Protein AF-A0A9X1RJ60-F1 (afdb_monomer)

Mean predicted aligned error: 19.3 Å

pLDDT: mean 76.67, std 21.89, range [23.23, 98.0]

Structure (mmCIF, N/CA/C/O backbone):
data_AF-A0A9X1RJ60-F1
#
_entry.id   AF-A0A9X1RJ60-F1
#
loop_
_atom_site.group_PDB
_atom_site.id
_atom_site.type_symbol
_atom_site.label_atom_id
_atom_site.label_alt_id
_atom_site.label_comp_id
_atom_site.label_asym_id
_atom_site.label_entity_id
_atom_site.label_seq_id
_atom_site.pdbx_PDB_ins_code
_atom_site.Cartn_x
_atom_site.Cartn_y
_atom_site.Cartn_z
_atom_site.occupancy
_atom_site.B_iso_or_equiv
_atom_site.auth_seq_id
_atom_site.auth_comp_id
_atom_sit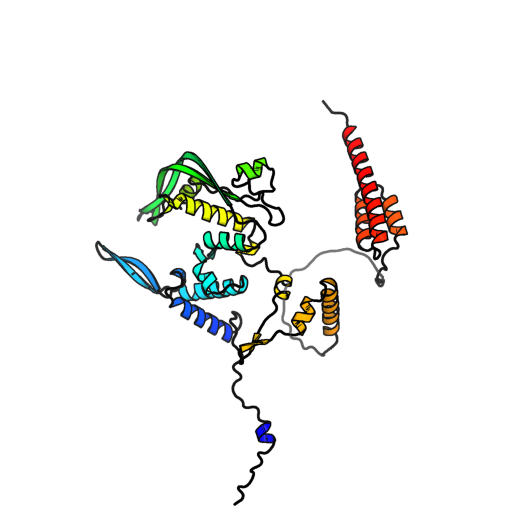e.auth_asym_id
_atom_site.auth_atom_id
_atom_site.pdbx_PDB_model_num
ATOM 1 N N . MET A 1 1 ? -28.732 -64.496 -39.748 1.00 37.59 1 MET A N 1
ATOM 2 C CA . MET A 1 1 ? -27.356 -65.037 -39.686 1.00 37.59 1 MET A CA 1
ATOM 3 C C . MET A 1 1 ? -26.758 -64.584 -38.367 1.00 37.59 1 MET A C 1
ATOM 5 O O . MET A 1 1 ? -26.850 -63.398 -38.084 1.00 37.59 1 MET A O 1
ATOM 9 N N . ASN A 1 2 ? -26.223 -65.496 -37.554 1.00 39.34 2 ASN A N 1
ATOM 10 C CA . ASN A 1 2 ? -25.591 -65.133 -36.282 1.00 39.34 2 ASN A CA 1
ATOM 11 C C . ASN A 1 2 ? -24.173 -64.611 -36.544 1.00 39.34 2 ASN A C 1
ATOM 13 O O . ASN A 1 2 ? -23.386 -65.306 -37.182 1.00 39.34 2 ASN A O 1
ATOM 17 N N . ALA A 1 3 ? -23.844 -63.427 -36.029 1.00 40.03 3 ALA A N 1
ATOM 18 C CA . ALA A 1 3 ? -22.457 -62.991 -35.895 1.00 40.03 3 ALA A CA 1
ATOM 19 C C . ALA A 1 3 ? -21.877 -63.568 -34.584 1.00 40.03 3 ALA A C 1
ATOM 21 O O . ALA A 1 3 ? -22.589 -63.586 -33.576 1.00 40.03 3 ALA A O 1
ATOM 22 N N . PRO A 1 4 ? -20.632 -64.076 -34.571 1.00 44.81 4 PRO A N 1
ATOM 23 C CA . PRO A 1 4 ? -20.068 -64.722 -33.392 1.00 44.81 4 PRO A CA 1
ATOM 24 C C . PRO A 1 4 ? -19.704 -63.699 -32.310 1.00 44.81 4 PRO A C 1
ATOM 26 O O . PRO A 1 4 ? -19.028 -62.705 -32.570 1.00 44.81 4 PRO A O 1
ATOM 29 N N . ASN A 1 5 ? -20.118 -63.985 -31.078 1.00 49.06 5 ASN A N 1
ATOM 30 C CA . ASN A 1 5 ? -19.778 -63.195 -29.901 1.00 49.06 5 ASN A CA 1
ATOM 31 C C . ASN A 1 5 ? -18.310 -63.459 -29.512 1.00 49.06 5 ASN A C 1
ATOM 33 O O . ASN A 1 5 ? -18.010 -64.474 -28.883 1.00 49.06 5 ASN A O 1
ATOM 37 N N . GLN A 1 6 ? -17.384 -62.590 -29.930 1.00 48.62 6 GLN A N 1
ATOM 38 C CA . GLN A 1 6 ? -15.967 -62.709 -29.569 1.00 48.62 6 GLN A CA 1
ATOM 39 C C . GLN A 1 6 ? -15.747 -62.250 -28.122 1.00 48.62 6 GLN A C 1
ATOM 41 O O . GLN A 1 6 ? -15.615 -61.061 -27.835 1.00 48.62 6 GLN A O 1
ATOM 46 N N . SER A 1 7 ? -15.692 -63.209 -27.200 1.00 51.59 7 SER A N 1
ATOM 47 C CA . SER A 1 7 ? -15.335 -62.968 -25.803 1.00 51.59 7 SER A CA 1
ATOM 48 C C . SER A 1 7 ? -13.861 -62.569 -25.678 1.00 51.59 7 SER A C 1
ATOM 50 O O . SER A 1 7 ? -12.979 -63.415 -25.848 1.00 51.59 7 SER A O 1
ATOM 52 N N . ARG A 1 8 ? -13.585 -61.305 -25.334 1.00 56.34 8 ARG A N 1
ATOM 53 C CA . ARG A 1 8 ? -12.245 -60.884 -24.896 1.00 56.34 8 ARG A CA 1
ATOM 54 C C . ARG A 1 8 ? -11.858 -61.609 -23.597 1.00 56.34 8 ARG A C 1
ATOM 56 O O . ARG A 1 8 ? -12.697 -61.700 -22.697 1.00 56.34 8 ARG A O 1
ATOM 63 N N . PRO A 1 9 ? -10.620 -62.114 -23.460 1.00 66.31 9 PRO A N 1
ATOM 64 C CA . PRO A 1 9 ? -10.165 -62.744 -22.225 1.00 66.31 9 PRO A CA 1
ATOM 65 C C . PRO A 1 9 ? -10.016 -61.706 -21.102 1.00 66.31 9 PRO A C 1
ATOM 67 O O . PRO A 1 9 ? -9.595 -60.578 -21.350 1.00 66.31 9 PRO A O 1
ATOM 70 N N . LEU A 1 10 ? -10.273 -62.095 -19.843 1.00 47.94 10 LEU A N 1
ATOM 71 C CA . LEU A 1 10 ? -10.132 -61.190 -18.684 1.00 47.94 10 LEU A CA 1
ATOM 72 C C . LEU A 1 10 ? -8.738 -60.541 -18.578 1.00 47.94 10 LEU A C 1
ATOM 74 O O . LEU A 1 10 ? -8.625 -59.441 -18.047 1.00 47.94 10 LEU A O 1
ATOM 78 N N . ALA A 1 11 ? -7.694 -61.184 -19.108 1.00 54.25 11 ALA A N 1
ATOM 79 C CA . ALA A 1 11 ? -6.338 -60.641 -19.146 1.00 54.25 11 ALA A CA 1
ATOM 80 C C . ALA A 1 11 ? -6.218 -59.333 -19.961 1.00 54.25 11 ALA A C 1
ATOM 82 O O . ALA A 1 11 ? -5.430 -58.470 -19.587 1.00 54.25 11 ALA A O 1
ATOM 83 N N . GLU A 1 12 ? -7.020 -59.146 -21.019 1.00 48.41 12 GLU A N 1
ATOM 84 C CA . GLU A 1 12 ? -7.078 -57.882 -21.780 1.00 48.41 12 GLU A CA 1
ATOM 85 C C . GLU A 1 12 ? -7.833 -56.778 -21.024 1.00 48.41 12 GLU A C 1
ATOM 87 O O . GLU A 1 12 ? -7.556 -55.601 -21.221 1.00 48.41 12 GLU A O 1
ATOM 92 N N . VAL A 1 13 ? -8.773 -57.141 -20.145 1.00 54.09 13 VAL A N 1
ATOM 93 C CA . VAL A 1 13 ? -9.525 -56.183 -19.311 1.00 54.09 13 VAL A CA 1
ATOM 94 C C . VAL A 1 13 ? -8.728 -55.794 -18.057 1.00 54.09 13 VAL A C 1
ATOM 96 O O . VAL A 1 13 ? -8.857 -54.681 -17.555 1.00 54.09 13 VAL A O 1
ATOM 99 N N . ALA A 1 14 ? -7.870 -56.694 -17.564 1.00 46.50 14 ALA A N 1
ATOM 100 C CA . ALA A 1 14 ? -6.986 -56.461 -16.423 1.00 46.50 14 ALA A CA 1
ATOM 101 C C . ALA A 1 14 ? -5.761 -55.590 -16.760 1.00 46.50 14 ALA A C 1
ATOM 103 O O . ALA A 1 14 ? -5.159 -55.004 -15.856 1.00 46.50 14 ALA A O 1
ATOM 104 N N . GLN A 1 15 ? -5.401 -55.453 -18.041 1.00 46.97 15 GLN A N 1
ATOM 105 C CA . GLN A 1 15 ? -4.453 -54.430 -18.472 1.00 46.97 15 GLN A CA 1
ATOM 106 C C . GLN A 1 15 ? -5.130 -53.058 -18.406 1.00 46.97 15 GLN A C 1
ATOM 108 O O . GLN A 1 15 ? -5.700 -52.569 -19.381 1.00 46.97 15 GLN A O 1
ATOM 113 N N . LYS A 1 16 ? -5.026 -52.420 -17.228 1.00 42.25 16 LYS A N 1
ATOM 114 C CA . LYS A 1 16 ? -5.196 -50.967 -17.082 1.00 42.25 16 LYS A CA 1
ATOM 115 C C . LYS A 1 16 ? -4.505 -50.299 -18.274 1.00 42.25 16 LYS A C 1
ATOM 117 O O . LYS A 1 16 ? -3.321 -50.581 -18.483 1.00 42.25 16 LYS A O 1
ATOM 122 N N . PRO A 1 17 ? -5.169 -49.403 -19.024 1.00 41.03 17 PRO A N 1
ATOM 123 C CA . PRO A 1 17 ? -4.453 -48.625 -20.013 1.00 41.03 17 PRO A CA 1
ATOM 124 C C . PRO A 1 17 ? -3.338 -47.877 -19.284 1.00 41.03 17 PRO A C 1
ATOM 126 O O . PRO A 1 17 ? -3.610 -47.066 -18.398 1.00 41.03 17 PRO A O 1
ATOM 129 N N . HIS A 1 18 ? -2.085 -48.106 -19.680 1.00 44.25 18 HIS A N 1
ATOM 130 C CA . HIS A 1 18 ? -0.986 -47.182 -19.403 1.00 44.25 18 HIS A CA 1
ATOM 131 C C . HIS A 1 18 ? -1.145 -45.925 -20.274 1.00 44.25 18 HIS A C 1
ATOM 133 O O . HIS A 1 18 ? -0.226 -45.486 -20.960 1.00 44.25 18 HIS A O 1
ATOM 139 N N . GLY A 1 19 ? -2.333 -45.316 -20.215 1.00 41.84 19 GLY A N 1
ATOM 140 C CA . GLY A 1 19 ? -2.398 -43.875 -20.299 1.00 41.84 19 GLY A CA 1
ATOM 141 C C . GLY A 1 19 ? -1.540 -43.365 -19.154 1.00 41.84 19 GLY A C 1
ATOM 142 O O . GLY A 1 19 ? -1.756 -43.743 -18.001 1.00 41.84 19 GLY A O 1
ATOM 143 N N . LEU A 1 20 ? -0.533 -42.563 -19.492 1.00 45.38 20 LEU A N 1
ATOM 144 C CA . LEU A 1 20 ? 0.159 -41.728 -18.527 1.00 45.38 20 LEU A CA 1
ATOM 145 C C . LEU A 1 20 ? -0.929 -40.961 -17.781 1.00 45.38 20 LEU A C 1
ATOM 147 O O . LEU A 1 20 ? -1.551 -40.065 -18.352 1.00 45.38 20 LEU A O 1
ATOM 151 N N . GLY A 1 21 ? -1.206 -41.369 -16.543 1.00 45.03 21 GLY A N 1
ATOM 152 C CA . GLY A 1 21 ? -2.046 -40.591 -15.656 1.00 45.03 21 GLY A CA 1
ATOM 153 C C . GLY A 1 21 ? -1.337 -39.262 -15.507 1.00 45.03 21 GLY A C 1
ATOM 154 O O . GLY A 1 21 ? -0.284 -39.211 -14.876 1.00 45.03 21 GLY A O 1
ATOM 155 N N . ALA A 1 22 ? -1.863 -38.228 -16.161 1.00 54.03 22 ALA A N 1
ATOM 156 C CA . ALA A 1 22 ? -1.406 -36.869 -15.968 1.00 54.03 22 ALA A CA 1
ATOM 157 C C . ALA A 1 22 ? -1.773 -36.508 -14.529 1.00 54.03 22 ALA A C 1
ATOM 159 O O . ALA A 1 22 ? -2.877 -36.045 -14.256 1.00 54.03 22 ALA A O 1
ATOM 160 N N . THR A 1 23 ? -0.869 -36.833 -13.605 1.00 63.00 23 THR A N 1
ATOM 161 C CA . THR A 1 23 ? -0.905 -36.354 -12.230 1.00 63.00 23 THR A CA 1
ATOM 162 C C . THR A 1 23 ? -0.998 -34.847 -12.318 1.00 63.00 23 THR A C 1
ATOM 164 O O . THR A 1 23 ? -0.129 -34.233 -12.944 1.00 63.00 23 THR A O 1
ATOM 167 N N . ASP A 1 24 ? -2.066 -34.281 -11.766 1.00 68.19 24 ASP A N 1
ATOM 168 C CA . ASP A 1 24 ? -2.308 -32.850 -11.860 1.00 68.19 24 ASP A CA 1
ATOM 169 C C . ASP A 1 24 ? -1.107 -32.114 -11.253 1.00 68.19 24 ASP A C 1
ATOM 171 O O . ASP A 1 24 ? -0.741 -32.340 -10.096 1.00 68.19 24 ASP A O 1
ATOM 175 N N . VAL A 1 25 ? -0.394 -31.351 -12.083 1.00 77.38 25 VAL A N 1
ATOM 176 C CA . VAL A 1 25 ? 0.912 -30.805 -11.705 1.00 77.38 25 VAL A CA 1
ATOM 177 C C . VAL A 1 25 ? 0.658 -29.542 -10.903 1.00 77.38 25 VAL A C 1
ATOM 179 O O . VAL A 1 25 ? 0.305 -28.506 -11.463 1.00 77.38 25 VAL A O 1
ATOM 182 N N . SER A 1 26 ? 0.851 -29.620 -9.591 1.00 84.62 26 SER A N 1
ATOM 183 C CA . SER A 1 26 ? 0.767 -28.459 -8.713 1.00 84.62 26 SER A CA 1
ATOM 184 C C . SER A 1 26 ? 1.944 -27.499 -8.925 1.00 84.62 26 SER A C 1
ATOM 186 O O . SER A 1 26 ? 3.028 -27.869 -9.384 1.00 84.62 26 SER A O 1
ATOM 188 N N . VAL A 1 27 ? 1.722 -26.225 -8.596 1.00 85.50 27 VAL A N 1
ATOM 189 C CA . VAL A 1 27 ? 2.788 -25.218 -8.543 1.00 85.50 27 VAL A CA 1
ATOM 190 C C . VAL A 1 27 ? 3.529 -25.381 -7.222 1.00 85.50 27 VAL A C 1
ATOM 192 O O . VAL A 1 27 ? 2.959 -25.143 -6.161 1.00 85.50 27 VAL A O 1
ATOM 195 N N . ASP A 1 28 ? 4.793 -25.766 -7.309 1.00 85.44 28 ASP A N 1
ATOM 196 C CA . ASP A 1 28 ? 5.683 -26.023 -6.179 1.00 85.44 28 ASP A CA 1
ATOM 197 C C . ASP A 1 28 ? 7.108 -25.589 -6.560 1.00 85.44 28 ASP A C 1
ATOM 199 O O . ASP A 1 28 ? 7.512 -25.711 -7.716 1.00 85.44 28 ASP A O 1
ATOM 203 N N . MET A 1 29 ? 7.862 -25.063 -5.599 1.00 87.44 29 MET A N 1
ATOM 204 C CA . MET A 1 29 ? 9.214 -24.539 -5.804 1.00 87.44 29 MET A CA 1
ATOM 205 C C . MET A 1 29 ? 10.311 -25.590 -5.559 1.00 87.44 29 MET A C 1
ATOM 207 O O . MET A 1 29 ? 11.464 -25.348 -5.917 1.00 87.44 29 MET A O 1
ATOM 211 N N . PHE A 1 30 ? 9.973 -26.751 -4.984 1.00 89.25 30 PHE A N 1
ATOM 212 C CA . PHE A 1 30 ? 10.937 -27.789 -4.596 1.00 89.25 30 PHE A CA 1
ATOM 213 C C . PHE A 1 30 ? 11.036 -28.954 -5.596 1.00 89.25 30 PHE A C 1
ATOM 215 O O . PHE A 1 30 ? 12.098 -29.565 -5.729 1.00 89.25 30 PHE A O 1
ATOM 222 N N . SER A 1 31 ? 9.974 -29.252 -6.347 1.00 92.25 31 SER A N 1
ATOM 223 C CA . SER A 1 31 ? 9.968 -30.261 -7.412 1.00 92.25 31 SER A CA 1
ATOM 224 C C . SER A 1 31 ? 10.317 -29.676 -8.784 1.00 92.25 31 SER A C 1
ATOM 226 O O . SER A 1 31 ? 9.894 -28.586 -9.166 1.00 92.25 31 SER A O 1
ATOM 228 N N . ALA A 1 32 ? 11.046 -30.446 -9.599 1.00 92.19 32 ALA A N 1
ATOM 229 C CA . ALA A 1 32 ? 11.431 -30.016 -10.947 1.00 92.19 32 ALA A CA 1
ATOM 230 C C . ALA A 1 32 ? 10.220 -29.755 -11.870 1.00 92.19 32 ALA A C 1
ATOM 232 O O . ALA A 1 32 ? 10.260 -28.848 -12.701 1.00 92.19 32 ALA A O 1
ATOM 233 N N . GLN A 1 33 ? 9.138 -30.531 -11.722 1.00 91.81 33 GLN A N 1
ATOM 234 C CA . GLN A 1 33 ? 7.913 -30.354 -12.511 1.00 91.81 33 GLN A CA 1
ATOM 235 C C . GLN A 1 33 ? 7.110 -29.128 -12.056 1.00 91.81 33 GLN A C 1
ATOM 237 O O . GLN A 1 33 ? 6.697 -28.334 -12.908 1.00 91.81 33 GLN A O 1
ATOM 242 N N . GLY A 1 34 ? 6.952 -28.940 -10.739 1.00 91.31 34 GLY A N 1
ATOM 243 C CA . GLY A 1 34 ? 6.292 -27.772 -10.158 1.00 91.31 34 GLY A CA 1
ATOM 244 C C . GLY A 1 34 ? 7.029 -26.479 -10.494 1.00 91.31 34 GLY A C 1
ATOM 245 O O . GLY A 1 34 ? 6.413 -25.530 -10.978 1.00 91.31 34 GLY A O 1
ATOM 246 N N . PHE A 1 35 ? 8.360 -26.465 -10.385 1.00 93.69 35 PHE A N 1
ATOM 247 C CA . PHE A 1 35 ? 9.161 -25.277 -10.679 1.00 93.69 35 PHE A CA 1
ATOM 248 C C . PHE A 1 35 ? 9.133 -24.930 -12.176 1.00 93.69 35 PHE A C 1
ATOM 250 O O . PHE A 1 35 ? 8.997 -23.765 -12.553 1.00 93.69 35 PHE A O 1
ATOM 257 N N . ALA A 1 36 ? 9.160 -25.937 -13.057 1.00 94.25 36 ALA A N 1
ATOM 258 C CA . ALA A 1 36 ? 8.964 -25.735 -14.492 1.00 94.25 36 ALA A CA 1
ATOM 259 C C . ALA A 1 36 ? 7.542 -25.246 -14.837 1.00 94.25 36 ALA A C 1
ATOM 261 O O . ALA A 1 36 ? 7.349 -24.563 -15.846 1.00 94.25 36 ALA A O 1
ATOM 262 N N . LEU A 1 37 ? 6.520 -25.579 -14.040 1.00 94.25 37 LEU A N 1
ATOM 263 C CA . LEU A 1 37 ? 5.186 -24.984 -14.160 1.00 94.25 37 LEU A CA 1
ATOM 264 C C . LEU A 1 37 ? 5.164 -23.533 -13.653 1.00 94.25 37 LEU A C 1
ATOM 266 O O . LEU A 1 37 ? 4.680 -22.659 -14.372 1.00 94.25 37 LEU A O 1
ATOM 270 N N . ALA A 1 38 ? 5.756 -23.257 -12.488 1.00 94.44 38 ALA A N 1
ATOM 271 C CA . ALA A 1 38 ? 5.884 -21.916 -11.918 1.00 94.44 38 ALA A CA 1
ATOM 272 C C . ALA A 1 38 ? 6.563 -20.946 -12.901 1.00 94.44 38 ALA A C 1
ATOM 274 O O . ALA A 1 38 ? 6.053 -19.853 -13.148 1.00 94.44 38 ALA A O 1
ATOM 275 N N . GLN A 1 39 ? 7.655 -21.375 -13.549 1.00 95.44 39 GLN A N 1
ATOM 276 C CA . GLN A 1 39 ? 8.320 -20.601 -14.602 1.00 95.44 39 GLN A CA 1
ATOM 277 C C . GLN A 1 39 ? 7.391 -20.305 -15.784 1.00 95.44 39 GLN A C 1
ATOM 279 O O . GLN A 1 39 ? 7.292 -19.153 -16.198 1.00 95.44 39 GLN A O 1
ATOM 284 N N . ARG A 1 40 ? 6.671 -21.310 -16.306 1.00 95.31 40 ARG A N 1
ATOM 285 C CA . ARG A 1 40 ? 5.721 -21.125 -17.420 1.00 95.31 40 ARG A CA 1
ATOM 286 C C . ARG A 1 40 ? 4.616 -20.127 -17.066 1.00 95.31 40 ARG A C 1
ATOM 288 O O . ARG A 1 40 ? 4.290 -19.274 -17.889 1.00 95.31 40 ARG A O 1
ATOM 295 N N . ILE A 1 41 ? 4.086 -20.188 -15.843 1.00 94.81 41 ILE A N 1
ATOM 296 C CA . ILE A 1 41 ? 3.082 -19.239 -15.343 1.00 94.81 41 ILE A CA 1
ATOM 297 C C . ILE A 1 41 ? 3.681 -17.829 -15.222 1.00 94.81 41 ILE A C 1
ATOM 299 O O . ILE A 1 41 ? 3.086 -16.869 -15.713 1.00 94.81 41 ILE A O 1
ATOM 303 N N . ALA A 1 42 ? 4.878 -17.688 -14.646 1.00 95.75 42 ALA A N 1
ATOM 304 C CA . ALA A 1 42 ? 5.573 -16.405 -14.541 1.00 95.75 42 ALA A CA 1
ATOM 305 C C . ALA A 1 42 ? 5.866 -15.785 -15.923 1.00 95.75 42 ALA A C 1
ATOM 307 O O . ALA A 1 42 ? 5.644 -14.591 -16.118 1.00 95.75 42 ALA A O 1
ATOM 308 N N . THR A 1 43 ? 6.290 -16.583 -16.910 1.00 96.12 43 THR A N 1
ATOM 309 C CA . THR A 1 43 ? 6.477 -16.136 -18.302 1.00 96.12 43 THR A CA 1
ATOM 310 C C . THR A 1 43 ? 5.157 -15.724 -18.959 1.00 96.12 43 THR A C 1
ATOM 312 O O . THR A 1 43 ? 5.121 -14.705 -19.649 1.00 96.12 43 THR A O 1
ATOM 315 N N . ALA A 1 44 ? 4.061 -16.452 -18.717 1.00 95.06 44 ALA A N 1
ATOM 316 C CA . ALA A 1 44 ? 2.741 -16.074 -19.219 1.00 95.06 44 ALA A CA 1
ATOM 317 C C . ALA A 1 44 ? 2.296 -14.712 -18.654 1.00 95.06 44 ALA A C 1
ATOM 319 O O . ALA A 1 44 ? 1.949 -13.816 -19.426 1.00 95.06 44 ALA A O 1
ATOM 320 N N . PHE A 1 45 ? 2.402 -14.502 -17.336 1.00 95.50 45 PHE A N 1
ATOM 321 C CA . PHE A 1 45 ? 2.122 -13.200 -16.716 1.00 95.50 45 PHE A CA 1
ATOM 322 C C . PHE A 1 45 ? 3.042 -12.087 -17.229 1.00 95.50 45 PHE A C 1
ATOM 324 O O . PHE A 1 45 ? 2.567 -10.977 -17.461 1.00 95.50 45 PHE A O 1
ATOM 331 N N . ALA A 1 46 ? 4.322 -12.378 -17.481 1.00 95.81 46 ALA A N 1
ATOM 332 C CA . ALA A 1 46 ? 5.272 -11.400 -18.006 1.00 95.81 46 ALA A CA 1
ATOM 333 C C . ALA A 1 46 ? 4.908 -10.877 -19.409 1.00 95.81 46 ALA A C 1
ATOM 335 O O . ALA A 1 46 ? 5.268 -9.750 -19.745 1.00 95.81 46 ALA A O 1
ATOM 336 N N . SER A 1 47 ? 4.158 -11.640 -20.208 1.00 93.81 47 SER A N 1
ATOM 337 C CA . SER A 1 47 ? 3.635 -11.173 -21.503 1.00 93.81 47 SER A CA 1
ATOM 338 C C . SER A 1 47 ? 2.412 -10.245 -21.390 1.00 93.81 47 SER A C 1
ATOM 340 O O . SER A 1 47 ? 2.013 -9.619 -22.372 1.00 93.81 47 SER A O 1
ATOM 342 N N . SER A 1 48 ? 1.800 -10.137 -20.206 1.00 93.88 48 SER A N 1
ATOM 343 C CA . SER A 1 48 ? 0.537 -9.422 -20.013 1.00 93.88 48 SER A CA 1
ATOM 344 C C . SER A 1 48 ? 0.725 -7.916 -19.807 1.00 93.88 48 SER A C 1
ATOM 346 O O . SER A 1 48 ? 1.517 -7.461 -18.981 1.00 93.88 48 SER A O 1
ATOM 348 N N . ASN A 1 49 ? -0.092 -7.107 -20.484 1.00 91.56 49 ASN A N 1
ATOM 349 C CA . ASN A 1 49 ? -0.217 -5.679 -20.174 1.00 91.56 49 ASN A CA 1
ATOM 350 C C . ASN A 1 49 ? -1.049 -5.421 -18.897 1.00 91.56 49 ASN A C 1
ATOM 352 O O . ASN A 1 49 ? -0.966 -4.333 -18.325 1.00 91.56 49 ASN A O 1
ATOM 356 N N . ALA A 1 50 ? -1.785 -6.427 -18.411 1.00 91.31 50 ALA A N 1
ATOM 357 C CA . ALA A 1 50 ? -2.585 -6.399 -17.189 1.00 91.31 50 ALA A CA 1
ATOM 358 C C . ALA A 1 50 ? -1.799 -6.852 -15.939 1.00 91.31 50 ALA A C 1
ATOM 360 O O . ALA A 1 50 ? -2.389 -7.326 -14.968 1.00 91.31 50 ALA A O 1
ATOM 361 N N . VAL A 1 51 ? -0.475 -6.671 -15.938 1.00 92.50 51 VAL A N 1
ATOM 362 C CA . VAL A 1 51 ? 0.373 -6.639 -14.732 1.00 92.50 51 VAL A CA 1
ATOM 363 C C . VAL A 1 51 ? 1.253 -5.378 -14.750 1.00 92.50 51 VAL A C 1
ATOM 365 O O . VAL A 1 51 ? 1.500 -4.833 -15.834 1.00 92.50 51 VAL A O 1
ATOM 368 N N . PRO A 1 52 ? 1.726 -4.861 -13.602 1.00 93.12 52 PRO A N 1
ATOM 369 C CA . PRO A 1 52 ? 2.673 -3.742 -13.557 1.00 93.12 52 PRO A CA 1
ATOM 370 C C . PRO A 1 52 ? 4.011 -4.009 -14.263 1.00 93.12 52 PRO A C 1
ATOM 372 O O . PRO A 1 52 ? 4.442 -5.152 -14.410 1.00 93.12 52 PRO A O 1
ATOM 375 N N . ALA A 1 53 ? 4.692 -2.937 -14.684 1.00 93.44 53 ALA A N 1
ATOM 376 C CA . ALA A 1 53 ? 5.883 -3.003 -15.538 1.00 93.44 53 ALA A CA 1
ATOM 377 C C . ALA A 1 53 ? 7.032 -3.846 -14.949 1.00 93.44 53 ALA A C 1
ATOM 379 O O . ALA A 1 53 ? 7.722 -4.531 -15.696 1.00 93.44 53 ALA A O 1
ATOM 380 N N . GLN A 1 54 ? 7.194 -3.866 -13.622 1.00 94.00 54 GLN A N 1
ATOM 381 C CA . GLN A 1 54 ? 8.193 -4.686 -12.929 1.00 94.00 54 GLN A CA 1
ATOM 382 C C . GLN A 1 54 ? 8.069 -6.199 -13.199 1.00 94.00 54 GLN A C 1
ATOM 384 O O . GLN A 1 54 ? 9.075 -6.907 -13.115 1.00 94.00 54 GLN A O 1
ATOM 389 N N . PHE A 1 55 ? 6.874 -6.692 -13.543 1.00 95.62 55 PHE A N 1
ATOM 390 C CA . PHE A 1 55 ? 6.618 -8.104 -13.855 1.00 95.62 55 PHE A CA 1
ATOM 391 C C . PHE A 1 55 ? 6.654 -8.406 -15.359 1.00 95.62 55 PHE A C 1
ATOM 393 O O . PHE A 1 55 ? 6.736 -9.571 -15.733 1.00 95.62 55 PHE A O 1
ATOM 400 N N . ARG A 1 56 ? 6.595 -7.387 -16.228 1.00 95.88 56 ARG A N 1
ATOM 401 C CA . ARG A 1 56 ? 6.531 -7.562 -17.688 1.00 95.88 56 ARG A CA 1
ATOM 402 C C . ARG A 1 56 ? 7.880 -7.944 -18.273 1.00 95.88 56 ARG A C 1
ATOM 404 O O . ARG A 1 56 ? 8.899 -7.448 -17.805 1.00 95.88 56 ARG A O 1
ATOM 411 N N . SER A 1 57 ? 7.884 -8.741 -19.342 1.00 95.81 57 SER A N 1
ATOM 412 C CA . SER A 1 57 ? 9.085 -9.160 -20.086 1.00 95.81 57 SER A CA 1
ATOM 413 C C . SER A 1 57 ? 9.859 -7.997 -20.709 1.00 95.81 57 SER A C 1
ATOM 415 O O . SER A 1 57 ? 11.045 -8.133 -21.006 1.00 95.81 57 SER A O 1
ATOM 417 N N . THR A 1 58 ? 9.205 -6.852 -20.891 1.00 95.25 58 THR A N 1
ATOM 418 C CA . THR A 1 58 ? 9.786 -5.612 -21.398 1.00 95.25 58 THR A CA 1
ATOM 419 C C . THR A 1 58 ? 9.395 -4.429 -20.515 1.00 95.25 58 THR A C 1
ATOM 421 O O . THR A 1 58 ? 8.318 -4.387 -19.916 1.00 95.25 58 THR A O 1
ATOM 424 N N . ILE A 1 59 ? 10.295 -3.452 -20.426 1.00 93.94 59 ILE A N 1
ATOM 425 C CA . ILE A 1 59 ? 10.097 -2.185 -19.722 1.00 93.94 59 ILE A CA 1
ATOM 426 C C . ILE A 1 59 ? 10.398 -1.018 -20.659 1.00 93.94 59 ILE A C 1
ATOM 428 O O . ILE A 1 59 ? 11.277 -1.095 -21.517 1.00 93.94 59 ILE A O 1
ATOM 432 N N . ILE A 1 60 ? 9.681 0.087 -20.468 1.00 92.31 60 ILE A N 1
ATOM 433 C CA . ILE A 1 60 ? 9.956 1.337 -21.174 1.00 92.31 60 ILE A CA 1
ATOM 434 C C . ILE A 1 60 ? 11.074 2.068 -20.434 1.00 92.31 60 ILE A C 1
ATOM 436 O O . ILE A 1 60 ? 10.951 2.371 -19.245 1.00 92.31 60 ILE A O 1
ATOM 440 N N . LYS A 1 61 ? 12.154 2.376 -21.147 1.00 91.25 61 LYS A N 1
ATOM 441 C CA . LYS A 1 61 ? 13.286 3.153 -20.654 1.00 91.25 61 LYS A CA 1
ATOM 442 C C . LYS A 1 61 ? 13.426 4.417 -21.494 1.00 91.25 61 LYS A C 1
ATOM 444 O O . LYS A 1 61 ? 13.517 4.353 -22.716 1.00 91.25 61 LYS A O 1
ATOM 449 N N . ARG A 1 62 ? 13.479 5.571 -20.831 1.00 89.00 62 ARG A N 1
ATOM 450 C CA . ARG A 1 62 ? 13.735 6.851 -21.493 1.00 89.00 62 ARG A CA 1
ATOM 451 C C . ARG A 1 62 ? 15.219 6.979 -21.808 1.00 89.00 62 ARG A C 1
ATOM 453 O O . ARG A 1 62 ? 16.037 7.078 -20.893 1.00 89.00 62 ARG A O 1
ATOM 460 N N . GLU A 1 63 ? 15.563 6.984 -23.087 1.00 88.44 63 GLU A N 1
ATOM 461 C CA . GLU A 1 63 ? 16.938 7.121 -23.562 1.00 88.44 63 GLU A CA 1
ATOM 462 C C . GLU A 1 63 ? 17.108 8.418 -24.356 1.00 88.44 63 GLU A C 1
ATOM 464 O O . GLU A 1 63 ? 16.223 8.846 -25.095 1.00 88.44 63 GLU A O 1
ATOM 469 N N . ARG A 1 64 ? 18.259 9.074 -24.191 1.00 86.44 64 ARG A N 1
ATOM 470 C CA . ARG A 1 64 ? 18.584 10.293 -24.935 1.00 86.44 64 ARG A CA 1
ATOM 471 C C . ARG A 1 64 ? 19.182 9.918 -26.289 1.00 86.44 64 ARG A C 1
ATOM 473 O O . ARG A 1 64 ? 20.232 9.279 -26.332 1.00 86.44 64 ARG A O 1
ATOM 480 N N . ARG A 1 65 ? 18.556 10.356 -27.382 1.00 86.94 65 ARG A N 1
ATOM 481 C CA . ARG A 1 65 ? 19.018 10.128 -28.757 1.00 86.94 65 ARG A CA 1
ATOM 482 C C . ARG A 1 65 ? 19.230 11.479 -29.442 1.00 86.94 65 ARG A C 1
ATOM 484 O O . ARG A 1 65 ? 18.326 12.022 -30.062 1.00 86.94 65 ARG A O 1
ATOM 491 N N . GLY A 1 66 ? 20.445 12.015 -29.319 1.00 85.56 66 GLY A N 1
ATOM 492 C CA . GLY A 1 66 ? 20.771 13.368 -29.780 1.00 85.56 66 GLY A CA 1
ATOM 493 C C . GLY A 1 66 ? 20.286 14.429 -28.789 1.00 85.56 66 GLY A C 1
ATOM 494 O O . GLY A 1 66 ? 20.681 14.414 -27.616 1.00 85.56 66 GLY A O 1
ATOM 495 N N . GLU A 1 67 ? 19.456 15.358 -29.257 1.00 83.00 67 GLU A N 1
ATOM 496 C CA . GLU A 1 67 ? 18.816 16.373 -28.408 1.00 83.00 67 GLU A CA 1
ATOM 497 C C . GLU A 1 67 ? 17.515 15.866 -27.769 1.00 83.00 67 GLU A C 1
ATOM 499 O O . GLU A 1 67 ? 17.221 16.232 -26.631 1.00 83.00 67 GLU A O 1
ATOM 504 N N . ASP A 1 68 ? 16.813 14.942 -28.430 1.00 84.62 68 ASP A N 1
ATOM 505 C CA . ASP A 1 68 ? 15.542 14.392 -27.961 1.00 84.62 68 ASP A CA 1
ATOM 506 C C . ASP A 1 68 ? 15.696 13.237 -26.960 1.00 84.62 68 ASP A C 1
ATOM 508 O O . ASP A 1 68 ? 16.671 12.473 -26.953 1.00 84.62 68 ASP A O 1
ATOM 512 N N . TYR A 1 69 ? 14.661 13.069 -26.134 1.00 85.44 69 TYR A N 1
ATOM 513 C CA . TYR A 1 69 ? 14.447 11.880 -25.315 1.00 85.44 69 TYR A CA 1
ATOM 514 C C . TYR A 1 69 ? 13.379 11.004 -25.961 1.00 85.44 69 TYR A C 1
ATOM 516 O O . TYR A 1 69 ? 12.262 11.456 -26.200 1.00 85.44 69 TYR A O 1
ATOM 524 N N . VAL A 1 70 ? 13.717 9.740 -26.199 1.00 90.00 70 VAL A N 1
ATOM 525 C CA . VAL A 1 70 ? 12.821 8.748 -26.793 1.00 90.00 70 VAL A CA 1
ATOM 526 C C . VAL A 1 70 ? 12.579 7.643 -25.773 1.00 90.00 70 VAL A C 1
ATOM 528 O O . VAL A 1 70 ? 13.508 7.156 -25.127 1.00 90.00 70 VAL A O 1
ATOM 531 N N . ASP A 1 71 ? 11.321 7.249 -25.628 1.00 91.94 71 ASP A N 1
ATOM 532 C CA . ASP A 1 71 ? 10.932 6.108 -24.809 1.00 91.94 71 ASP A CA 1
ATOM 533 C C . ASP A 1 71 ? 11.145 4.825 -25.631 1.00 91.94 71 ASP A C 1
ATOM 535 O O . ASP A 1 71 ? 10.519 4.627 -26.672 1.00 91.94 71 ASP A O 1
ATOM 539 N N . VAL A 1 72 ? 12.087 3.985 -25.193 1.00 93.12 72 VAL A N 1
ATOM 540 C CA . VAL A 1 72 ? 12.524 2.763 -25.884 1.00 93.12 72 VAL A CA 1
ATOM 541 C C . VAL A 1 72 ? 12.104 1.542 -25.073 1.00 93.12 72 VAL A C 1
ATOM 543 O O . VAL A 1 72 ? 12.265 1.508 -23.852 1.00 93.12 72 VAL A O 1
ATOM 546 N N . GLU A 1 73 ? 11.576 0.524 -25.745 1.00 93.94 73 GLU A N 1
ATOM 547 C CA . GLU A 1 73 ? 11.243 -0.758 -25.128 1.00 93.94 73 GLU A CA 1
ATOM 548 C C . GLU A 1 73 ? 12.497 -1.638 -25.005 1.00 93.94 73 GLU A C 1
ATOM 550 O O . GLU A 1 73 ? 13.204 -1.880 -25.984 1.00 93.94 73 GLU A O 1
ATOM 555 N N . VAL A 1 74 ? 12.794 -2.095 -23.786 1.00 94.75 74 VAL A N 1
ATOM 556 C CA . VAL A 1 74 ? 14.005 -2.858 -23.446 1.00 94.75 74 VAL A CA 1
ATOM 557 C C . VAL A 1 74 ? 13.609 -4.128 -22.677 1.00 94.75 74 VAL A C 1
ATOM 559 O O . VAL A 1 74 ? 12.720 -4.054 -21.825 1.00 94.75 74 VAL A O 1
ATOM 562 N N . PRO A 1 75 ? 14.246 -5.292 -22.919 1.00 95.88 75 PRO A N 1
ATOM 563 C CA . PRO A 1 75 ? 13.991 -6.504 -22.141 1.00 95.88 75 PRO A CA 1
ATOM 564 C C . PRO A 1 75 ? 14.208 -6.306 -20.634 1.00 95.88 75 PRO A C 1
ATOM 566 O O . PRO A 1 75 ? 15.195 -5.706 -20.206 1.00 95.88 75 PRO A O 1
ATOM 569 N N . ASN A 1 76 ? 13.302 -6.853 -19.827 1.00 95.56 76 ASN A N 1
ATOM 570 C CA . ASN A 1 76 ? 13.374 -6.854 -18.369 1.00 95.56 76 ASN A CA 1
ATOM 571 C C . ASN A 1 76 ? 13.895 -8.217 -17.872 1.00 95.56 76 ASN A C 1
ATOM 573 O O . ASN A 1 76 ? 13.118 -9.173 -17.804 1.00 95.56 76 ASN A O 1
ATOM 577 N N . PRO A 1 77 ? 15.180 -8.337 -17.484 1.00 94.88 77 PRO A N 1
ATOM 578 C CA . PRO A 1 77 ? 15.735 -9.609 -17.016 1.00 94.88 77 PRO A CA 1
ATOM 579 C C . PRO A 1 77 ? 15.107 -10.083 -15.696 1.00 94.88 77 PRO A C 1
ATOM 581 O O . PRO A 1 77 ? 15.108 -11.278 -15.412 1.00 94.88 77 PRO A O 1
ATOM 584 N N . SER A 1 78 ? 14.533 -9.174 -14.901 1.00 95.00 78 SER A N 1
ATOM 585 C CA . SER A 1 78 ? 13.920 -9.497 -13.610 1.00 95.00 78 SER A CA 1
ATOM 586 C C . SER A 1 78 ? 12.466 -9.964 -13.719 1.00 95.00 78 SER A C 1
ATOM 588 O O . SER A 1 78 ? 11.906 -10.385 -12.713 1.00 95.00 78 SER A O 1
ATOM 590 N N . ALA A 1 79 ? 11.843 -9.911 -14.903 1.00 94.62 79 ALA A N 1
ATOM 591 C CA . ALA A 1 79 ? 10.414 -10.176 -15.098 1.00 94.62 79 ALA A CA 1
ATOM 592 C C . ALA A 1 79 ? 9.961 -11.532 -14.531 1.00 94.62 79 ALA A C 1
ATOM 594 O O . ALA A 1 79 ? 9.090 -11.597 -13.664 1.00 94.62 79 ALA A O 1
ATOM 595 N N . VAL A 1 80 ? 10.608 -12.613 -14.980 1.00 94.88 80 VAL A N 1
ATOM 596 C CA . VAL A 1 80 ? 10.282 -13.988 -14.568 1.00 94.88 80 VAL A CA 1
ATOM 597 C C . VAL A 1 80 ? 10.620 -14.212 -13.093 1.00 94.88 80 VAL A C 1
ATOM 599 O O . VAL A 1 80 ? 9.825 -14.810 -12.378 1.00 94.88 80 VAL A O 1
ATOM 602 N N . GLY A 1 81 ? 11.745 -13.673 -12.606 1.00 94.81 81 GLY A N 1
ATOM 603 C CA . GLY A 1 81 ? 12.130 -13.760 -11.192 1.00 94.81 81 GLY A CA 1
ATOM 604 C C . GLY A 1 81 ? 11.124 -13.070 -10.265 1.00 94.81 81 GLY A C 1
ATOM 605 O O . GLY A 1 81 ? 10.648 -13.676 -9.310 1.00 94.81 81 GLY A O 1
ATOM 606 N N . ASN A 1 82 ? 10.716 -11.843 -10.598 1.00 95.69 82 ASN A N 1
ATOM 607 C CA . ASN A 1 82 ? 9.659 -11.122 -9.887 1.00 95.69 82 ASN A CA 1
ATOM 608 C C . ASN A 1 82 ? 8.324 -11.885 -9.946 1.00 95.69 82 ASN A C 1
ATOM 610 O O . ASN A 1 82 ? 7.581 -11.895 -8.967 1.00 95.69 82 ASN A O 1
ATOM 614 N N . GLY A 1 83 ? 8.027 -12.543 -11.073 1.00 95.31 83 GLY A N 1
ATOM 615 C CA . GLY A 1 83 ? 6.846 -13.389 -11.235 1.00 95.31 83 GLY A CA 1
ATOM 616 C C . GLY A 1 83 ? 6.849 -14.632 -10.342 1.00 95.31 83 GLY A C 1
ATOM 617 O O . GLY A 1 83 ? 5.825 -14.936 -9.737 1.00 95.31 83 GLY A O 1
ATOM 618 N N . LEU A 1 84 ? 7.997 -15.299 -10.193 1.00 95.38 84 LEU A N 1
ATOM 619 C CA . LEU A 1 84 ? 8.180 -16.419 -9.263 1.00 95.38 84 LEU A CA 1
ATOM 620 C C . LEU A 1 84 ? 8.031 -15.983 -7.797 1.00 95.38 84 LEU A C 1
ATOM 622 O O . LEU A 1 84 ? 7.350 -16.653 -7.029 1.00 95.38 84 LEU A O 1
ATOM 626 N N . VAL A 1 85 ? 8.583 -14.826 -7.414 1.00 94.31 85 VAL A N 1
ATOM 627 C CA . VAL A 1 85 ? 8.381 -14.274 -6.060 1.00 94.31 85 VAL A CA 1
ATOM 628 C C . VAL A 1 85 ? 6.911 -13.903 -5.825 1.00 94.31 85 VAL A C 1
ATOM 630 O O . VAL A 1 85 ? 6.390 -14.122 -4.736 1.00 94.31 85 VAL A O 1
ATOM 633 N N . ALA A 1 86 ? 6.206 -13.381 -6.834 1.00 94.75 86 ALA A N 1
ATOM 634 C CA . ALA A 1 86 ? 4.774 -13.100 -6.727 1.00 94.75 86 ALA A CA 1
ATOM 635 C C . ALA A 1 86 ? 3.910 -14.374 -6.641 1.00 94.75 86 ALA A C 1
ATOM 637 O O . ALA A 1 86 ? 2.875 -14.338 -5.982 1.00 94.75 86 ALA A O 1
ATOM 638 N N . LEU A 1 87 ? 4.327 -15.483 -7.268 1.00 93.81 87 LEU A N 1
ATOM 639 C CA . LEU A 1 87 ? 3.701 -16.805 -7.125 1.00 93.81 87 LEU A CA 1
ATOM 640 C C . LEU A 1 87 ? 3.841 -17.343 -5.693 1.00 93.81 87 LEU A C 1
ATOM 642 O O . LEU A 1 87 ? 2.836 -17.712 -5.092 1.00 93.81 87 LEU A O 1
ATOM 646 N N . GLU A 1 88 ? 5.051 -17.306 -5.134 1.00 91.19 88 GLU A N 1
ATOM 647 C CA . GLU A 1 88 ? 5.325 -17.707 -3.745 1.00 91.19 88 GLU A CA 1
ATOM 648 C C . GLU A 1 88 ? 4.513 -16.864 -2.748 1.00 91.19 88 GLU A C 1
ATOM 650 O O . GLU A 1 88 ? 3.797 -17.391 -1.899 1.00 91.19 88 GLU A O 1
ATOM 655 N N . VAL A 1 89 ? 4.542 -15.532 -2.897 1.00 90.44 89 VAL A N 1
ATOM 656 C CA . VAL A 1 89 ? 3.755 -14.625 -2.046 1.00 90.44 89 VAL A CA 1
ATOM 657 C C . VAL A 1 89 ? 2.258 -14.906 -2.180 1.00 90.44 89 VAL A C 1
ATOM 659 O O . VAL A 1 89 ? 1.565 -14.912 -1.170 1.00 90.44 89 VAL A O 1
ATOM 662 N N . ALA A 1 90 ? 1.752 -15.178 -3.388 1.00 91.25 90 ALA A N 1
ATOM 663 C CA . ALA A 1 90 ? 0.346 -15.520 -3.614 1.00 91.25 90 ALA A CA 1
ATOM 664 C C . ALA A 1 90 ? -0.084 -16.787 -2.863 1.00 91.25 90 ALA A C 1
ATOM 666 O O . ALA A 1 90 ? -1.158 -16.788 -2.261 1.00 91.25 90 ALA A O 1
ATOM 667 N N . GLN A 1 91 ? 0.764 -17.820 -2.834 1.00 86.75 91 GLN A N 1
ATOM 668 C CA . GLN A 1 91 ? 0.531 -19.018 -2.024 1.00 86.75 91 GLN A CA 1
ATOM 669 C C . GLN A 1 91 ? 0.556 -18.689 -0.524 1.00 86.75 91 GLN A C 1
ATOM 671 O O . GLN A 1 91 ? -0.394 -19.023 0.185 1.00 86.75 91 GLN A O 1
ATOM 676 N N . ALA A 1 92 ? 1.575 -17.959 -0.056 1.00 84.00 92 ALA A N 1
ATOM 677 C CA . ALA A 1 92 ? 1.732 -17.592 1.352 1.00 84.00 92 ALA A CA 1
ATOM 678 C C . ALA A 1 92 ? 0.561 -16.753 1.904 1.00 84.00 92 ALA A C 1
ATOM 680 O O . ALA A 1 92 ? 0.116 -16.991 3.023 1.00 84.00 92 ALA A O 1
ATOM 681 N N . VAL A 1 93 ? 0.025 -15.804 1.122 1.00 85.94 93 VAL A N 1
ATOM 682 C CA . VAL A 1 93 ? -1.123 -14.968 1.533 1.00 85.94 93 VAL A CA 1
ATOM 683 C C . VAL A 1 93 ? -2.487 -15.500 1.066 1.00 85.94 93 VAL A C 1
ATOM 685 O O . VAL A 1 93 ? -3.490 -14.807 1.214 1.00 85.94 93 VAL A O 1
ATOM 688 N N . ARG A 1 94 ? -2.539 -16.703 0.469 1.00 84.75 94 ARG A N 1
ATOM 689 C CA . ARG A 1 94 ? -3.743 -17.323 -0.131 1.00 84.75 94 ARG A CA 1
ATOM 690 C C . ARG A 1 94 ? -4.528 -16.402 -1.084 1.00 84.75 94 ARG A C 1
ATOM 692 O O . ARG A 1 94 ? -5.756 -16.442 -1.148 1.00 84.75 94 ARG A O 1
ATOM 699 N N . MET A 1 95 ? -3.825 -15.577 -1.858 1.00 88.38 95 MET A N 1
ATOM 700 C CA . MET A 1 95 ? -4.423 -14.699 -2.871 1.00 88.38 95 MET A CA 1
ATOM 701 C C . MET A 1 95 ? -4.157 -15.216 -4.284 1.00 88.38 95 MET A C 1
ATOM 703 O O . MET A 1 95 ? -3.220 -15.969 -4.527 1.00 88.38 95 MET A O 1
ATOM 707 N N . SER A 1 96 ? -4.934 -14.754 -5.266 1.00 92.19 96 SER A N 1
ATOM 708 C CA . SER A 1 96 ? -4.587 -14.999 -6.667 1.00 92.19 96 SER A CA 1
ATOM 709 C C . SER A 1 96 ? -3.317 -14.236 -7.062 1.00 92.19 96 SER A C 1
ATOM 711 O O . SER A 1 96 ? -3.113 -13.083 -6.674 1.00 92.19 96 SER A O 1
ATOM 713 N N . VAL A 1 97 ? -2.486 -14.852 -7.906 1.00 93.38 97 VAL A N 1
ATOM 714 C CA . VAL A 1 97 ? -1.240 -14.260 -8.437 1.00 93.38 97 VAL A CA 1
ATOM 715 C C . VAL A 1 97 ? -1.499 -12.891 -9.072 1.00 93.38 97 VAL A C 1
ATOM 717 O O . VAL A 1 97 ? -0.752 -11.941 -8.854 1.00 93.38 97 VAL A O 1
ATOM 720 N N . THR A 1 98 ? -2.614 -12.757 -9.798 1.00 94.06 98 THR A N 1
ATOM 721 C CA . THR A 1 98 ? -3.060 -11.489 -10.387 1.00 94.06 98 THR A CA 1
ATOM 722 C C . THR A 1 98 ? -3.334 -10.425 -9.326 1.00 94.06 98 THR A C 1
ATOM 724 O O . THR A 1 98 ? -2.929 -9.280 -9.511 1.00 94.06 98 THR A O 1
ATOM 727 N N . ALA A 1 99 ? -3.981 -10.781 -8.211 1.00 92.50 99 ALA A N 1
ATOM 728 C CA . ALA A 1 99 ? -4.228 -9.847 -7.120 1.00 92.50 99 ALA A CA 1
ATOM 729 C C . ALA A 1 99 ? -2.924 -9.428 -6.424 1.00 92.50 99 ALA A C 1
ATOM 731 O O . ALA A 1 99 ? -2.782 -8.247 -6.112 1.00 92.50 99 ALA A O 1
ATOM 732 N N . VAL A 1 100 ? -1.953 -10.334 -6.257 1.00 93.62 100 VAL A N 1
ATOM 733 C CA . VAL A 1 100 ? -0.615 -9.979 -5.749 1.00 93.62 100 VAL A CA 1
ATOM 734 C C . VAL A 1 100 ? 0.084 -9.005 -6.697 1.00 93.62 100 VAL A C 1
ATOM 736 O O . VAL A 1 100 ? 0.420 -7.892 -6.299 1.00 93.62 100 VAL A O 1
ATOM 739 N N . MET A 1 101 ? 0.233 -9.374 -7.973 1.00 95.44 101 MET A N 1
ATOM 740 C CA . MET A 1 101 ? 0.929 -8.558 -8.975 1.00 95.44 101 MET A CA 1
ATOM 741 C C . MET A 1 101 ? 0.291 -7.180 -9.179 1.00 95.44 101 MET A C 1
ATOM 743 O O . MET A 1 101 ? 1.011 -6.210 -9.372 1.00 95.44 101 MET A O 1
ATOM 747 N N . GLN A 1 102 ? -1.040 -7.064 -9.131 1.00 94.12 102 GLN A N 1
ATOM 748 C CA . GLN A 1 102 ? -1.746 -5.783 -9.285 1.00 94.12 102 GLN A CA 1
ATOM 749 C C . GLN A 1 102 ? -1.649 -4.863 -8.061 1.00 94.12 102 GLN A C 1
ATOM 751 O O . GLN A 1 102 ? -1.841 -3.656 -8.193 1.00 94.12 102 GLN A O 1
ATOM 756 N N . ASN A 1 103 ? -1.380 -5.410 -6.873 1.00 94.31 103 ASN A N 1
ATOM 757 C CA . ASN A 1 103 ? -1.392 -4.649 -5.623 1.00 94.31 103 ASN A CA 1
ATOM 758 C C . ASN A 1 103 ? -0.011 -4.485 -4.973 1.00 94.31 103 ASN A C 1
ATOM 760 O O . ASN A 1 103 ? 0.073 -3.764 -3.974 1.00 94.31 103 ASN A O 1
ATOM 764 N N . ALA A 1 104 ? 1.043 -5.107 -5.513 1.00 92.44 104 ALA A N 1
ATOM 765 C CA . ALA A 1 104 ? 2.405 -5.057 -4.988 1.00 92.44 104 ALA A CA 1
ATOM 766 C C . ALA A 1 104 ? 3.415 -4.409 -5.955 1.00 92.44 104 ALA A C 1
ATOM 768 O O . ALA A 1 104 ? 3.498 -4.741 -7.140 1.00 92.44 104 ALA A O 1
ATOM 769 N N . ASP A 1 105 ? 4.259 -3.537 -5.406 1.00 91.31 105 ASP A N 1
ATOM 770 C CA . ASP A 1 105 ? 5.360 -2.875 -6.103 1.00 91.31 105 ASP A CA 1
ATOM 771 C C . ASP A 1 105 ? 6.720 -3.410 -5.642 1.00 91.31 105 ASP A C 1
ATOM 773 O O . ASP A 1 105 ? 6.929 -3.676 -4.458 1.00 91.31 105 ASP A O 1
ATOM 777 N N . VAL A 1 106 ? 7.676 -3.536 -6.569 1.00 91.69 106 VAL A N 1
ATOM 778 C CA . VAL A 1 106 ? 9.068 -3.880 -6.235 1.00 91.69 106 VAL A CA 1
ATOM 779 C C . VAL A 1 106 ? 9.795 -2.609 -5.795 1.00 91.69 106 VAL A C 1
ATOM 781 O O . VAL A 1 106 ? 10.104 -1.741 -6.610 1.00 91.69 106 VAL A O 1
ATOM 784 N N . ILE A 1 107 ? 10.089 -2.503 -4.500 1.00 88.06 107 ILE A N 1
ATOM 785 C CA . ILE A 1 107 ? 10.788 -1.369 -3.887 1.00 88.06 107 ILE A CA 1
ATOM 786 C C . ILE A 1 107 ? 11.986 -1.916 -3.110 1.00 88.06 107 ILE A C 1
ATOM 788 O O . ILE A 1 107 ? 11.822 -2.754 -2.226 1.00 88.06 107 ILE A O 1
ATOM 792 N N . GLU A 1 108 ? 13.195 -1.453 -3.448 1.00 87.31 108 GLU A N 1
ATOM 793 C CA . GLU A 1 108 ? 14.454 -1.866 -2.792 1.00 87.31 108 GLU A CA 1
ATOM 794 C C . GLU A 1 108 ? 14.655 -3.397 -2.770 1.00 87.31 108 GLU A C 1
ATOM 796 O O . GLU A 1 108 ? 15.108 -3.978 -1.787 1.00 87.31 108 GLU A O 1
ATOM 801 N N . GLY A 1 109 ? 14.275 -4.065 -3.867 1.00 89.19 109 GLY A N 1
ATOM 802 C CA . GLY A 1 109 ? 14.376 -5.521 -4.014 1.00 89.19 109 GLY A CA 1
ATOM 803 C C . GLY A 1 109 ? 13.317 -6.326 -3.251 1.00 89.19 109 GLY A C 1
ATOM 804 O O . GLY A 1 109 ? 13.399 -7.548 -3.226 1.00 89.19 109 GLY A O 1
ATOM 805 N N . LYS A 1 110 ? 12.320 -5.673 -2.639 1.00 90.25 110 LYS A N 1
ATOM 806 C CA . LYS A 1 110 ? 11.229 -6.322 -1.897 1.00 90.25 110 LYS A CA 1
ATOM 807 C C . LYS A 1 110 ? 9.887 -6.023 -2.555 1.00 90.25 110 LYS A C 1
ATOM 809 O O . LYS A 1 110 ? 9.649 -4.887 -2.963 1.00 90.25 110 LYS A O 1
ATOM 814 N N . LEU A 1 111 ? 8.988 -7.006 -2.598 1.00 90.75 111 LEU A N 1
ATOM 815 C CA . LEU A 1 111 ? 7.577 -6.726 -2.860 1.00 90.75 111 LEU A CA 1
ATOM 816 C C . LEU A 1 111 ? 6.991 -5.964 -1.665 1.00 90.75 111 LEU A C 1
ATOM 818 O O . LEU A 1 111 ? 7.152 -6.358 -0.510 1.00 90.75 111 LEU A O 1
ATOM 822 N N . ARG A 1 112 ? 6.345 -4.834 -1.948 1.00 91.94 112 ARG A N 1
ATOM 823 C CA . ARG A 1 112 ? 5.663 -3.980 -0.977 1.00 91.94 112 ARG A CA 1
ATOM 824 C C . ARG A 1 112 ? 4.232 -3.767 -1.437 1.00 91.94 112 ARG A C 1
ATOM 826 O O . ARG A 1 112 ? 4.005 -3.359 -2.572 1.00 91.94 112 ARG A O 1
ATOM 833 N N . TRP A 1 113 ? 3.275 -3.989 -0.549 1.00 93.81 113 TRP A N 1
ATOM 834 C CA . TRP A 1 113 ? 1.876 -3.697 -0.831 1.00 93.81 113 TRP A CA 1
ATOM 835 C C . TRP A 1 113 ? 1.628 -2.204 -1.039 1.00 93.81 113 TRP A C 1
ATOM 837 O O . TRP A 1 113 ? 2.159 -1.356 -0.317 1.00 93.81 113 TRP A O 1
ATOM 847 N N . SER A 1 114 ? 0.768 -1.883 -2.002 1.00 94.00 114 SER A N 1
ATOM 848 C CA . SER A 1 114 ? 0.248 -0.533 -2.185 1.00 94.00 114 SER A CA 1
ATOM 849 C C . SER A 1 114 ? -0.602 -0.119 -0.978 1.00 94.00 114 SER A C 1
ATOM 851 O O . SER A 1 114 ? -1.367 -0.913 -0.429 1.00 94.00 114 SER A O 1
ATOM 853 N N . GLY A 1 115 ? -0.528 1.155 -0.577 1.00 94.00 115 GLY A N 1
ATOM 854 C CA . GLY A 1 115 ? -1.293 1.647 0.578 1.00 94.00 115 GLY A CA 1
ATOM 855 C C . GLY A 1 115 ? -2.811 1.496 0.415 1.00 94.00 115 GLY A C 1
ATOM 856 O O . GLY A 1 115 ? -3.512 1.247 1.391 1.00 94.00 115 GLY A O 1
ATOM 857 N N . LYS A 1 116 ? -3.315 1.554 -0.828 1.00 94.94 116 LYS A N 1
ATOM 858 C CA . LYS A 1 116 ? -4.718 1.257 -1.156 1.00 94.94 116 LYS A CA 1
ATOM 859 C C . LYS A 1 116 ? -5.086 -0.189 -0.805 1.00 94.94 116 LYS A C 1
ATOM 861 O O . LYS A 1 116 ? -6.141 -0.408 -0.215 1.00 94.94 116 LYS A O 1
ATOM 866 N N . PHE A 1 117 ? -4.231 -1.153 -1.153 1.00 94.81 117 PHE A N 1
ATOM 867 C CA . PHE A 1 117 ? -4.453 -2.559 -0.826 1.00 94.81 117 PHE A CA 1
ATOM 868 C C . PHE A 1 117 ? -4.397 -2.807 0.682 1.00 94.81 117 PHE A C 1
ATOM 870 O O . PHE A 1 117 ? -5.298 -3.443 1.214 1.00 94.81 117 PHE A O 1
ATOM 877 N N . VAL A 1 118 ? -3.415 -2.230 1.385 1.00 94.94 118 VAL A N 1
ATOM 878 C CA . VAL A 1 118 ? -3.312 -2.350 2.852 1.00 94.94 118 VAL A CA 1
ATOM 879 C C . VAL A 1 118 ? -4.588 -1.850 3.541 1.00 94.94 118 VAL A C 1
ATOM 881 O O . VAL A 1 118 ? -5.142 -2.551 4.382 1.00 94.94 118 VAL A O 1
ATOM 884 N N . ILE A 1 119 ? -5.113 -0.686 3.141 1.00 96.38 119 ILE A N 1
ATOM 885 C CA . ILE A 1 119 ? -6.380 -0.154 3.674 1.00 96.38 119 ILE A CA 1
ATOM 886 C C . ILE A 1 119 ? -7.556 -1.094 3.364 1.00 96.38 119 ILE A C 1
ATOM 888 O O . ILE A 1 119 ? -8.391 -1.335 4.234 1.00 96.38 119 ILE A O 1
ATOM 892 N N . ALA A 1 120 ? -7.627 -1.643 2.147 1.00 95.00 120 ALA A N 1
ATOM 893 C CA . ALA A 1 120 ? -8.677 -2.585 1.768 1.00 95.00 120 ALA A CA 1
ATOM 894 C C . ALA A 1 120 ? -8.617 -3.886 2.590 1.00 95.00 120 ALA A C 1
ATOM 896 O O . ALA A 1 120 ? -9.650 -4.324 3.087 1.00 95.00 120 ALA A O 1
ATOM 897 N N . ALA A 1 121 ? -7.424 -4.453 2.792 1.00 92.12 121 ALA A N 1
ATOM 898 C CA . ALA A 1 121 ? -7.206 -5.654 3.596 1.00 92.12 121 ALA A CA 1
ATOM 899 C C . ALA A 1 121 ? -7.586 -5.436 5.072 1.00 92.12 121 ALA A C 1
ATOM 901 O O . ALA A 1 121 ? -8.334 -6.231 5.635 1.00 92.12 121 ALA A O 1
ATOM 902 N N . ILE A 1 122 ? -7.170 -4.315 5.679 1.00 93.69 122 ILE A N 1
ATOM 903 C CA . ILE A 1 122 ? -7.578 -3.944 7.047 1.00 93.69 122 ILE A CA 1
ATOM 904 C C . ILE A 1 122 ? -9.107 -3.843 7.146 1.00 93.69 122 ILE A C 1
ATOM 906 O O . ILE A 1 122 ? -9.700 -4.411 8.062 1.00 93.69 122 ILE A O 1
ATOM 910 N N . ASN A 1 123 ? -9.755 -3.167 6.192 1.00 94.50 123 ASN A N 1
ATOM 911 C CA . ASN A 1 123 ? -11.208 -2.980 6.192 1.00 94.50 123 ASN A CA 1
ATOM 912 C C . ASN A 1 123 ? -11.983 -4.289 5.960 1.00 94.50 123 ASN A C 1
ATOM 914 O O . ASN A 1 123 ? -13.077 -4.443 6.498 1.00 94.50 123 ASN A O 1
ATOM 918 N N . ALA A 1 124 ? -11.428 -5.215 5.174 1.00 91.50 124 ALA A N 1
ATOM 919 C CA . ALA A 1 124 ? -12.014 -6.528 4.912 1.00 91.50 124 ALA A CA 1
ATOM 920 C C . ALA A 1 124 ? -11.790 -7.529 6.060 1.00 91.50 124 ALA A C 1
ATOM 922 O O . ALA A 1 124 ? -12.609 -8.422 6.241 1.00 91.50 124 ALA A O 1
ATOM 923 N N . SER A 1 125 ? -10.729 -7.362 6.860 1.00 90.25 125 SER A N 1
ATOM 924 C CA . SER A 1 125 ? -10.319 -8.310 7.913 1.00 90.25 125 SER A CA 1
ATOM 925 C C . SER A 1 125 ? -11.346 -8.572 9.019 1.00 90.25 125 SER A C 1
ATOM 927 O O . SER A 1 125 ? -11.161 -9.483 9.817 1.00 90.25 125 SER A O 1
ATOM 929 N N . GLY A 1 126 ? -12.368 -7.725 9.167 1.00 90.19 126 GLY A N 1
ATOM 930 C CA . GLY A 1 126 ? -13.343 -7.820 10.257 1.00 90.19 126 GLY A CA 1
ATOM 931 C C . GLY A 1 126 ? -12.789 -7.545 11.664 1.00 90.19 126 GLY A C 1
ATOM 932 O O . GLY A 1 126 ? -13.582 -7.353 12.578 1.00 90.19 126 GLY A O 1
ATOM 933 N N . ARG A 1 127 ? -11.467 -7.450 11.865 1.00 91.25 127 ARG A N 1
ATOM 934 C CA . ARG A 1 127 ? -10.820 -7.197 13.170 1.00 91.25 127 ARG A CA 1
ATOM 935 C C . ARG A 1 127 ? -11.100 -5.798 13.725 1.00 91.25 127 ARG A C 1
ATOM 937 O O . ARG A 1 127 ? -11.196 -5.595 14.939 1.00 91.25 127 ARG A O 1
ATOM 944 N N . PHE A 1 128 ? -11.264 -4.830 12.831 1.00 94.88 128 PHE A N 1
ATOM 945 C CA . PHE A 1 128 ? -11.488 -3.422 13.146 1.00 94.88 128 PHE A CA 1
ATOM 946 C C . PHE A 1 128 ? -12.761 -2.907 12.470 1.00 94.88 128 PHE A C 1
ATOM 948 O O . PHE A 1 128 ? -13.290 -3.525 11.544 1.00 94.88 128 PHE A O 1
ATOM 955 N N . HIS A 1 129 ? -13.245 -1.737 12.889 1.00 95.25 129 HIS A N 1
ATOM 956 C CA . HIS A 1 129 ? -14.133 -0.955 12.020 1.00 95.25 129 HIS A CA 1
ATOM 957 C C . HIS A 1 129 ? -13.356 -0.401 10.813 1.00 95.25 129 HIS A C 1
ATOM 959 O O . HIS A 1 129 ? -12.128 -0.280 10.889 1.00 95.25 129 HIS A O 1
ATOM 965 N N . PRO A 1 130 ? -14.038 -0.031 9.710 1.00 95.31 130 PRO A N 1
ATOM 966 C CA . PRO A 1 130 ? -13.385 0.567 8.551 1.00 95.31 130 PRO A CA 1
ATOM 967 C C . PRO A 1 130 ? -12.507 1.758 8.942 1.00 95.31 130 PRO A C 1
ATOM 969 O O . PRO A 1 130 ? -12.950 2.654 9.666 1.00 95.31 130 PRO A O 1
ATOM 972 N N . LEU A 1 131 ? -11.265 1.745 8.463 1.00 96.19 131 LEU A N 1
ATOM 973 C CA . LEU A 1 131 ? -10.224 2.701 8.807 1.00 96.19 131 LEU A CA 1
ATOM 974 C C . LEU A 1 131 ? -10.651 4.123 8.426 1.00 96.19 131 LEU A C 1
ATOM 976 O O . LEU A 1 131 ? -11.057 4.390 7.291 1.00 96.19 131 LEU A O 1
ATOM 980 N N . ARG A 1 132 ? -10.550 5.041 9.386 1.00 96.38 132 ARG A N 1
ATOM 981 C CA . ARG A 1 132 ? -10.871 6.460 9.229 1.00 96.38 132 ARG A CA 1
ATOM 982 C C . ARG A 1 132 ? -9.598 7.287 9.236 1.00 96.38 132 ARG A C 1
ATOM 984 O O . ARG A 1 132 ? -8.562 6.851 9.728 1.00 96.38 132 ARG A O 1
ATOM 991 N N . PHE A 1 133 ? -9.681 8.494 8.691 1.00 97.44 133 PHE A N 1
ATOM 992 C CA . PHE A 1 133 ? -8.544 9.398 8.568 1.00 97.44 133 PHE A CA 1
ATOM 993 C C . PHE A 1 133 ? -8.919 10.762 9.124 1.00 97.44 133 PHE A C 1
ATOM 995 O O . PHE A 1 133 ? -9.936 11.330 8.735 1.00 97.44 133 PHE A O 1
ATOM 1002 N N . ASP A 1 134 ? -8.086 11.278 10.017 1.00 96.62 134 ASP A N 1
ATOM 1003 C CA . ASP A 1 134 ? -8.154 12.652 10.501 1.00 96.62 134 ASP A CA 1
ATOM 1004 C C . ASP A 1 134 ? -7.005 13.427 9.849 1.00 96.62 134 ASP A C 1
ATOM 1006 O O . ASP A 1 134 ? -5.874 12.933 9.826 1.00 96.62 134 ASP A O 1
ATOM 1010 N N . ILE A 1 135 ? -7.287 14.590 9.253 1.00 96.56 135 ILE A N 1
ATOM 1011 C CA . ILE A 1 135 ? -6.276 15.438 8.604 1.00 96.56 135 ILE A CA 1
ATOM 1012 C C . ILE A 1 135 ? -6.367 16.841 9.189 1.00 96.56 135 ILE A C 1
ATOM 1014 O O . ILE A 1 135 ? -7.389 17.510 9.062 1.00 96.56 135 ILE A O 1
ATOM 1018 N N . VAL A 1 136 ? -5.273 17.292 9.799 1.00 95.44 136 VAL A N 1
ATOM 1019 C CA . VAL A 1 136 ? -5.177 18.593 10.467 1.00 95.44 136 VAL A CA 1
ATOM 1020 C C . VAL A 1 136 ? -4.064 19.411 9.822 1.00 95.44 136 VAL A C 1
ATOM 1022 O O . VAL A 1 136 ? -2.936 18.936 9.683 1.00 95.44 136 VAL A O 1
ATOM 1025 N N . ASN A 1 137 ? -4.364 20.656 9.448 1.00 95.88 137 ASN A N 1
ATOM 1026 C CA . ASN A 1 137 ? -3.354 21.617 9.011 1.00 95.88 137 ASN A CA 1
ATOM 1027 C C . ASN A 1 137 ? -2.680 22.241 10.245 1.00 95.88 137 ASN A C 1
ATOM 1029 O O . ASN A 1 137 ? -3.353 22.864 11.064 1.00 95.88 137 ASN A O 1
ATOM 1033 N N . LYS A 1 138 ? -1.361 22.065 10.390 1.00 94.75 138 LYS A N 1
ATOM 1034 C CA . LYS A 1 138 ? -0.562 22.649 11.485 1.00 94.75 138 LYS A CA 1
ATOM 1035 C C . LYS A 1 138 ? 0.108 23.984 11.121 1.00 94.75 138 LYS A C 1
ATOM 1037 O O . LYS A 1 138 ? 1.022 24.409 11.822 1.00 94.75 138 LYS A O 1
ATOM 1042 N N . GLY A 1 139 ? -0.343 24.641 10.052 1.00 94.94 139 GLY A N 1
ATOM 1043 C CA . GLY A 1 139 ? 0.219 25.894 9.548 1.00 94.94 139 GLY A CA 1
ATOM 1044 C C . GLY A 1 139 ? 1.390 25.682 8.586 1.00 94.94 139 GLY A C 1
ATOM 1045 O O . GLY A 1 139 ? 1.739 24.551 8.245 1.00 94.94 139 GLY A O 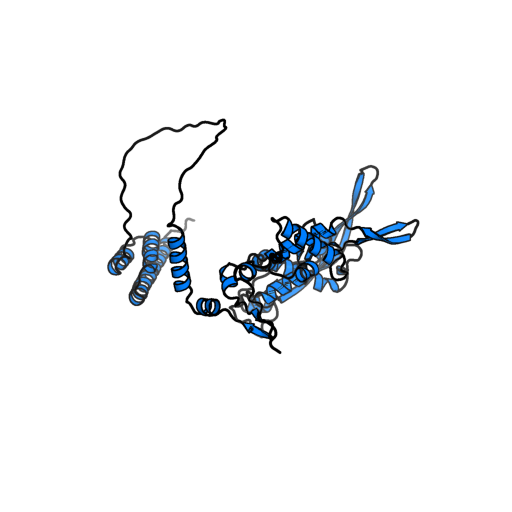1
ATOM 1046 N N . MET A 1 140 ? 1.986 26.783 8.130 1.00 94.62 140 MET A N 1
ATOM 1047 C CA . MET A 1 140 ? 3.122 26.752 7.205 1.00 94.62 140 MET A CA 1
ATOM 1048 C C . MET A 1 140 ? 4.405 26.308 7.912 1.00 94.62 140 MET A C 1
ATOM 1050 O O . MET A 1 140 ? 4.667 26.681 9.056 1.00 94.62 140 MET A O 1
ATOM 1054 N N . ILE A 1 141 ? 5.221 25.530 7.208 1.00 93.69 141 ILE A N 1
ATOM 1055 C CA . ILE A 1 141 ? 6.561 25.117 7.624 1.00 93.69 141 ILE A CA 1
ATOM 1056 C C . ILE A 1 141 ? 7.547 25.320 6.485 1.00 93.69 141 ILE A C 1
ATOM 1058 O O . ILE A 1 141 ? 7.183 25.243 5.313 1.00 93.69 141 ILE A O 1
ATOM 1062 N N . LYS A 1 142 ? 8.818 25.477 6.844 1.00 93.44 142 LYS A N 1
ATOM 1063 C CA . LYS A 1 142 ? 9.936 25.320 5.918 1.00 93.44 142 LYS A CA 1
ATOM 1064 C C . LYS A 1 142 ? 10.530 23.934 6.117 1.00 93.44 142 LYS A C 1
ATOM 1066 O O . LYS A 1 142 ? 10.817 23.541 7.250 1.00 93.44 142 LYS A O 1
ATOM 1071 N N . ALA A 1 143 ? 10.643 23.177 5.035 1.00 89.50 143 ALA A N 1
ATOM 1072 C CA . ALA A 1 143 ? 11.195 21.831 5.030 1.00 89.50 143 ALA A CA 1
ATOM 1073 C C . ALA A 1 143 ? 12.281 21.734 3.959 1.00 89.50 143 ALA A C 1
ATOM 1075 O O . ALA A 1 143 ? 12.132 22.277 2.863 1.00 89.50 143 ALA A O 1
ATOM 1076 N N . THR A 1 144 ? 13.372 21.045 4.281 1.00 90.25 144 THR A N 1
ATOM 1077 C CA . THR A 1 144 ? 14.498 20.849 3.369 1.00 90.25 144 THR A CA 1
ATOM 1078 C C . THR A 1 144 ? 14.547 19.412 2.870 1.00 90.25 144 THR A C 1
ATOM 1080 O O . THR A 1 144 ? 14.221 18.470 3.593 1.00 90.25 144 THR A O 1
ATOM 1083 N N . TYR A 1 145 ? 14.962 19.234 1.620 1.00 87.12 145 TYR A N 1
ATOM 1084 C CA . TYR A 1 145 ? 15.248 17.924 1.043 1.00 87.12 145 TYR A CA 1
ATOM 1085 C C . TYR A 1 145 ? 16.545 17.969 0.238 1.00 87.12 145 TYR A C 1
ATOM 1087 O O . TYR A 1 145 ? 17.000 19.035 -0.180 1.00 87.12 145 TYR A O 1
ATOM 1095 N N . LYS A 1 146 ? 17.153 16.797 0.027 1.00 83.69 146 LYS A N 1
ATOM 1096 C CA . LYS A 1 146 ? 18.371 16.659 -0.780 1.00 83.69 146 LYS A CA 1
ATOM 1097 C C . LYS A 1 146 ? 18.022 16.024 -2.116 1.00 83.69 146 LYS A C 1
ATOM 1099 O O . LYS A 1 146 ? 17.522 14.900 -2.150 1.00 83.69 146 LYS A O 1
ATOM 1104 N N . GLU A 1 147 ? 18.298 16.727 -3.206 1.00 81.56 147 GLU A N 1
ATOM 1105 C CA . GLU A 1 147 ? 18.173 16.190 -4.557 1.00 81.56 147 GLU A CA 1
ATOM 1106 C C . GLU A 1 147 ? 19.537 15.736 -5.084 1.00 81.56 147 GLU A C 1
ATOM 1108 O O . GLU A 1 147 ? 20.581 16.294 -4.736 1.00 81.56 147 GLU A O 1
ATOM 1113 N N . LYS A 1 148 ? 19.542 14.706 -5.937 1.00 77.38 148 LYS A N 1
ATOM 1114 C CA . LYS A 1 148 ? 20.746 14.309 -6.672 1.00 77.38 148 LYS A CA 1
ATOM 1115 C C . LYS A 1 148 ? 20.968 15.315 -7.799 1.00 77.38 148 LYS A C 1
ATOM 1117 O O . LYS A 1 148 ? 20.321 15.219 -8.839 1.00 77.38 148 LYS A O 1
ATOM 1122 N N . GLY A 1 149 ? 21.878 16.256 -7.575 1.00 76.56 149 GLY A N 1
ATOM 1123 C CA . GLY A 1 149 ? 22.326 17.222 -8.567 1.00 76.56 149 GLY A CA 1
ATOM 1124 C C . GLY A 1 149 ? 23.217 16.588 -9.639 1.00 76.56 149 GLY A C 1
ATOM 1125 O O . GLY A 1 149 ? 23.177 15.384 -9.906 1.00 76.56 149 GLY A O 1
ATOM 1126 N N . ALA A 1 150 ? 24.040 17.412 -10.287 1.00 75.62 150 ALA A N 1
ATOM 1127 C CA . ALA A 1 150 ? 24.906 16.959 -11.370 1.00 75.62 150 ALA A CA 1
ATOM 1128 C C . ALA A 1 150 ? 25.911 15.877 -10.916 1.00 75.62 150 ALA A C 1
ATOM 1130 O O . ALA A 1 150 ? 26.398 15.867 -9.784 1.00 75.62 150 ALA A O 1
ATOM 1131 N N . TYR A 1 151 ? 26.259 14.964 -11.830 1.00 77.62 151 TYR A N 1
AT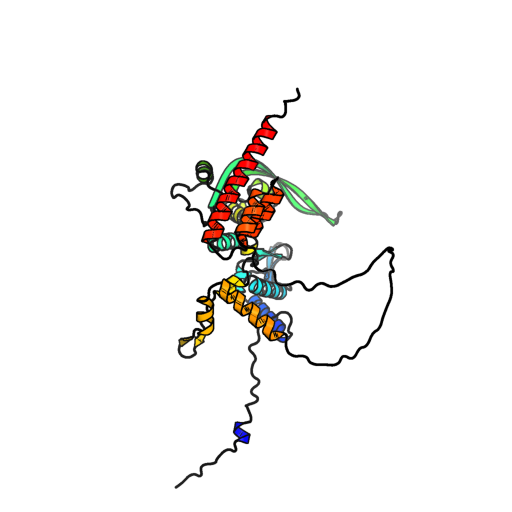OM 1132 C CA . TYR A 1 151 ? 27.320 13.989 -11.579 1.00 77.62 151 TYR A CA 1
ATOM 1133 C C . TYR A 1 151 ? 28.694 14.664 -11.645 1.00 77.62 151 TYR A C 1
ATOM 1135 O O . TYR A 1 151 ? 29.157 15.077 -12.715 1.00 77.62 151 TYR A O 1
ATOM 1143 N N . ASN A 1 152 ? 29.369 14.730 -10.504 1.00 83.44 152 ASN A N 1
ATOM 1144 C CA . ASN A 1 152 ? 30.694 15.299 -10.374 1.00 83.44 152 ASN A CA 1
ATOM 1145 C C . ASN A 1 152 ? 31.745 14.317 -10.908 1.00 83.44 152 ASN A C 1
ATOM 1147 O O . ASN A 1 152 ? 32.146 13.357 -10.242 1.00 83.44 152 ASN A O 1
ATOM 1151 N N . LYS A 1 153 ? 32.213 14.566 -12.138 1.00 81.00 153 LYS A N 1
ATOM 1152 C CA . LYS A 1 153 ? 33.201 13.713 -12.820 1.00 81.00 153 LYS A CA 1
ATOM 1153 C C . LYS A 1 153 ? 34.529 13.588 -12.061 1.00 81.00 153 LYS A C 1
ATOM 1155 O O . LYS A 1 153 ? 35.187 12.565 -12.211 1.00 81.00 153 LYS A O 1
ATOM 1160 N N . GLN A 1 154 ? 34.912 14.587 -11.260 1.00 82.38 154 GLN A N 1
ATOM 1161 C CA . GLN A 1 154 ? 36.164 14.569 -10.494 1.00 82.38 154 GLN A CA 1
ATOM 1162 C C . GLN A 1 154 ? 36.046 13.677 -9.253 1.00 82.38 154 GLN A C 1
ATOM 1164 O O . GLN A 1 154 ? 36.911 12.844 -9.003 1.00 82.38 154 GLN A O 1
ATOM 1169 N N . GLN A 1 155 ? 34.948 13.811 -8.503 1.00 79.50 155 GLN A N 1
ATOM 1170 C CA . GLN A 1 155 ? 34.725 13.066 -7.256 1.00 79.50 155 GLN A CA 1
ATOM 1171 C C . GLN A 1 155 ? 34.009 11.717 -7.461 1.00 79.50 155 GLN A C 1
ATOM 1173 O O . GLN A 1 155 ? 33.756 11.005 -6.491 1.00 79.50 155 GLN A O 1
ATOM 1178 N N . ARG A 1 156 ? 33.676 11.363 -8.713 1.00 79.06 156 ARG A N 1
ATOM 1179 C CA . ARG A 1 156 ? 32.958 10.135 -9.117 1.00 79.06 156 ARG A CA 1
ATOM 1180 C C . ARG A 1 156 ? 31.657 9.890 -8.333 1.00 79.06 156 ARG A C 1
ATOM 1182 O O . ARG A 1 156 ? 31.269 8.747 -8.096 1.00 79.06 156 ARG A O 1
ATOM 1189 N N . ARG A 1 157 ? 30.979 10.969 -7.937 1.00 81.44 157 ARG A N 1
ATOM 1190 C CA . ARG A 1 157 ? 29.736 10.956 -7.154 1.00 81.44 157 ARG A CA 1
ATOM 1191 C C . ARG A 1 157 ? 28.765 12.010 -7.670 1.00 81.44 157 ARG A C 1
ATOM 1193 O O . ARG A 1 157 ? 29.167 12.936 -8.365 1.00 81.44 157 ARG A O 1
ATOM 1200 N N . TYR A 1 158 ? 27.492 11.870 -7.327 1.00 78.44 158 TYR A N 1
ATOM 1201 C CA . TYR A 1 158 ? 26.516 12.941 -7.517 1.00 78.44 158 TYR A CA 1
ATOM 1202 C C . TYR A 1 158 ? 26.695 13.979 -6.412 1.00 78.44 158 TYR A C 1
ATOM 1204 O O . TYR A 1 158 ? 26.803 13.601 -5.242 1.00 78.44 158 TYR A O 1
ATOM 1212 N N . ASP A 1 159 ? 26.712 15.258 -6.777 1.00 82.50 159 ASP A N 1
ATOM 1213 C CA . ASP A 1 159 ? 26.642 16.329 -5.788 1.00 82.50 159 ASP A CA 1
ATOM 1214 C C . ASP A 1 159 ? 25.199 16.404 -5.267 1.00 82.50 159 ASP A C 1
ATOM 1216 O O . ASP A 1 159 ? 24.245 16.412 -6.045 1.00 82.50 159 ASP A O 1
ATOM 1220 N N . MET A 1 160 ? 25.023 16.392 -3.944 1.00 81.94 160 MET A N 1
ATOM 1221 C CA . MET A 1 160 ? 23.703 16.505 -3.318 1.00 81.94 160 MET A CA 1
ATOM 1222 C C . MET A 1 160 ? 23.373 17.985 -3.142 1.00 81.94 160 MET A C 1
ATOM 1224 O O . MET A 1 160 ? 24.073 18.680 -2.407 1.00 81.94 160 MET A O 1
ATOM 1228 N N . THR A 1 161 ? 22.321 18.464 -3.800 1.00 83.31 161 THR A N 1
ATOM 1229 C CA . THR A 1 161 ? 21.855 19.849 -3.666 1.00 83.31 161 THR A CA 1
ATOM 1230 C C . THR A 1 161 ? 20.746 19.902 -2.623 1.00 83.31 161 THR A C 1
ATOM 1232 O O . THR A 1 161 ? 19.796 19.123 -2.681 1.00 83.31 161 THR A O 1
ATOM 1235 N N . GLU A 1 162 ? 20.878 20.798 -1.647 1.00 85.31 162 GLU A N 1
ATOM 1236 C CA . GLU A 1 162 ? 19.837 21.046 -0.650 1.00 85.31 162 GLU A CA 1
ATOM 1237 C C . GLU A 1 162 ? 18.849 22.084 -1.180 1.00 85.31 162 GLU A C 1
ATOM 1239 O O . GLU A 1 162 ? 19.238 23.167 -1.614 1.00 85.31 162 GLU A O 1
ATOM 1244 N N . HIS A 1 163 ? 17.567 21.730 -1.145 1.00 85.56 163 HIS A N 1
ATOM 1245 C CA . HIS A 1 163 ? 16.457 22.580 -1.547 1.00 85.56 163 HIS A CA 1
ATOM 1246 C C . HIS A 1 163 ? 15.547 22.820 -0.344 1.00 85.56 163 HIS A C 1
ATOM 1248 O O . HIS A 1 163 ? 15.180 21.879 0.360 1.00 85.56 163 HIS A O 1
ATOM 1254 N N . GLU A 1 164 ? 15.172 24.077 -0.121 1.00 88.62 164 GLU A N 1
ATOM 1255 C CA . GLU A 1 164 ? 14.213 24.492 0.902 1.00 88.62 164 GLU A CA 1
ATOM 1256 C C . GLU A 1 164 ? 12.869 24.813 0.240 1.00 88.62 164 GLU A C 1
ATOM 1258 O O . GLU A 1 164 ? 12.822 25.493 -0.787 1.00 88.62 164 GLU A O 1
ATOM 1263 N N . VAL A 1 165 ? 11.773 24.318 0.817 1.00 88.94 165 VAL A N 1
ATOM 1264 C CA . VAL A 1 165 ? 10.410 24.583 0.342 1.00 88.94 165 VAL A CA 1
ATOM 1265 C C . VAL A 1 165 ? 9.533 24.988 1.519 1.00 88.94 165 VAL A C 1
ATOM 1267 O O . VAL A 1 165 ? 9.541 24.343 2.570 1.00 88.94 165 VAL A O 1
ATOM 1270 N N . GLU A 1 166 ? 8.752 26.048 1.331 1.00 92.69 166 GLU A N 1
ATOM 1271 C CA . GLU A 1 166 ? 7.741 26.496 2.285 1.00 92.69 166 GLU A CA 1
ATOM 1272 C C . GLU A 1 166 ? 6.372 25.917 1.894 1.00 92.69 166 GLU A C 1
ATOM 1274 O O . GLU A 1 166 ? 5.877 26.177 0.798 1.00 92.69 166 GLU A O 1
ATOM 1279 N N . ILE A 1 167 ? 5.783 25.086 2.761 1.00 91.31 167 ILE A N 1
ATOM 1280 C CA . ILE A 1 167 ? 4.540 24.341 2.490 1.00 91.31 167 ILE A CA 1
ATOM 1281 C C . ILE A 1 167 ? 3.628 24.253 3.717 1.00 91.31 167 ILE A C 1
ATOM 1283 O O . ILE A 1 167 ? 4.067 24.385 4.858 1.00 91.31 167 ILE A O 1
ATOM 1287 N N . GLU A 1 168 ? 2.351 23.949 3.487 1.00 92.94 168 GLU A N 1
ATOM 1288 C CA . GLU A 1 168 ? 1.395 23.615 4.546 1.00 92.94 168 GLU A CA 1
ATOM 1289 C C . GLU A 1 168 ? 1.760 22.287 5.227 1.00 92.94 168 GLU A C 1
ATOM 1291 O O . GLU A 1 168 ? 1.844 21.237 4.582 1.00 92.94 168 GLU A O 1
ATOM 1296 N N . ASN A 1 169 ? 1.894 22.294 6.553 1.00 94.38 169 ASN A N 1
ATOM 1297 C CA . ASN A 1 169 ? 2.114 21.088 7.341 1.00 94.38 169 ASN A CA 1
ATOM 1298 C C . ASN A 1 169 ? 0.798 20.353 7.617 1.00 94.38 169 ASN A C 1
ATOM 1300 O O . ASN A 1 169 ? 0.305 20.311 8.748 1.00 94.38 169 ASN A O 1
ATOM 1304 N N . LEU A 1 170 ? 0.219 19.768 6.570 1.00 95.88 170 LEU A N 1
ATOM 1305 C CA . LEU A 1 170 ? -0.875 18.814 6.720 1.00 95.88 170 LEU A CA 1
ATOM 1306 C C . LEU A 1 170 ? -0.347 17.554 7.415 1.00 95.88 170 LEU A C 1
ATOM 1308 O O . LEU A 1 170 ? 0.651 16.970 6.984 1.00 95.88 170 LEU A O 1
ATOM 1312 N N . VAL A 1 171 ? -1.028 17.131 8.479 1.00 97.06 171 VAL A N 1
ATOM 1313 C CA . VAL A 1 171 ? -0.734 15.904 9.225 1.00 97.06 171 VAL A CA 1
ATOM 1314 C C . VAL A 1 171 ? -1.955 14.998 9.186 1.00 97.06 171 VAL A C 1
ATOM 1316 O O . VAL A 1 171 ? -3.046 15.430 9.548 1.00 97.06 171 VAL A O 1
ATOM 1319 N N . CYS A 1 172 ? -1.766 13.748 8.768 1.00 97.50 172 CYS A N 1
ATOM 1320 C CA . CYS A 1 172 ? -2.794 12.717 8.739 1.00 97.50 172 CYS A CA 1
ATOM 1321 C C . CYS A 1 172 ? -2.504 11.615 9.763 1.00 97.50 172 CYS A C 1
ATOM 1323 O O . CYS A 1 172 ? -1.374 11.131 9.866 1.00 97.50 172 CYS A O 1
ATOM 1325 N N . VAL A 1 173 ? -3.546 11.195 10.479 1.00 97.56 173 VAL A N 1
ATOM 1326 C CA . VAL A 1 173 ? -3.554 10.000 11.329 1.00 97.56 173 VAL A CA 1
ATOM 1327 C C . VAL A 1 173 ? -4.660 9.076 10.834 1.00 97.56 173 VAL A C 1
ATOM 1329 O O . VAL A 1 173 ? -5.807 9.503 10.679 1.00 97.56 173 VAL A O 1
ATOM 1332 N N . ALA A 1 174 ? -4.319 7.812 10.586 1.00 98.00 174 ALA A N 1
ATOM 1333 C CA . ALA A 1 174 ? -5.303 6.765 10.357 1.00 98.00 174 ALA A CA 1
ATOM 1334 C C . ALA A 1 174 ? -5.720 6.179 11.708 1.00 98.00 174 ALA A C 1
ATOM 1336 O O . ALA A 1 174 ? -4.867 5.919 12.556 1.00 98.00 174 ALA A O 1
ATOM 1337 N N . TRP A 1 175 ? -7.015 5.979 11.922 1.00 97.06 175 TRP A N 1
ATOM 1338 C CA . TRP A 1 175 ? -7.544 5.507 13.196 1.00 97.06 175 TRP A CA 1
ATOM 1339 C C . TRP A 1 175 ? -8.760 4.602 13.019 1.00 97.06 175 TRP A C 1
ATOM 1341 O O . TRP A 1 175 ? -9.478 4.664 12.019 1.00 97.06 175 TRP A O 1
ATOM 1351 N N . THR A 1 176 ? -8.995 3.750 14.010 1.00 96.81 176 THR A N 1
ATOM 1352 C CA . THR A 1 176 ? -10.181 2.890 14.102 1.00 96.81 176 THR A CA 1
ATOM 1353 C C . THR A 1 176 ? -10.410 2.461 15.556 1.00 96.81 176 THR A C 1
ATOM 1355 O O . THR A 1 176 ? -9.669 2.866 16.451 1.00 96.81 176 THR A O 1
ATOM 1358 N N . ILE A 1 177 ? -11.438 1.652 15.797 1.00 96.00 177 ILE A N 1
ATOM 1359 C CA . ILE A 1 177 ? -11.701 0.971 17.068 1.00 96.00 177 ILE A CA 1
ATOM 1360 C C . ILE A 1 177 ? -11.852 -0.546 16.820 1.00 96.00 177 ILE A C 1
ATOM 1362 O O . ILE A 1 177 ? -12.183 -0.945 15.693 1.00 96.00 177 ILE A O 1
ATOM 1366 N N . PRO A 1 178 ? -11.640 -1.405 17.836 1.00 95.56 178 PRO A N 1
ATOM 1367 C CA . PRO A 1 178 ? -11.903 -2.842 17.740 1.00 95.56 178 PRO A CA 1
ATOM 1368 C C . PRO A 1 178 ? -13.326 -3.144 17.258 1.00 95.56 178 PRO A C 1
ATOM 1370 O O . PRO A 1 178 ? -14.279 -2.477 17.669 1.00 95.56 178 PRO A O 1
ATOM 1373 N N . ARG A 1 179 ? -13.497 -4.172 16.416 1.00 93.75 179 ARG A N 1
ATOM 1374 C CA . ARG A 1 179 ? -14.813 -4.517 15.845 1.00 93.75 179 ARG A CA 1
ATOM 1375 C C . ARG A 1 179 ? -15.874 -4.853 16.897 1.00 93.75 179 ARG A C 1
ATOM 1377 O O . ARG A 1 179 ? -17.046 -4.556 16.678 1.00 93.75 179 ARG A O 1
ATOM 1384 N N . SER A 1 180 ? -15.458 -5.426 18.026 1.00 93.38 180 SER A N 1
ATOM 1385 C CA . SER A 1 180 ? -16.312 -5.799 19.162 1.00 93.38 180 SER A CA 1
ATOM 1386 C C . SER A 1 180 ? -17.036 -4.620 19.822 1.00 93.38 180 SER A C 1
ATOM 1388 O O . SER A 1 180 ? -17.996 -4.833 20.558 1.00 93.38 180 SER A O 1
ATOM 1390 N N . ILE A 1 181 ? -16.605 -3.383 19.568 1.00 93.31 181 ILE A N 1
ATOM 1391 C CA . ILE A 1 181 ? -17.165 -2.181 20.183 1.00 93.31 181 ILE A CA 1
ATOM 1392 C C . ILE A 1 181 ? -18.024 -1.455 19.153 1.00 93.31 181 ILE A C 1
ATOM 1394 O O . ILE A 1 181 ? -17.573 -1.148 18.051 1.00 93.31 181 ILE A O 1
ATOM 1398 N N . ALA A 1 182 ? -19.279 -1.171 19.499 1.00 91.00 182 ALA A N 1
ATOM 1399 C CA . ALA A 1 182 ? -20.174 -0.421 18.627 1.00 91.00 182 ALA A CA 1
ATOM 1400 C C . ALA A 1 182 ? -19.686 1.029 18.477 1.00 91.00 182 ALA A C 1
ATOM 1402 O O . ALA A 1 182 ? -19.498 1.735 19.466 1.00 91.00 182 ALA A O 1
ATOM 1403 N N . LEU A 1 183 ? -19.501 1.483 17.235 1.00 89.25 183 LEU A N 1
ATOM 1404 C CA . LEU A 1 183 ? -19.112 2.858 16.931 1.00 89.25 183 LEU A CA 1
ATOM 1405 C C . LEU A 1 183 ? -20.360 3.762 16.947 1.00 89.25 183 LEU A C 1
ATOM 1407 O O . LEU A 1 183 ? -21.244 3.556 16.111 1.00 89.25 183 LEU A O 1
ATOM 1411 N N . PRO A 1 184 ? -20.470 4.754 17.854 1.00 89.69 184 PRO A N 1
ATOM 1412 C CA . PRO A 1 184 ? -21.651 5.612 17.925 1.00 89.69 184 PRO A CA 1
ATOM 1413 C C . PRO A 1 184 ? -21.825 6.452 16.653 1.00 89.69 184 PRO A C 1
ATOM 1415 O O . PRO A 1 184 ? -20.863 7.025 16.142 1.00 89.69 184 PRO A O 1
ATOM 1418 N N . ALA A 1 185 ? -23.058 6.572 16.151 1.00 86.31 185 ALA A N 1
ATOM 1419 C CA . ALA A 1 185 ? -23.345 7.233 14.869 1.00 86.31 185 ALA A CA 1
ATOM 1420 C C . ALA A 1 185 ? -22.971 8.733 14.831 1.00 86.31 185 ALA A C 1
ATOM 1422 O O . ALA A 1 185 ? -22.705 9.285 13.764 1.00 86.31 185 ALA A O 1
ATOM 1423 N N . ASN A 1 186 ? -22.923 9.387 15.994 1.00 88.44 186 ASN A N 1
ATOM 1424 C CA . ASN A 1 186 ? -22.501 10.778 16.166 1.00 88.44 186 ASN A CA 1
ATOM 1425 C C . ASN A 1 186 ? -20.971 10.968 16.185 1.00 88.44 186 ASN A C 1
ATOM 1427 O O . ASN A 1 186 ? -20.508 12.106 16.149 1.00 88.44 186 ASN A O 1
ATOM 1431 N N . VAL A 1 187 ? -20.184 9.889 16.251 1.00 90.75 187 VAL A N 1
ATOM 1432 C CA . VAL A 1 187 ? -18.719 9.945 16.208 1.00 90.75 187 VAL A CA 1
ATOM 1433 C C . VAL A 1 187 ? -18.259 9.775 14.763 1.00 90.75 187 VAL A C 1
ATOM 1435 O O . VAL A 1 187 ? -18.333 8.687 14.190 1.00 90.75 187 VAL A O 1
ATOM 1438 N N . GLN A 1 188 ? -17.754 10.856 14.173 1.00 87.44 188 GLN A N 1
ATOM 1439 C CA . GLN A 1 188 ? -17.185 10.896 12.823 1.00 87.44 188 GLN A CA 1
ATOM 1440 C C . GLN A 1 188 ? -15.686 11.219 12.828 1.00 87.44 188 GLN A C 1
ATOM 1442 O O . GLN A 1 188 ? -14.947 10.599 12.065 1.00 87.44 188 GLN A O 1
ATOM 1447 N N . THR A 1 189 ? -15.227 12.115 13.708 1.00 92.06 189 THR A N 1
ATOM 1448 C CA . THR A 1 189 ? -13.824 12.571 13.780 1.00 92.06 189 THR A CA 1
ATOM 1449 C C . THR A 1 189 ? -13.044 11.949 14.939 1.00 92.06 189 THR A C 1
ATOM 1451 O O . THR A 1 189 ? -13.623 11.471 15.920 1.00 92.06 189 THR A O 1
ATOM 1454 N N . LEU A 1 190 ? -11.710 12.010 14.859 1.00 93.06 190 LEU A N 1
ATOM 1455 C CA . LEU A 1 190 ? -10.824 11.523 15.920 1.00 93.06 190 LEU A CA 1
ATOM 1456 C C . LEU A 1 190 ? -11.026 12.299 17.233 1.00 93.06 190 LEU A C 1
ATOM 1458 O O . LEU A 1 190 ? -11.078 11.709 18.311 1.00 93.06 190 LEU A O 1
ATOM 1462 N N . ALA A 1 191 ? -11.216 13.619 17.146 1.00 93.25 191 ALA A N 1
ATOM 1463 C CA . ALA A 1 191 ? -11.512 14.462 18.304 1.00 93.25 191 ALA A CA 1
ATOM 1464 C C . ALA A 1 191 ? -12.816 14.047 19.013 1.00 93.25 191 ALA A C 1
ATOM 1466 O O . ALA A 1 191 ? -12.849 13.958 20.238 1.00 93.25 191 ALA A O 1
ATOM 1467 N N . GLN A 1 192 ? -13.874 13.723 18.261 1.00 93.06 192 GLN A N 1
ATOM 1468 C CA . GLN A 1 192 ? -15.129 13.221 18.834 1.00 93.06 192 GLN A CA 1
ATOM 1469 C C . GLN A 1 192 ? -14.941 11.859 19.511 1.00 93.06 192 GLN A C 1
ATOM 1471 O O . GLN A 1 192 ? -15.434 11.660 20.619 1.00 93.06 192 GLN A O 1
ATOM 1476 N N . ALA A 1 193 ? -14.192 10.943 18.888 1.00 93.38 193 ALA A N 1
ATOM 1477 C CA . ALA A 1 193 ? -13.905 9.632 19.468 1.00 93.38 193 ALA A CA 1
ATOM 1478 C C . ALA A 1 193 ? -13.143 9.748 20.802 1.00 93.38 193 ALA A C 1
ATOM 1480 O O . ALA A 1 193 ? -13.471 9.047 21.761 1.00 93.38 193 ALA A O 1
ATOM 1481 N N . ARG A 1 194 ? -12.171 10.673 20.884 1.00 94.50 194 ARG A N 1
ATOM 1482 C CA . ARG A 1 194 ? -11.404 10.960 22.108 1.00 94.50 194 ARG A CA 1
ATO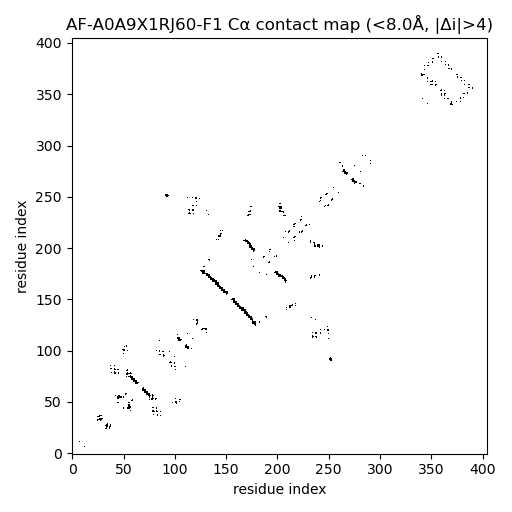M 1483 C C . ARG A 1 194 ? -12.274 11.587 23.201 1.00 94.50 194 ARG A C 1
ATOM 1485 O O . ARG A 1 194 ? -12.177 11.174 24.352 1.00 94.50 194 ARG A O 1
ATOM 1492 N N . ASN A 1 195 ? -13.168 12.513 22.847 1.00 94.00 195 ASN A N 1
ATOM 1493 C CA . ASN A 1 195 ? -14.109 13.128 23.795 1.00 94.00 195 ASN A CA 1
ATOM 1494 C C . ASN A 1 195 ? -15.082 12.107 24.416 1.00 94.00 195 ASN A C 1
ATOM 1496 O O . ASN A 1 195 ? -15.477 12.264 25.566 1.00 94.00 195 ASN A O 1
ATOM 1500 N N . VAL A 1 196 ? -15.453 11.064 23.665 1.00 92.62 196 VAL A N 1
ATOM 1501 C CA . VAL A 1 196 ? -16.320 9.956 24.119 1.00 92.62 196 VAL A CA 1
ATOM 1502 C C . VAL A 1 196 ? -15.506 8.808 24.756 1.00 92.62 196 VAL A C 1
ATOM 1504 O O . VAL A 1 196 ? -16.075 7.810 25.181 1.00 92.62 196 VAL A O 1
ATOM 1507 N N . GLN A 1 197 ? -14.178 8.951 24.868 1.00 92.88 197 GLN A N 1
ATOM 1508 C CA . GLN A 1 197 ? -13.265 7.977 25.487 1.00 92.88 197 GLN A CA 1
ATOM 1509 C C . GLN A 1 197 ? -13.348 6.561 24.883 1.00 92.88 197 GLN A C 1
ATOM 1511 O O . GLN A 1 197 ? -13.212 5.557 25.581 1.00 92.88 197 GLN A O 1
ATOM 1516 N N . LEU A 1 198 ? -13.545 6.469 23.563 1.00 93.88 198 LEU A N 1
ATOM 1517 C CA . LEU A 1 198 ? -13.463 5.188 22.857 1.00 93.88 198 LEU A CA 1
ATOM 1518 C C . LEU A 1 198 ? -12.015 4.648 22.872 1.00 93.88 198 LEU A C 1
ATOM 1520 O O . LEU A 1 198 ? -11.073 5.443 22.804 1.00 93.88 198 LEU A O 1
ATOM 1524 N N . PRO A 1 199 ? -11.803 3.317 22.894 1.00 94.81 199 PRO A N 1
ATOM 1525 C CA . PRO A 1 199 ? -10.475 2.720 22.770 1.00 94.81 199 PRO A CA 1
ATOM 1526 C C . PRO A 1 199 ? -10.013 2.780 21.310 1.00 94.81 199 PRO A C 1
ATOM 1528 O O . PRO A 1 199 ? -10.198 1.851 20.521 1.00 94.81 199 PRO A O 1
ATOM 1531 N N . ILE A 1 200 ? -9.463 3.934 20.947 1.00 96.38 200 ILE A N 1
ATOM 1532 C CA . ILE A 1 200 ? -8.973 4.230 19.605 1.00 96.38 200 ILE A CA 1
ATOM 1533 C C . ILE A 1 200 ? -7.601 3.592 19.405 1.00 96.38 200 ILE A C 1
ATOM 1535 O O . ILE A 1 200 ? -6.718 3.691 20.255 1.00 96.38 200 ILE A O 1
ATOM 1539 N N . ILE A 1 201 ? -7.415 2.993 18.235 1.00 96.50 201 ILE A N 1
ATOM 1540 C CA . ILE A 1 201 ? -6.124 2.536 17.732 1.00 96.50 201 ILE A CA 1
ATOM 1541 C C . ILE A 1 201 ? -5.707 3.527 16.643 1.00 96.50 201 ILE A C 1
ATOM 1543 O O . ILE A 1 201 ? -6.457 3.744 15.690 1.00 96.50 201 ILE A O 1
ATOM 1547 N N . GLU A 1 202 ? -4.538 4.150 16.794 1.00 96.69 202 GLU A N 1
ATOM 1548 C CA . GLU A 1 202 ? -4.030 5.211 15.911 1.00 96.69 202 GLU A CA 1
ATOM 1549 C C . GLU A 1 202 ? -2.742 4.774 15.191 1.00 96.69 202 GLU A C 1
ATOM 1551 O O . GLU A 1 202 ? -1.916 4.041 15.742 1.00 96.69 202 GLU A O 1
ATOM 1556 N N . SER A 1 203 ? -2.545 5.235 13.954 1.00 97.06 203 SER A N 1
ATOM 1557 C CA . SER A 1 203 ? -1.273 5.116 13.237 1.00 97.06 203 SER A CA 1
ATOM 1558 C C . SER A 1 203 ? -0.244 6.118 13.762 1.00 97.06 203 SER A C 1
ATOM 1560 O O . SER A 1 203 ? -0.592 7.162 14.313 1.00 97.06 203 SER A O 1
ATOM 1562 N N . ALA A 1 204 ? 1.037 5.884 13.464 1.00 96.25 204 ALA A N 1
ATOM 1563 C CA . ALA A 1 204 ? 2.008 6.972 13.499 1.00 96.25 204 ALA A CA 1
ATOM 1564 C C . ALA A 1 204 ? 1.545 8.120 12.563 1.00 96.25 204 ALA A C 1
ATOM 1566 O O . ALA A 1 204 ? 1.009 7.839 11.481 1.00 96.25 204 ALA A O 1
ATOM 1567 N N . PRO A 1 205 ? 1.709 9.398 12.957 1.00 96.62 205 PRO A N 1
ATOM 1568 C CA . PRO A 1 205 ? 1.261 10.536 12.162 1.00 96.62 205 PRO A CA 1
ATOM 1569 C C . PRO A 1 205 ? 2.144 10.728 10.927 1.00 96.62 205 PRO A C 1
ATOM 1571 O O . PRO A 1 205 ? 3.364 10.856 11.035 1.00 96.62 205 PRO A O 1
ATOM 1574 N N . VAL A 1 206 ? 1.524 10.826 9.752 1.00 97.12 206 VAL A N 1
ATOM 1575 C CA . VAL A 1 206 ? 2.216 11.160 8.500 1.00 97.12 206 VAL A CA 1
ATOM 1576 C C . VAL A 1 206 ? 2.042 12.645 8.230 1.00 97.12 206 VAL A C 1
ATOM 1578 O O . VAL A 1 206 ? 0.926 13.153 8.273 1.00 97.12 206 VAL A O 1
ATOM 1581 N N . SER A 1 207 ? 3.132 13.352 7.945 1.00 96.25 207 SER A N 1
ATOM 1582 C CA . SER A 1 207 ? 3.117 14.801 7.720 1.00 96.25 207 SER A CA 1
ATOM 1583 C C . SER A 1 207 ? 3.668 15.181 6.351 1.00 96.25 207 SER A C 1
ATOM 1585 O O . SER A 1 207 ? 4.493 14.467 5.780 1.00 96.25 207 SER A O 1
ATOM 1587 N N . MET A 1 208 ? 3.271 16.349 5.847 1.00 94.69 208 MET A N 1
ATOM 1588 C CA . MET A 1 208 ? 3.913 16.942 4.671 1.00 94.69 208 MET A CA 1
ATOM 1589 C C . MET A 1 208 ? 5.395 17.253 4.916 1.00 94.69 208 MET A C 1
ATOM 1591 O O . MET A 1 208 ? 6.188 17.111 3.990 1.00 94.69 208 MET A O 1
ATOM 1595 N N . LYS A 1 209 ? 5.790 17.562 6.163 1.00 94.06 209 LYS A N 1
ATOM 1596 C CA . LYS A 1 209 ? 7.205 17.653 6.560 1.00 94.06 209 LYS A CA 1
ATOM 1597 C C . LYS A 1 209 ? 7.964 16.362 6.225 1.00 94.06 209 LYS A C 1
ATOM 1599 O O . LYS A 1 209 ? 8.906 16.390 5.441 1.00 94.06 209 LYS A O 1
ATOM 1604 N N . MET A 1 210 ? 7.480 15.233 6.748 1.00 94.00 210 MET A N 1
ATOM 1605 C CA . MET A 1 210 ? 8.026 13.900 6.472 1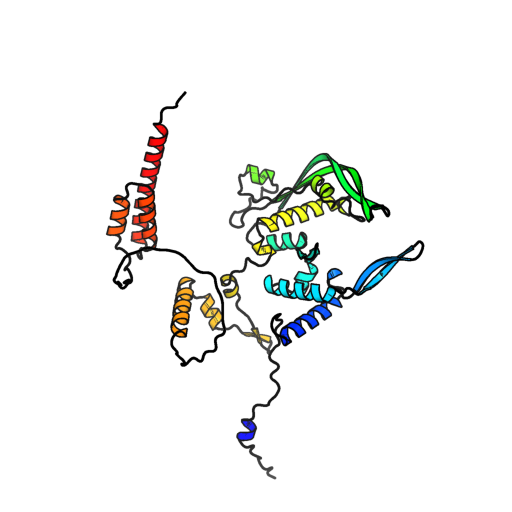.00 94.00 210 MET A CA 1
ATOM 1606 C C . MET A 1 210 ? 8.027 13.600 4.968 1.00 94.00 210 MET A C 1
ATOM 1608 O O . MET A 1 210 ? 9.005 13.081 4.452 1.00 94.00 210 MET A O 1
ATOM 1612 N N . ALA A 1 211 ? 6.975 13.971 4.231 1.00 92.69 211 ALA A N 1
ATOM 1613 C CA . ALA A 1 211 ? 6.928 13.755 2.785 1.00 92.69 211 ALA A CA 1
ATOM 1614 C C . ALA A 1 211 ? 8.008 14.536 2.004 1.00 92.69 211 ALA A C 1
ATOM 1616 O O . ALA A 1 211 ? 8.413 14.081 0.932 1.00 92.69 211 ALA A O 1
ATOM 1617 N N . VAL A 1 212 ? 8.479 15.681 2.511 1.00 91.50 212 VAL A N 1
ATOM 1618 C CA . VAL A 1 212 ? 9.633 16.411 1.956 1.00 91.50 212 VAL A CA 1
ATOM 1619 C C . VAL A 1 212 ? 10.945 15.748 2.372 1.00 91.50 212 VAL A C 1
ATOM 1621 O O . VAL A 1 212 ? 11.742 15.415 1.498 1.00 91.50 212 VAL A O 1
ATOM 1624 N N . GLU A 1 213 ? 11.139 15.493 3.668 1.00 90.00 213 GLU A N 1
ATOM 1625 C CA . GLU A 1 213 ? 12.375 14.914 4.227 1.00 90.00 213 GLU A CA 1
ATOM 1626 C C . GLU A 1 213 ? 12.680 13.513 3.654 1.00 90.00 213 GLU A C 1
ATOM 1628 O O . GLU A 1 213 ? 13.812 13.228 3.271 1.00 90.00 213 GLU A O 1
ATOM 1633 N N . GLU A 1 214 ? 11.653 12.676 3.477 1.00 88.56 214 GLU A N 1
ATOM 1634 C CA . GLU A 1 214 ? 11.717 11.349 2.837 1.00 88.56 214 GLU A CA 1
ATOM 1635 C C . GLU A 1 214 ? 11.788 11.409 1.293 1.00 88.56 214 GLU A C 1
ATOM 1637 O O . GLU A 1 214 ? 11.708 10.388 0.597 1.00 88.56 214 GLU A O 1
ATOM 1642 N N . GLY A 1 215 ? 11.861 12.610 0.710 1.00 87.00 215 GLY A N 1
ATOM 1643 C CA . GLY A 1 215 ? 11.957 12.817 -0.734 1.00 87.00 215 GLY A CA 1
ATOM 1644 C C . GLY A 1 215 ? 10.755 12.288 -1.525 1.00 87.00 215 GLY A C 1
ATOM 1645 O O . GLY A 1 215 ? 10.899 11.923 -2.692 1.00 87.00 215 GLY A O 1
ATOM 1646 N N . TRP A 1 216 ? 9.562 12.194 -0.925 1.00 86.06 216 TRP A N 1
ATOM 1647 C CA . TRP A 1 216 ? 8.335 11.818 -1.643 1.00 86.06 216 TRP A CA 1
ATOM 1648 C C . TRP A 1 216 ? 7.786 13.003 -2.439 1.00 86.06 216 TRP A C 1
ATOM 1650 O O . TRP A 1 216 ? 7.386 12.834 -3.589 1.00 86.06 216 TRP A O 1
ATOM 1660 N N . TYR A 1 217 ? 7.800 14.194 -1.839 1.00 86.75 217 TYR A N 1
ATOM 1661 C CA . TYR A 1 217 ? 7.287 15.439 -2.409 1.00 86.75 217 TYR A CA 1
ATOM 1662 C C . TYR A 1 217 ? 8.011 15.836 -3.700 1.00 86.75 217 TYR A C 1
ATOM 1664 O O . TYR A 1 217 ? 7.367 16.200 -4.683 1.00 86.75 217 TYR A O 1
ATOM 1672 N N . ALA A 1 218 ? 9.340 15.716 -3.715 1.00 83.69 218 ALA A N 1
ATOM 1673 C CA . ALA A 1 218 ? 10.209 16.267 -4.753 1.00 83.69 218 ALA A CA 1
ATOM 1674 C C . ALA A 1 218 ? 10.501 15.340 -5.947 1.00 83.69 218 ALA A C 1
ATOM 1676 O O . ALA A 1 218 ? 11.287 15.698 -6.818 1.00 83.69 218 ALA A O 1
ATOM 1677 N N . LYS A 1 219 ? 9.906 14.141 -6.023 1.00 81.25 219 LYS A N 1
ATOM 1678 C CA . LYS A 1 219 ? 10.185 13.229 -7.150 1.00 81.25 219 LYS A CA 1
ATOM 1679 C C . LYS A 1 219 ? 9.779 13.878 -8.487 1.00 81.25 219 LYS A C 1
ATOM 1681 O O . LYS A 1 219 ? 8.699 14.466 -8.551 1.00 81.25 219 LYS A O 1
ATOM 1686 N N . PRO A 1 220 ? 10.559 13.740 -9.575 1.00 70.81 220 PRO A N 1
ATOM 1687 C CA . PRO A 1 220 ? 10.145 14.224 -10.891 1.00 70.81 220 PRO A CA 1
ATOM 1688 C C . PRO A 1 220 ? 8.777 13.650 -11.293 1.00 70.81 220 PRO A C 1
ATOM 1690 O O . PRO A 1 220 ? 8.567 12.438 -11.245 1.00 70.81 220 PRO A O 1
ATOM 1693 N N . GLY A 1 221 ? 7.825 14.520 -11.642 1.00 71.25 221 GLY A N 1
ATOM 1694 C CA . GLY A 1 221 ? 6.431 14.128 -11.906 1.00 71.25 221 GLY A CA 1
ATOM 1695 C C . GLY A 1 221 ? 5.595 13.798 -10.656 1.00 71.25 221 GLY A C 1
ATOM 1696 O O . GLY A 1 221 ? 4.529 13.190 -10.776 1.00 71.25 221 GLY A O 1
ATOM 1697 N N . SER A 1 222 ? 6.053 14.176 -9.457 1.00 76.31 222 SER A N 1
ATOM 1698 C CA . SER A 1 222 ? 5.330 13.994 -8.194 1.00 76.31 222 SER A CA 1
ATOM 1699 C C . SER A 1 222 ? 3.980 14.707 -8.211 1.00 76.31 222 SER A C 1
ATOM 1701 O O . SER A 1 222 ? 3.879 15.930 -8.140 1.00 76.31 222 SER A O 1
ATOM 1703 N N . LYS A 1 223 ? 2.909 13.911 -8.213 1.00 80.94 223 LYS A N 1
ATOM 1704 C CA . LYS A 1 223 ? 1.531 14.403 -8.074 1.00 80.94 223 LYS A CA 1
ATOM 1705 C C . LYS A 1 223 ? 1.273 15.004 -6.685 1.00 80.94 223 LYS A C 1
ATOM 1707 O O . LYS A 1 223 ? 0.302 15.729 -6.508 1.00 80.94 223 LYS A O 1
ATOM 1712 N N . TRP A 1 224 ? 2.135 14.737 -5.703 1.00 82.62 224 TRP A N 1
ATOM 1713 C CA . TRP A 1 224 ? 1.954 15.110 -4.294 1.00 82.62 224 TRP A CA 1
ATOM 1714 C C . TRP A 1 224 ? 2.220 16.591 -3.998 1.00 82.62 224 TRP A C 1
ATOM 1716 O O . TRP A 1 224 ? 1.951 17.041 -2.890 1.00 82.62 224 TRP A O 1
ATOM 1726 N N . GLN A 1 225 ? 2.710 17.342 -4.988 1.00 82.75 225 GLN A N 1
ATOM 1727 C CA . GLN A 1 225 ? 2.793 18.807 -4.955 1.00 82.75 225 GLN A CA 1
ATOM 1728 C C . GLN A 1 225 ? 1.434 19.475 -5.252 1.00 82.75 225 GLN A C 1
ATOM 1730 O O . GLN A 1 225 ? 1.278 20.676 -5.068 1.00 82.75 225 GLN A O 1
ATOM 1735 N N . THR A 1 226 ? 0.446 18.697 -5.712 1.00 85.62 226 THR A N 1
ATOM 1736 C CA . THR A 1 226 ? -0.919 19.146 -6.038 1.00 85.62 226 THR A CA 1
ATOM 1737 C C . THR A 1 226 ? -1.922 18.710 -4.960 1.00 85.62 226 THR A C 1
ATOM 1739 O O . THR A 1 226 ? -1.549 18.093 -3.960 1.00 85.62 226 THR A O 1
ATOM 1742 N N . GLU A 1 227 ? -3.220 18.927 -5.190 1.00 84.75 227 GLU A N 1
ATOM 1743 C CA . GLU A 1 227 ? -4.312 18.457 -4.318 1.00 84.75 227 GLU A CA 1
ATOM 1744 C C . GLU A 1 227 ? -4.316 16.941 -4.038 1.00 84.75 227 GLU A C 1
ATOM 1746 O O . GLU A 1 227 ? -4.892 16.487 -3.051 1.00 84.75 227 GLU A O 1
ATOM 1751 N N . MET A 1 228 ? -3.589 16.132 -4.818 1.00 88.88 228 MET A N 1
ATOM 1752 C CA . MET A 1 228 ? -3.368 14.712 -4.503 1.00 88.88 228 MET A CA 1
ATOM 1753 C C . MET A 1 228 ? -2.556 14.476 -3.206 1.00 88.88 228 MET A C 1
ATOM 1755 O O . MET A 1 228 ? -2.435 13.327 -2.771 1.00 88.88 228 MET A O 1
ATOM 1759 N N . LYS A 1 229 ? -2.034 15.532 -2.556 1.00 92.06 229 LYS A N 1
ATOM 1760 C CA . LYS A 1 229 ? -1.378 15.485 -1.234 1.00 92.06 229 LYS A CA 1
ATOM 1761 C C . LYS A 1 229 ? -2.216 14.755 -0.174 1.00 92.06 229 LYS A C 1
ATOM 1763 O O . LYS A 1 229 ? -1.686 13.897 0.529 1.00 92.06 229 LYS A O 1
ATOM 1768 N N . TYR A 1 230 ? -3.529 15.000 -0.117 1.00 93.94 230 TYR A N 1
ATOM 1769 C CA . TYR A 1 230 ? -4.427 14.363 0.859 1.00 93.94 230 TYR A CA 1
ATOM 1770 C C . TYR A 1 230 ? -4.506 12.838 0.686 1.00 93.94 230 TYR A C 1
ATOM 1772 O O . TYR A 1 230 ? -4.400 12.097 1.662 1.00 93.94 230 TYR A O 1
ATOM 1780 N N . LEU A 1 231 ? -4.617 12.364 -0.560 1.00 94.44 231 LEU A N 1
ATOM 1781 C CA . LEU A 1 231 ? -4.689 10.935 -0.880 1.00 94.44 231 LEU A CA 1
ATOM 1782 C C . LEU A 1 231 ? -3.388 10.203 -0.518 1.00 94.44 231 LEU A C 1
ATOM 1784 O O . LEU A 1 231 ? -3.416 9.101 0.029 1.00 94.44 231 LEU A O 1
ATOM 1788 N N . MET A 1 232 ? -2.241 10.835 -0.784 1.00 93.81 232 MET A N 1
ATOM 1789 C CA . MET A 1 232 ? -0.926 10.314 -0.402 1.00 93.81 232 MET A CA 1
ATOM 1790 C C . MET A 1 232 ? -0.806 10.156 1.114 1.00 93.81 232 MET A C 1
ATOM 1792 O O . MET A 1 232 ? -0.427 9.081 1.581 1.00 93.81 232 MET A O 1
ATOM 1796 N N . LEU A 1 233 ? -1.185 11.186 1.879 1.00 96.25 233 LEU A N 1
ATOM 1797 C CA . LEU A 1 233 ? -1.145 11.150 3.341 1.00 96.25 233 LEU A CA 1
ATOM 1798 C C . LEU A 1 233 ? -2.013 10.013 3.907 1.00 96.25 233 LEU A C 1
ATOM 1800 O O . LEU A 1 233 ? -1.540 9.269 4.764 1.00 96.25 233 LEU A O 1
ATOM 1804 N N . GLN A 1 234 ? -3.226 9.814 3.380 1.00 96.69 234 GLN A N 1
ATOM 1805 C CA . GLN A 1 234 ? -4.112 8.711 3.780 1.00 96.69 234 GLN A CA 1
ATOM 1806 C C . GLN A 1 234 ? -3.510 7.336 3.459 1.00 96.69 234 GLN A C 1
ATOM 1808 O O . GLN A 1 234 ? -3.426 6.477 4.336 1.00 96.69 234 GLN A O 1
ATOM 1813 N N . TYR A 1 235 ? -3.022 7.120 2.231 1.00 96.31 235 TYR A N 1
ATOM 1814 C CA . TYR A 1 235 ? -2.385 5.855 1.844 1.00 96.31 235 TYR A CA 1
ATOM 1815 C C . TYR A 1 235 ? -1.144 5.538 2.686 1.00 96.31 235 TYR A C 1
ATOM 1817 O O . TYR A 1 235 ? -0.924 4.378 3.043 1.00 96.31 235 TYR A O 1
ATOM 1825 N N . ARG A 1 236 ? -0.345 6.548 3.048 1.00 95.62 236 ARG A N 1
ATOM 1826 C CA . ARG A 1 236 ? 0.803 6.390 3.950 1.00 95.62 236 ARG A CA 1
ATOM 1827 C C . ARG A 1 236 ? 0.365 6.074 5.380 1.00 95.62 236 ARG A C 1
ATOM 1829 O O . ARG A 1 236 ? 0.874 5.113 5.947 1.00 95.62 236 ARG A O 1
ATOM 1836 N N . ALA A 1 237 ? -0.602 6.808 5.930 1.00 97.69 237 ALA A N 1
ATOM 1837 C CA . ALA A 1 237 ? -1.099 6.590 7.289 1.00 97.69 237 ALA A CA 1
ATOM 1838 C C . ALA A 1 237 ? -1.754 5.205 7.443 1.00 97.69 237 ALA A C 1
ATOM 1840 O O . ALA A 1 237 ? -1.485 4.499 8.412 1.00 97.69 237 ALA A O 1
ATOM 1841 N N . GLY A 1 238 ? -2.520 4.758 6.441 1.00 97.25 238 GLY A N 1
ATOM 1842 C CA . GLY A 1 238 ? -3.075 3.403 6.390 1.00 97.25 238 GLY A CA 1
ATOM 1843 C C . GLY A 1 238 ? -2.005 2.313 6.265 1.00 97.25 238 GLY A C 1
ATOM 1844 O O . GLY A 1 238 ? -2.104 1.281 6.924 1.00 97.25 238 GLY A O 1
ATOM 1845 N N . SER A 1 239 ? -0.933 2.564 5.503 1.00 95.88 239 SER A N 1
ATOM 1846 C CA . SER A 1 239 ? 0.227 1.657 5.445 1.00 95.88 239 SER A CA 1
ATOM 1847 C C . SER A 1 239 ? 0.942 1.557 6.798 1.00 95.88 239 SER A C 1
ATOM 1849 O O . SER A 1 239 ? 1.295 0.464 7.231 1.00 95.88 239 SER A O 1
ATOM 1851 N N . PHE A 1 240 ? 1.141 2.688 7.485 1.00 96.56 240 PHE A N 1
ATOM 1852 C CA . PHE A 1 240 ? 1.740 2.728 8.823 1.00 96.56 240 PHE A CA 1
ATOM 1853 C C . PHE A 1 240 ? 0.860 2.025 9.861 1.00 96.56 240 PHE A C 1
ATOM 1855 O O . PHE A 1 240 ? 1.389 1.304 10.700 1.00 96.56 240 PHE A O 1
ATOM 1862 N N . PHE A 1 241 ? -0.466 2.177 9.776 1.00 97.31 241 PHE A N 1
ATOM 1863 C CA . PHE A 1 241 ? -1.404 1.419 10.603 1.00 97.31 241 PHE A CA 1
ATOM 1864 C C . PHE A 1 241 ? -1.244 -0.089 10.379 1.00 97.31 241 PHE A C 1
ATOM 1866 O O . PHE A 1 241 ? -1.011 -0.825 11.333 1.00 97.31 241 PHE A O 1
ATOM 1873 N N . GLY A 1 242 ? -1.325 -0.544 9.122 1.00 94.81 242 GLY A N 1
ATOM 1874 C CA . GLY A 1 242 ? -1.262 -1.967 8.781 1.00 94.81 242 GLY A CA 1
ATOM 1875 C C . GLY A 1 242 ? 0.038 -2.634 9.218 1.00 94.81 242 GLY A C 1
ATOM 1876 O O . GLY A 1 242 ? 0.007 -3.686 9.843 1.00 94.81 242 GLY A O 1
ATOM 1877 N N . ASN A 1 243 ? 1.177 -1.981 8.978 1.00 92.50 243 ASN A N 1
ATOM 1878 C CA . ASN A 1 243 ? 2.492 -2.513 9.344 1.00 92.50 243 ASN A CA 1
ATOM 1879 C C . ASN A 1 243 ? 2.710 -2.672 10.862 1.00 92.50 243 ASN A C 1
ATOM 1881 O O . ASN A 1 243 ? 3.597 -3.427 11.251 1.00 92.50 243 ASN A O 1
ATOM 1885 N N . ILE A 1 244 ? 1.961 -1.948 11.704 1.00 92.62 244 ILE A N 1
ATOM 1886 C CA . ILE A 1 244 ? 2.118 -1.957 13.170 1.00 92.62 244 ILE A CA 1
ATOM 1887 C C . ILE A 1 244 ? 1.019 -2.792 13.839 1.00 92.62 244 ILE A C 1
ATOM 1889 O O . ILE A 1 244 ? 1.315 -3.636 14.678 1.00 92.62 244 ILE A O 1
ATOM 1893 N N . HIS A 1 245 ? -0.245 -2.569 13.467 1.00 94.12 245 HIS A N 1
ATOM 1894 C CA . HIS A 1 245 ? -1.419 -3.112 14.168 1.00 94.12 245 HIS A CA 1
ATOM 1895 C C . HIS A 1 245 ? -2.071 -4.312 13.469 1.00 94.12 245 HIS A C 1
ATOM 1897 O O . HIS A 1 245 ? -2.931 -4.961 14.062 1.00 94.12 245 HIS A O 1
ATOM 1903 N N . ALA A 1 246 ? -1.702 -4.586 12.215 1.00 92.12 246 ALA A N 1
ATOM 1904 C CA . ALA A 1 246 ? -2.258 -5.664 11.396 1.00 92.12 246 ALA A CA 1
ATOM 1905 C C . ALA A 1 246 ? -1.215 -6.350 10.469 1.00 92.12 246 ALA A C 1
ATOM 1907 O O . ALA A 1 246 ? -1.531 -6.622 9.304 1.00 92.12 246 ALA A O 1
ATOM 1908 N N . PRO A 1 247 ? 0.043 -6.597 10.906 1.00 89.69 247 PRO A N 1
ATOM 1909 C CA . PRO A 1 247 ? 1.074 -7.163 10.031 1.00 89.69 247 PRO A CA 1
ATOM 1910 C C . PRO A 1 247 ? 0.747 -8.600 9.607 1.00 89.69 247 PRO A C 1
ATOM 1912 O O . PRO A 1 247 ? 1.107 -9.015 8.514 1.00 89.69 247 PRO A O 1
ATOM 1915 N N . ASP A 1 248 ? 0.018 -9.334 10.440 1.00 86.44 248 ASP A N 1
ATOM 1916 C CA . ASP A 1 248 ? -0.536 -10.661 10.185 1.00 86.44 248 ASP A CA 1
ATOM 1917 C C . ASP A 1 248 ? -1.532 -10.675 9.014 1.00 86.44 248 ASP A C 1
ATOM 1919 O O . ASP A 1 248 ? -1.418 -11.515 8.124 1.00 86.44 248 ASP A O 1
ATOM 1923 N N . ILE A 1 249 ? -2.438 -9.694 8.962 1.00 85.50 249 ILE A N 1
ATOM 1924 C CA . ILE A 1 249 ? -3.389 -9.490 7.855 1.00 85.50 249 ILE A CA 1
ATOM 1925 C C . ILE A 1 249 ? -2.658 -9.045 6.579 1.00 85.50 249 ILE A C 1
ATOM 1927 O O . ILE A 1 249 ? -2.986 -9.481 5.480 1.00 85.50 249 ILE A O 1
ATOM 1931 N N . VAL A 1 250 ? -1.654 -8.172 6.707 1.00 83.69 250 VAL A N 1
ATOM 1932 C CA . VAL A 1 250 ? -0.911 -7.619 5.559 1.00 83.69 250 VAL A CA 1
ATOM 1933 C C . VAL A 1 250 ? 0.103 -8.616 4.979 1.00 83.69 250 VAL A C 1
ATOM 1935 O O . VAL A 1 250 ? 0.400 -8.560 3.788 1.00 83.69 250 VAL A O 1
ATOM 1938 N N . MET A 1 251 ? 0.649 -9.527 5.785 1.00 81.50 251 MET A N 1
ATOM 1939 C CA . MET A 1 251 ? 1.669 -10.503 5.369 1.00 81.50 251 MET A CA 1
ATOM 1940 C C . MET A 1 251 ? 1.134 -11.940 5.257 1.00 81.50 251 MET A C 1
ATOM 1942 O O . MET A 1 251 ? 1.919 -12.844 5.000 1.00 81.50 251 MET A O 1
ATOM 1946 N N . GLY A 1 252 ? -0.170 -12.165 5.457 1.00 72.69 252 GLY A N 1
ATOM 1947 C CA . GLY A 1 252 ? -0.805 -13.490 5.376 1.00 72.69 252 GLY A CA 1
ATOM 1948 C C . GLY A 1 252 ? -0.487 -14.443 6.535 1.00 72.69 252 GLY A C 1
ATOM 1949 O O . GLY A 1 252 ? -0.908 -15.593 6.509 1.00 72.69 252 GLY A O 1
ATOM 1950 N N . MET A 1 253 ? 0.217 -13.978 7.571 1.00 65.81 253 MET A N 1
ATOM 1951 C CA . MET A 1 253 ? 0.612 -14.795 8.728 1.00 65.81 253 MET A CA 1
ATOM 1952 C C . MET A 1 253 ? -0.529 -15.020 9.740 1.00 65.81 253 MET A C 1
ATOM 1954 O O . MET A 1 253 ? -0.329 -15.721 10.727 1.00 65.81 253 MET A O 1
ATOM 1958 N N . GLY A 1 254 ? -1.695 -14.392 9.541 1.00 54.09 254 GLY A N 1
ATOM 1959 C CA . GLY A 1 254 ? -2.823 -14.436 10.483 1.00 54.09 254 GLY A CA 1
ATOM 1960 C C . GLY A 1 254 ? -3.700 -15.689 10.415 1.00 54.09 254 GLY A C 1
ATOM 1961 O O . GLY A 1 254 ? -4.383 -15.988 11.389 1.00 54.09 254 GLY A O 1
ATOM 1962 N N . HIS A 1 255 ? -3.666 -16.432 9.307 1.00 56.72 255 HIS A N 1
ATOM 1963 C CA . HIS A 1 255 ? -4.486 -17.630 9.126 1.00 56.72 255 HIS A CA 1
ATOM 1964 C C . HIS A 1 255 ? -3.838 -18.832 9.823 1.00 56.72 255 HIS A C 1
ATOM 1966 O O . HIS A 1 255 ? -3.022 -19.547 9.234 1.00 56.72 255 HIS A O 1
ATOM 1972 N N . THR A 1 256 ? -4.194 -19.059 11.089 1.00 51.03 256 THR A N 1
ATOM 1973 C CA . THR A 1 256 ? -3.854 -20.305 11.786 1.00 51.03 256 THR A CA 1
ATOM 1974 C C . THR A 1 256 ? -4.531 -21.494 11.098 1.00 51.03 256 THR A C 1
ATOM 1976 O O . THR A 1 256 ? -5.515 -21.350 10.370 1.00 51.03 256 THR A O 1
ATOM 1979 N N . THR A 1 257 ? -4.019 -22.706 11.326 1.00 48.28 257 THR A N 1
ATOM 1980 C CA . THR A 1 257 ? -4.578 -23.931 10.726 1.00 48.28 257 THR A CA 1
ATOM 1981 C C . THR A 1 257 ? -6.045 -24.173 11.080 1.00 48.28 257 THR A C 1
ATOM 1983 O O . THR A 1 257 ? -6.714 -24.895 10.354 1.00 48.28 257 THR A O 1
ATOM 1986 N N . GLU A 1 258 ? -6.544 -23.559 12.154 1.00 52.22 258 GLU A N 1
ATOM 1987 C CA . GLU A 1 258 ? -7.932 -23.655 12.614 1.00 52.22 258 GLU A CA 1
ATOM 1988 C C . GLU A 1 258 ? -8.909 -22.954 11.649 1.00 52.22 258 GLU A C 1
ATOM 1990 O O . GLU A 1 258 ? -9.906 -23.559 11.268 1.00 52.22 258 GLU A O 1
ATOM 1995 N N . GLU A 1 259 ? -8.588 -21.761 11.124 1.00 54.09 259 GLU A N 1
ATOM 1996 C CA . GLU A 1 259 ? -9.445 -21.076 10.131 1.00 54.09 259 GLU A CA 1
ATOM 1997 C C . GLU A 1 259 ? -9.535 -21.833 8.793 1.00 54.09 259 GLU A C 1
ATOM 1999 O O . GLU A 1 259 ? -10.506 -21.701 8.047 1.00 54.09 259 GLU A O 1
ATOM 2004 N N . ALA A 1 260 ? -8.528 -22.651 8.471 1.00 54.41 260 ALA A N 1
ATOM 2005 C CA . ALA A 1 260 ? -8.531 -23.465 7.259 1.00 54.41 260 ALA A CA 1
ATOM 2006 C C . ALA A 1 260 ? -9.497 -24.664 7.335 1.00 54.41 260 ALA A C 1
ATOM 2008 O O . ALA A 1 260 ? -9.847 -25.204 6.287 1.00 54.41 260 ALA A O 1
ATOM 2009 N N . VAL A 1 261 ? -9.926 -25.076 8.536 1.00 50.75 261 VAL A N 1
ATOM 2010 C CA . VAL A 1 261 ? -10.857 -26.203 8.739 1.00 50.75 261 VAL A CA 1
ATOM 2011 C C . VAL A 1 261 ? -12.309 -25.805 8.446 1.00 50.75 261 VAL A C 1
ATOM 2013 O O . VAL A 1 261 ? -13.086 -26.643 7.996 1.00 50.75 261 VAL A O 1
ATOM 2016 N N . ASP A 1 262 ? -12.661 -24.526 8.604 1.00 51.69 262 ASP A N 1
ATOM 2017 C CA . ASP A 1 262 ? -14.028 -24.017 8.397 1.00 51.69 262 ASP A CA 1
ATOM 2018 C C . ASP A 1 262 ? -14.390 -23.770 6.915 1.00 51.69 262 ASP A C 1
ATOM 2020 O O . ASP A 1 262 ? -15.514 -23.372 6.594 1.00 51.69 262 ASP A O 1
ATOM 2024 N N . THR A 1 263 ? -13.470 -24.026 5.977 1.00 53.47 263 THR A N 1
ATOM 2025 C CA . THR A 1 263 ? -13.771 -23.962 4.538 1.00 53.47 263 THR A CA 1
ATOM 2026 C C . THR A 1 263 ? -14.352 -25.291 4.057 1.00 53.47 263 THR A C 1
ATOM 2028 O O . THR A 1 263 ? -13.622 -26.231 3.753 1.00 53.47 263 THR A O 1
ATOM 2031 N N . ILE A 1 264 ? -15.681 -25.356 3.947 1.00 55.12 264 ILE A N 1
ATOM 2032 C CA . ILE A 1 264 ? -16.382 -26.471 3.299 1.00 55.12 264 ILE A CA 1
ATOM 2033 C C . ILE A 1 264 ? -16.060 -26.435 1.797 1.00 55.12 264 ILE A C 1
ATOM 2035 O O . ILE A 1 264 ? -16.544 -25.558 1.079 1.00 55.12 264 ILE A O 1
ATOM 2039 N N . ASP A 1 265 ? -15.245 -27.379 1.326 1.00 54.56 265 ASP A N 1
ATOM 2040 C CA . ASP A 1 265 ? -14.846 -27.461 -0.081 1.00 54.56 265 ASP A CA 1
ATOM 2041 C C . ASP A 1 265 ? -15.985 -28.051 -0.931 1.00 54.56 265 ASP A C 1
ATOM 2043 O O . ASP A 1 265 ? -16.300 -29.244 -0.873 1.00 54.56 265 ASP A O 1
ATOM 2047 N N . VAL A 1 266 ? -16.663 -27.182 -1.685 1.00 56.47 266 VAL A N 1
ATOM 2048 C CA . VAL A 1 266 ? -17.812 -27.545 -2.522 1.00 56.47 266 VAL A CA 1
ATOM 2049 C C . VAL A 1 266 ? -17.327 -27.814 -3.941 1.00 56.47 266 VAL A C 1
ATOM 2051 O O . VAL A 1 266 ? -17.154 -26.897 -4.747 1.00 56.47 266 VAL A O 1
ATOM 2054 N N . THR A 1 267 ? -17.143 -29.089 -4.273 1.00 62.50 267 THR A N 1
ATOM 2055 C CA . THR A 1 267 ? -16.689 -29.494 -5.606 1.00 62.50 267 THR A CA 1
ATOM 2056 C C . THR A 1 267 ? -17.856 -29.503 -6.592 1.00 62.50 267 THR A C 1
ATOM 2058 O O . THR A 1 267 ? -18.879 -30.163 -6.393 1.00 62.50 267 THR A O 1
ATOM 2061 N N . GLN A 1 268 ? -17.725 -28.744 -7.684 1.00 55.31 268 GLN A N 1
ATOM 2062 C CA . GLN A 1 268 ? -18.708 -28.759 -8.766 1.00 55.31 268 GLN A CA 1
ATOM 2063 C C . GLN A 1 268 ? -18.499 -30.007 -9.631 1.00 55.31 268 GLN A C 1
ATOM 2065 O O . GLN A 1 268 ? -17.416 -30.229 -10.172 1.00 55.31 268 GLN A O 1
ATOM 2070 N N . GLN A 1 269 ? -19.540 -30.825 -9.757 1.00 69.31 269 GLN A N 1
ATOM 2071 C CA . GLN A 1 269 ? -19.515 -32.049 -10.548 1.00 69.31 269 GLN A CA 1
ATOM 2072 C C . GLN A 1 269 ? -19.738 -31.765 -12.048 1.00 69.31 269 GLN A C 1
ATOM 2074 O O . GLN A 1 269 ? -20.301 -30.725 -12.407 1.00 69.31 269 GLN A O 1
ATOM 2079 N N . PRO A 1 270 ? -19.347 -32.689 -12.953 1.00 57.28 270 PRO A N 1
ATOM 2080 C CA . PRO A 1 270 ? -19.470 -32.502 -14.406 1.00 57.28 270 PRO A CA 1
ATOM 2081 C C . PRO A 1 270 ? -20.903 -32.328 -14.939 1.00 57.28 270 PRO A C 1
ATOM 2083 O O . PRO A 1 270 ? -21.079 -31.952 -16.095 1.00 57.28 270 PRO A O 1
ATOM 2086 N N . ASP A 1 271 ? -21.920 -32.617 -14.125 1.00 59.69 271 ASP A N 1
ATOM 2087 C CA .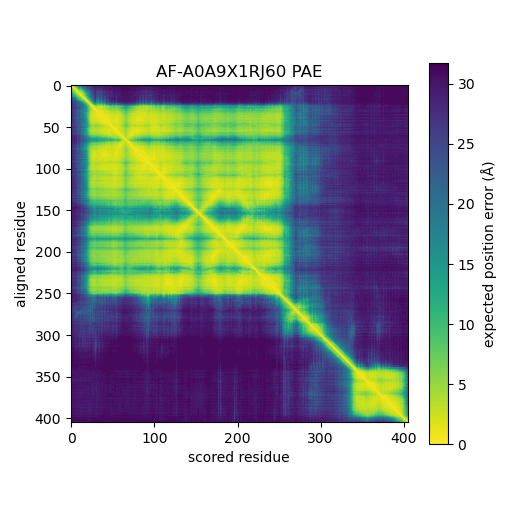 ASP A 1 271 ? -23.344 -32.425 -14.424 1.00 59.69 271 ASP A CA 1
ATOM 2088 C C . ASP A 1 271 ? -23.887 -31.051 -13.974 1.00 59.69 271 ASP A C 1
ATOM 2090 O O . ASP A 1 271 ? -25.066 -30.755 -14.163 1.00 59.69 271 ASP A O 1
ATOM 2094 N N . GLY A 1 272 ? -23.036 -30.202 -13.385 1.00 61.72 272 GLY A N 1
ATOM 2095 C CA . GLY A 1 272 ? -23.411 -28.901 -12.830 1.00 61.72 272 GLY A CA 1
ATOM 2096 C C . GLY A 1 272 ? -24.004 -28.963 -11.419 1.00 61.72 272 GLY A C 1
ATOM 2097 O O . GLY A 1 272 ? -24.369 -27.917 -10.880 1.00 61.72 272 GLY A O 1
ATOM 2098 N N . SER A 1 273 ? -24.088 -30.147 -10.804 1.00 56.91 273 SER A N 1
ATOM 2099 C CA . SER A 1 273 ? -24.445 -30.291 -9.392 1.00 56.91 273 SER A CA 1
ATOM 2100 C C . SER A 1 273 ? -23.260 -29.954 -8.479 1.00 56.91 273 SER A C 1
ATOM 2102 O O . SER A 1 273 ? -22.100 -29.942 -8.896 1.00 56.91 273 SER A O 1
ATOM 2104 N N . TYR A 1 274 ? -23.549 -29.673 -7.211 1.00 68.62 274 TYR A N 1
ATOM 2105 C CA . TYR A 1 274 ? -22.539 -29.404 -6.191 1.00 68.62 274 TYR A CA 1
ATOM 2106 C C . TYR A 1 274 ? -22.449 -30.597 -5.242 1.00 68.62 274 TYR A C 1
ATOM 2108 O O . TYR A 1 274 ? -23.432 -30.931 -4.578 1.00 68.62 274 TYR A O 1
ATOM 2116 N N . ALA A 1 275 ? -21.280 -31.232 -5.178 1.00 65.44 275 ALA A N 1
ATOM 2117 C CA . ALA A 1 275 ? -20.971 -32.219 -4.157 1.00 65.44 275 ALA A CA 1
ATOM 2118 C C . ALA A 1 275 ? -20.370 -31.522 -2.932 1.00 65.44 275 ALA A C 1
ATOM 2120 O O . ALA A 1 275 ? -19.519 -30.640 -3.049 1.00 65.44 275 ALA A O 1
ATOM 2121 N N . VAL A 1 276 ? -20.804 -31.953 -1.752 1.00 62.84 276 VAL A N 1
ATOM 2122 C CA . VAL A 1 276 ? -20.172 -31.605 -0.480 1.00 62.84 276 VAL A CA 1
ATOM 2123 C C . VAL A 1 276 ? -19.781 -32.908 0.193 1.00 62.84 276 VAL A C 1
ATOM 2125 O O . VAL A 1 276 ? -20.613 -33.812 0.307 1.00 62.84 276 VAL A O 1
ATOM 2128 N N . ASP A 1 277 ? -18.527 -33.019 0.627 1.00 72.00 277 ASP A N 1
ATOM 2129 C CA . ASP A 1 277 ? -18.089 -34.185 1.382 1.00 72.00 277 ASP A CA 1
ATOM 2130 C C . ASP A 1 277 ? -18.840 -34.269 2.722 1.00 72.00 277 ASP A C 1
ATOM 2132 O O . ASP A 1 277 ? -18.794 -33.360 3.558 1.00 72.00 277 ASP A O 1
ATOM 2136 N N . VAL A 1 278 ? -19.524 -35.393 2.936 1.00 66.44 278 VAL A N 1
ATOM 2137 C CA . VAL A 1 278 ? -20.332 -35.647 4.134 1.00 66.44 278 VAL A CA 1
ATOM 2138 C C . VAL A 1 278 ? -19.451 -35.730 5.384 1.00 66.44 278 VAL A C 1
ATOM 2140 O O . VAL A 1 278 ? -19.932 -35.466 6.487 1.00 66.44 278 VAL A O 1
ATOM 2143 N N . GLU A 1 279 ? -18.167 -36.069 5.241 1.00 64.88 279 GLU A N 1
ATOM 2144 C CA . GLU A 1 279 ? -17.242 -36.120 6.368 1.00 64.88 279 GLU A CA 1
ATOM 2145 C C . GLU A 1 279 ? -16.803 -34.719 6.822 1.00 64.88 279 GLU A C 1
ATOM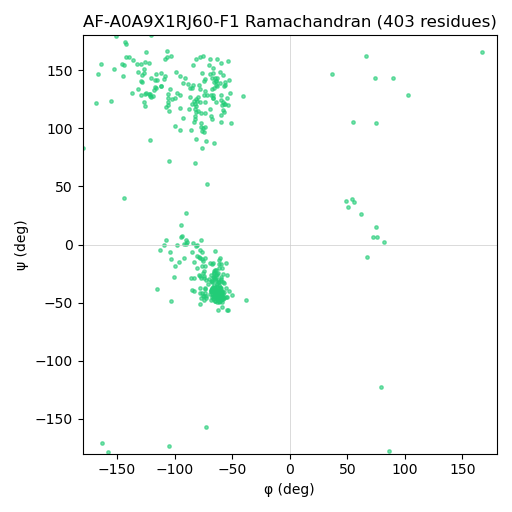 2147 O O . GLU A 1 279 ? -16.843 -34.439 8.021 1.00 64.88 279 GLU A O 1
ATOM 2152 N N . SER A 1 280 ? -16.518 -33.796 5.897 1.00 63.81 280 SER A N 1
ATOM 2153 C CA . SER A 1 280 ? -16.278 -32.379 6.222 1.00 63.81 280 SER A CA 1
ATOM 2154 C C . SER A 1 280 ? -17.468 -31.727 6.950 1.00 63.81 280 SER A C 1
ATOM 2156 O O . SER A 1 280 ? -17.280 -31.125 8.008 1.00 63.81 280 SER A O 1
ATOM 2158 N N . LEU A 1 281 ? -18.704 -31.961 6.482 1.00 64.12 281 LEU A N 1
ATOM 2159 C CA . LEU A 1 281 ? -19.946 -31.506 7.134 1.00 64.12 281 LEU A CA 1
ATOM 2160 C C . LEU A 1 281 ? -20.187 -32.121 8.522 1.00 64.12 281 LEU A C 1
ATOM 2162 O O . LEU A 1 281 ? -20.894 -31.542 9.353 1.00 64.12 281 LEU A O 1
ATOM 2166 N N . ARG A 1 282 ? -19.649 -33.318 8.784 1.00 66.56 282 ARG A N 1
ATOM 2167 C CA . ARG A 1 282 ? -19.666 -33.902 10.131 1.00 66.56 282 ARG A CA 1
ATOM 2168 C C . ARG A 1 282 ? -18.646 -33.209 11.018 1.00 66.56 282 ARG A C 1
ATOM 2170 O O . ARG A 1 282 ? -19.017 -32.789 12.107 1.00 66.56 282 ARG A O 1
ATOM 2177 N N . ARG A 1 283 ? -17.410 -33.021 10.546 1.00 63.09 283 ARG A N 1
ATOM 2178 C CA . ARG A 1 283 ? -16.335 -32.365 11.311 1.00 63.09 283 ARG A CA 1
ATOM 2179 C C . ARG A 1 283 ? -16.699 -30.934 11.717 1.00 63.09 283 ARG A C 1
ATOM 2181 O O . ARG A 1 283 ? -16.473 -30.584 12.872 1.00 63.09 283 ARG A O 1
ATOM 2188 N N . SER A 1 284 ? -17.354 -30.161 10.846 1.00 60.78 284 SER A N 1
ATOM 2189 C CA . SER A 1 284 ? -17.838 -28.803 11.159 1.00 60.78 284 SER A CA 1
ATOM 2190 C C . SER A 1 284 ? -18.970 -28.751 12.202 1.00 60.78 284 SER A C 1
ATOM 2192 O O . SER A 1 284 ? -19.241 -27.693 12.758 1.00 60.78 284 SER A O 1
ATOM 2194 N N . ASN A 1 285 ? -19.647 -29.873 12.476 1.00 61.00 285 ASN A N 1
ATOM 2195 C CA . ASN A 1 285 ? -20.691 -29.986 13.507 1.00 61.00 285 ASN A CA 1
ATOM 2196 C C . ASN A 1 285 ? -20.177 -30.580 14.838 1.00 61.00 285 ASN A C 1
ATOM 2198 O O . ASN A 1 285 ? -20.955 -30.734 15.781 1.00 61.00 285 ASN A O 1
ATOM 2202 N N . ILE A 1 286 ? -18.892 -30.936 14.931 1.00 61.56 286 ILE A N 1
ATOM 2203 C CA . ILE A 1 286 ? -18.271 -31.493 16.141 1.00 61.56 286 ILE A CA 1
ATOM 2204 C C . ILE A 1 286 ? -17.662 -30.352 16.967 1.00 61.56 286 ILE A C 1
ATOM 2206 O O . ILE A 1 286 ? -17.049 -29.437 16.424 1.00 61.56 286 ILE A O 1
ATOM 2210 N N . SER A 1 287 ? -17.814 -30.393 18.295 1.00 57.06 287 SER A N 1
ATOM 2211 C CA . SER A 1 287 ? -17.288 -29.330 19.160 1.00 57.06 287 SER A CA 1
ATOM 2212 C C . SER A 1 287 ? -15.745 -29.288 19.165 1.00 57.06 287 SER A C 1
ATOM 2214 O O . SER A 1 287 ? -15.103 -30.341 19.058 1.00 57.06 287 SER A O 1
ATOM 2216 N N . PRO A 1 288 ? -15.115 -28.117 19.403 1.00 51.47 288 PRO A N 1
ATOM 2217 C CA . PRO A 1 288 ? -13.649 -27.981 19.442 1.00 51.47 288 PRO A CA 1
ATOM 2218 C C . PRO A 1 288 ? -12.935 -28.822 20.518 1.00 51.47 288 PRO A C 1
ATOM 2220 O O . PRO A 1 288 ? -11.705 -28.911 20.526 1.00 51.47 288 PRO A O 1
ATOM 2223 N N . ALA A 1 289 ? -13.684 -29.404 21.461 1.00 55.53 289 ALA A N 1
ATOM 2224 C CA . ALA A 1 289 ? -13.175 -30.345 22.456 1.00 55.53 289 ALA A CA 1
ATOM 2225 C C . ALA A 1 289 ? -13.139 -31.789 21.920 1.00 55.53 289 ALA A C 1
ATOM 2227 O O . ALA A 1 289 ? -12.175 -32.513 22.162 1.00 55.53 289 ALA A O 1
ATOM 2228 N N . ALA A 1 290 ? -14.153 -32.195 21.151 1.00 58.12 290 ALA A N 1
ATOM 2229 C CA . ALA A 1 290 ? -14.226 -33.531 20.565 1.00 58.12 290 ALA A CA 1
ATOM 2230 C C . ALA A 1 290 ? -13.242 -33.706 19.391 1.00 58.12 290 ALA A C 1
ATOM 2232 O O . ALA A 1 290 ? -12.572 -34.734 19.321 1.00 58.12 290 ALA A O 1
ATOM 2233 N N . GLN A 1 291 ? -13.035 -32.674 18.561 1.00 58.19 291 GLN A N 1
ATOM 2234 C CA . GLN A 1 291 ? -12.000 -32.692 17.510 1.00 58.19 291 GLN A CA 1
ATOM 2235 C C . GLN A 1 291 ? -10.581 -32.914 18.085 1.00 58.19 291 GLN A C 1
ATOM 2237 O O . GLN A 1 291 ? -9.794 -33.692 17.542 1.00 58.19 291 GLN A O 1
ATOM 2242 N N . ARG A 1 292 ? -10.264 -32.291 19.233 1.00 63.09 292 ARG A N 1
ATOM 2243 C CA . ARG A 1 292 ? -8.985 -32.494 19.945 1.00 63.09 292 ARG A CA 1
ATOM 2244 C C . ARG A 1 292 ? -8.823 -33.917 20.488 1.00 63.09 292 ARG A C 1
ATOM 2246 O O . ARG A 1 292 ? -7.712 -34.445 20.479 1.00 63.09 292 ARG A O 1
ATOM 2253 N N . ALA A 1 293 ? -9.909 -34.549 20.934 1.00 62.84 293 ALA A N 1
ATOM 2254 C CA . ALA A 1 293 ? -9.883 -35.939 21.383 1.00 62.84 293 ALA A CA 1
ATOM 2255 C C . ALA A 1 293 ? -9.627 -36.924 20.225 1.00 62.84 293 ALA A C 1
ATOM 2257 O O . ALA A 1 293 ? -8.847 -37.861 20.392 1.00 62.84 293 ALA A O 1
ATOM 2258 N N . GLU A 1 294 ? -10.210 -36.692 19.045 1.00 56.94 294 GLU A N 1
ATOM 2259 C CA . GLU A 1 294 ? -9.980 -37.529 17.856 1.00 56.94 294 GLU A CA 1
ATOM 2260 C C . GLU A 1 294 ? -8.539 -37.412 17.328 1.00 56.94 294 GLU A C 1
ATOM 2262 O O . GLU A 1 294 ? -7.903 -38.433 17.055 1.00 56.94 294 GLU A O 1
ATOM 2267 N N . GLN A 1 295 ? -7.964 -36.201 17.274 1.00 53.59 295 GLN A N 1
ATOM 2268 C CA . GLN A 1 295 ? -6.550 -36.016 16.903 1.00 53.59 295 GLN A CA 1
ATOM 2269 C C . GLN A 1 295 ? -5.586 -36.735 17.863 1.00 53.59 295 GLN A C 1
ATOM 2271 O O . GLN A 1 295 ? -4.621 -37.365 17.417 1.00 53.59 295 GLN A O 1
ATOM 2276 N N . ALA A 1 296 ? -5.854 -36.699 19.173 1.00 54.16 296 ALA A N 1
ATOM 2277 C CA . ALA A 1 296 ? -5.044 -37.416 20.159 1.00 54.16 296 ALA A CA 1
ATOM 2278 C C . ALA A 1 296 ? -5.090 -38.945 19.959 1.00 54.16 296 ALA A C 1
ATOM 2280 O O . ALA A 1 296 ? -4.076 -39.622 20.129 1.00 54.16 296 ALA A O 1
ATOM 2281 N N . GLN A 1 297 ? -6.239 -39.489 19.545 1.00 54.31 297 GLN A N 1
ATOM 2282 C CA . GLN A 1 297 ? -6.406 -40.919 19.263 1.00 54.31 297 GLN A CA 1
ATOM 2283 C C . GLN A 1 297 ? -5.723 -41.346 17.953 1.00 54.31 297 GLN A C 1
ATOM 2285 O O . GLN A 1 297 ? -5.047 -42.374 17.928 1.00 54.31 297 GLN A O 1
ATOM 2290 N N . GLN A 1 298 ? -5.819 -40.547 16.884 1.00 49.50 298 GLN A N 1
ATOM 2291 C CA . GLN A 1 298 ? -5.153 -40.841 15.603 1.00 49.50 298 GLN A CA 1
ATOM 2292 C C . GLN A 1 298 ? -3.620 -40.783 15.707 1.00 49.50 298 GLN A C 1
ATOM 2294 O O . GLN A 1 298 ? -2.920 -41.610 15.115 1.00 49.50 298 GLN A O 1
ATOM 2299 N N . THR A 1 299 ? -3.092 -39.855 16.511 1.00 36.78 299 THR A N 1
ATOM 2300 C CA . THR A 1 299 ? -1.645 -39.751 16.766 1.00 36.78 299 THR A CA 1
ATOM 2301 C C . THR A 1 299 ? -1.126 -40.974 17.534 1.00 36.78 299 THR A C 1
ATOM 2303 O O . THR A 1 299 ? -0.060 -41.496 17.215 1.00 36.78 299 THR A O 1
ATOM 2306 N N . ALA A 1 300 ? -1.904 -41.497 18.489 1.00 42.41 300 ALA A N 1
ATOM 2307 C CA . ALA A 1 300 ? -1.556 -42.725 19.206 1.00 42.41 300 ALA A CA 1
ATOM 2308 C C . ALA A 1 300 ? -1.575 -43.965 18.289 1.00 42.41 300 ALA A C 1
ATOM 2310 O O . ALA A 1 300 ? -0.631 -44.753 18.305 1.00 42.41 300 ALA A O 1
ATOM 2311 N N . ALA A 1 301 ? -2.599 -44.103 17.438 1.00 40.03 301 ALA A N 1
ATOM 2312 C CA . ALA A 1 301 ? -2.756 -45.249 16.534 1.00 40.03 301 ALA A CA 1
ATOM 2313 C C . ALA A 1 301 ? -1.662 -45.357 15.451 1.00 40.03 301 ALA A C 1
ATOM 2315 O O . ALA A 1 301 ? -1.417 -46.439 14.928 1.00 40.03 301 ALA A O 1
ATOM 2316 N N . SER A 1 302 ? -0.983 -44.253 15.125 1.00 39.12 302 SER A N 1
ATOM 2317 C CA . SER A 1 302 ? 0.048 -44.208 14.075 1.00 39.12 302 SER A CA 1
ATOM 2318 C C . SER A 1 302 ? 1.443 -44.661 14.542 1.00 39.12 302 SER A C 1
ATOM 2320 O O . SER A 1 302 ? 2.384 -44.624 13.754 1.00 39.12 302 SER A O 1
ATOM 2322 N N . THR A 1 303 ? 1.601 -45.063 15.811 1.00 39.47 303 THR A N 1
ATOM 2323 C CA . THR A 1 303 ? 2.917 -45.372 16.416 1.00 39.47 303 THR A CA 1
ATOM 2324 C C . THR A 1 303 ? 3.195 -46.882 16.558 1.00 39.47 303 THR A C 1
ATOM 2326 O O . THR A 1 303 ? 4.310 -47.272 16.895 1.00 39.47 303 THR A O 1
ATOM 2329 N N . GLU A 1 304 ? 2.224 -47.759 16.272 1.00 40.62 304 GLU A N 1
ATOM 2330 C CA . GLU A 1 304 ? 2.369 -49.219 16.415 1.00 40.62 304 GLU A CA 1
ATOM 2331 C C . GLU A 1 304 ? 2.536 -49.958 15.075 1.00 40.62 304 GLU A C 1
ATOM 2333 O O . GLU A 1 304 ? 1.667 -50.720 14.654 1.00 40.62 304 GLU A O 1
ATOM 2338 N N . GLN A 1 305 ? 3.702 -49.815 14.434 1.00 30.97 305 GLN A N 1
ATOM 2339 C CA . GLN A 1 305 ? 4.261 -50.897 13.608 1.00 30.97 305 GLN A CA 1
ATOM 2340 C C . GLN A 1 305 ? 5.794 -50.778 13.474 1.00 30.97 305 GLN A C 1
ATOM 2342 O O . GLN A 1 305 ? 6.281 -49.730 13.050 1.00 30.97 305 GLN A O 1
ATOM 2347 N N . PRO A 1 306 ? 6.575 -51.814 13.848 1.00 33.69 306 PRO A N 1
ATOM 2348 C CA . PRO A 1 306 ? 8.031 -51.801 13.736 1.00 33.69 306 PRO A CA 1
ATOM 2349 C C . PRO A 1 306 ? 8.515 -52.454 12.433 1.00 33.69 306 PRO A C 1
ATOM 2351 O O . PRO A 1 306 ? 7.980 -53.484 12.030 1.00 33.69 306 PRO A O 1
ATOM 2354 N N . ASP A 1 307 ? 9.605 -51.935 11.863 1.00 27.78 307 ASP A N 1
ATOM 2355 C CA . ASP A 1 307 ? 10.429 -52.648 10.876 1.00 27.78 307 ASP A CA 1
ATOM 2356 C C . ASP A 1 307 ? 11.919 -52.608 11.298 1.00 27.78 307 ASP A C 1
ATOM 2358 O O . ASP A 1 307 ? 12.337 -51.635 11.939 1.00 27.78 307 ASP A O 1
ATOM 2362 N N . PRO A 1 308 ? 12.728 -53.657 11.032 1.00 33.03 308 PRO A N 1
ATOM 2363 C CA . PRO A 1 308 ? 14.007 -53.854 11.715 1.00 33.03 308 PRO A CA 1
ATOM 2364 C C . PRO A 1 308 ? 15.267 -53.559 10.875 1.00 33.03 308 PRO A C 1
ATOM 2366 O O . PRO A 1 308 ? 15.259 -53.586 9.650 1.00 33.03 308 PRO A O 1
ATOM 2369 N N . ALA A 1 309 ? 16.385 -53.471 11.606 1.00 30.62 309 ALA A N 1
ATOM 2370 C CA . ALA A 1 309 ? 17.777 -53.663 11.173 1.00 30.62 309 ALA A CA 1
ATOM 2371 C C . ALA A 1 309 ? 18.463 -52.555 10.339 1.00 30.62 309 ALA A C 1
ATOM 2373 O O . ALA A 1 309 ? 18.325 -52.423 9.127 1.00 30.62 309 ALA A O 1
ATOM 2374 N N . SER A 1 310 ? 19.327 -51.836 11.055 1.00 27.88 310 SER A N 1
ATOM 2375 C CA . SER A 1 310 ? 20.386 -50.932 10.606 1.00 27.88 310 SER A CA 1
ATOM 2376 C C . SER A 1 310 ? 21.380 -51.529 9.603 1.00 27.88 310 SER A C 1
ATOM 2378 O O . SER A 1 310 ? 21.726 -52.703 9.704 1.00 27.88 310 SER A O 1
ATOM 2380 N N . GLU A 1 311 ? 22.052 -50.658 8.844 1.00 26.78 311 GLU A N 1
ATOM 2381 C CA . GLU A 1 311 ? 23.507 -50.775 8.671 1.00 26.78 311 GLU A CA 1
ATOM 2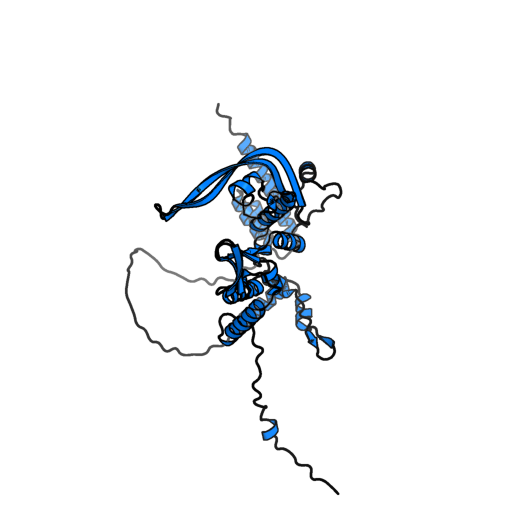382 C C . GLU A 1 311 ? 24.181 -49.391 8.594 1.00 26.78 311 GLU A C 1
ATOM 2384 O O . GLU A 1 311 ? 23.538 -48.381 8.307 1.00 26.78 311 GLU A O 1
ATOM 2389 N N . VAL A 1 312 ? 25.464 -49.327 8.964 1.00 26.53 312 VAL A N 1
ATOM 2390 C CA . VAL A 1 312 ? 26.188 -48.090 9.309 1.00 26.53 312 VAL A CA 1
ATOM 2391 C C . VAL A 1 312 ? 27.385 -47.886 8.384 1.00 26.53 312 VAL A C 1
ATOM 2393 O O . VAL A 1 312 ? 28.128 -48.830 8.118 1.00 26.53 312 VAL A O 1
ATOM 2396 N N . HIS A 1 313 ? 27.670 -46.633 8.016 1.00 27.55 313 HIS A N 1
ATOM 2397 C CA . HIS A 1 313 ? 29.045 -46.216 7.734 1.00 27.55 313 HIS A CA 1
ATOM 2398 C C . HIS A 1 313 ? 29.365 -44.843 8.334 1.00 27.55 313 HIS A C 1
ATOM 2400 O O . HIS A 1 313 ? 28.614 -43.885 8.173 1.00 27.55 313 HIS A O 1
ATOM 2406 N N . GLN A 1 314 ? 30.493 -44.778 9.043 1.00 26.59 314 GLN A N 1
ATOM 2407 C CA . GLN A 1 314 ? 31.048 -43.578 9.668 1.00 26.59 314 GLN A CA 1
ATOM 2408 C C . GLN A 1 314 ? 32.351 -43.162 8.980 1.00 26.59 314 GLN A C 1
ATOM 2410 O O . GLN A 1 314 ? 33.146 -44.017 8.600 1.00 26.59 314 GLN A O 1
ATOM 2415 N N . GLN A 1 315 ? 32.585 -41.852 8.947 1.00 27.33 315 GLN A N 1
ATOM 2416 C CA . GLN A 1 315 ? 33.862 -41.117 9.005 1.00 27.33 315 GLN A CA 1
ATOM 2417 C C . GLN A 1 315 ? 33.418 -39.652 9.232 1.00 27.33 315 GLN A C 1
ATOM 2419 O O . GLN A 1 315 ? 32.566 -39.175 8.490 1.00 27.33 315 GLN A O 1
ATOM 2424 N N . GLY A 1 316 ? 33.790 -38.896 10.271 1.00 24.61 316 GLY A N 1
ATOM 2425 C CA . GLY A 1 316 ? 34.969 -38.934 11.147 1.00 24.61 316 GLY A CA 1
ATOM 2426 C C . GLY A 1 316 ? 35.935 -37.816 10.711 1.00 24.61 316 GLY A C 1
ATOM 2427 O O . GLY A 1 316 ? 36.224 -37.740 9.525 1.00 24.61 316 GLY A O 1
ATOM 2428 N N . ALA A 1 317 ? 36.453 -36.917 11.555 1.00 24.88 317 ALA A N 1
ATOM 2429 C CA . ALA A 1 317 ? 36.249 -36.659 12.986 1.00 24.88 317 ALA A CA 1
ATOM 2430 C C . ALA A 1 317 ? 36.789 -35.240 13.349 1.00 24.88 317 ALA A C 1
ATOM 2432 O O . ALA A 1 317 ? 37.205 -34.503 12.459 1.00 24.88 317 ALA A O 1
ATOM 2433 N N . GLU A 1 318 ? 36.846 -34.956 14.662 1.00 25.28 318 GLU A N 1
ATOM 2434 C CA . GLU A 1 318 ? 37.723 -33.997 15.383 1.00 25.28 318 GLU A CA 1
ATOM 2435 C C . GLU A 1 318 ? 37.254 -32.537 15.577 1.00 25.28 318 GLU A C 1
ATOM 2437 O O . GLU A 1 318 ? 36.708 -31.921 14.671 1.00 25.28 318 GLU A O 1
ATOM 2442 N N . HIS A 1 319 ? 37.519 -31.862 16.709 1.00 26.77 319 HIS A N 1
ATOM 2443 C CA . HIS A 1 319 ? 37.583 -32.254 18.138 1.00 26.77 319 HIS A CA 1
ATOM 2444 C C . HIS A 1 319 ? 37.543 -30.952 18.985 1.00 26.77 319 HIS A C 1
ATOM 2446 O O . HIS A 1 319 ? 37.946 -29.894 18.504 1.00 26.77 319 HIS A O 1
ATOM 2452 N N . GLY A 1 320 ? 37.093 -31.003 20.246 1.00 23.47 320 GLY A N 1
ATOM 2453 C CA . GLY A 1 320 ? 37.092 -29.832 21.142 1.00 23.47 320 GLY A CA 1
ATOM 2454 C C . GLY A 1 320 ? 36.542 -30.144 22.535 1.00 23.47 320 GLY A C 1
ATOM 2455 O O . GLY A 1 320 ? 35.358 -29.958 22.795 1.00 23.47 320 GLY A O 1
ATOM 2456 N N . GLU A 1 321 ? 37.391 -30.680 23.409 1.00 25.83 321 GLU A N 1
ATOM 2457 C CA . GLU A 1 321 ? 37.024 -31.188 24.738 1.00 25.83 321 GLU A CA 1
ATOM 2458 C C . GLU A 1 321 ? 36.719 -30.108 25.800 1.00 25.83 321 GLU A C 1
ATOM 2460 O O . GLU A 1 321 ? 37.399 -29.092 25.872 1.00 25.83 321 GLU A O 1
ATOM 2465 N N . THR A 1 322 ? 35.695 -30.400 26.621 1.00 23.67 322 THR A N 1
ATOM 2466 C CA . THR A 1 322 ? 35.636 -30.493 28.111 1.00 23.67 322 THR A CA 1
ATOM 2467 C C . THR A 1 322 ? 36.464 -29.511 28.989 1.00 23.67 322 THR A C 1
ATOM 2469 O O . THR A 1 322 ? 37.557 -29.094 28.643 1.00 23.67 322 THR A O 1
ATOM 2472 N N . THR A 1 323 ? 36.005 -29.094 30.180 1.00 23.72 323 THR A N 1
ATOM 2473 C CA . THR A 1 323 ? 35.852 -29.951 31.379 1.00 23.72 323 THR A CA 1
ATOM 2474 C C . THR A 1 323 ? 34.767 -29.510 32.380 1.00 23.72 323 THR A C 1
ATOM 2476 O O . THR A 1 323 ? 34.497 -28.331 32.592 1.00 23.72 323 THR A O 1
ATOM 2479 N N . SER A 1 324 ? 34.205 -30.500 33.079 1.00 27.92 324 SER A N 1
ATOM 2480 C CA . SER A 1 324 ? 33.688 -30.406 34.458 1.00 27.92 324 SER A CA 1
ATOM 2481 C C . SER A 1 324 ? 34.354 -31.518 35.286 1.00 27.92 324 SER A C 1
ATOM 2483 O O . SER A 1 324 ? 34.790 -32.509 34.696 1.00 27.92 324 SER A O 1
ATOM 2485 N N . PRO A 1 325 ? 34.534 -31.335 36.605 1.00 33.53 325 PRO A N 1
ATOM 2486 C CA . PRO A 1 325 ? 33.871 -32.193 37.615 1.00 33.53 325 PRO A CA 1
ATOM 2487 C C . PRO A 1 325 ? 33.439 -31.366 38.859 1.00 33.53 325 PRO A C 1
ATOM 2489 O O . PRO A 1 325 ? 33.758 -30.183 38.937 1.00 33.53 325 PRO A O 1
ATOM 2492 N N . ASP A 1 326 ? 32.720 -31.845 39.882 1.00 25.31 326 ASP A N 1
ATOM 2493 C CA . ASP A 1 326 ? 32.075 -33.135 40.226 1.00 25.31 326 ASP A CA 1
ATOM 2494 C C . ASP A 1 326 ? 30.848 -32.799 41.134 1.00 25.31 326 ASP A C 1
ATOM 2496 O O . ASP A 1 326 ? 30.645 -31.628 41.454 1.00 25.31 326 ASP A O 1
ATOM 2500 N N . GLY A 1 327 ? 29.991 -33.692 41.648 1.00 24.69 327 GLY A N 1
ATOM 2501 C CA . GLY A 1 327 ? 29.885 -35.154 41.579 1.00 24.69 327 GLY A CA 1
ATOM 2502 C C . GLY A 1 327 ? 28.888 -35.689 42.632 1.00 24.69 327 GLY A C 1
ATOM 2503 O O . GLY A 1 327 ? 28.582 -34.980 43.587 1.00 24.69 327 GLY A O 1
ATOM 2504 N N . GLN A 1 328 ? 28.472 -36.962 42.502 1.00 29.27 328 GLN A N 1
ATOM 2505 C CA . GLN A 1 328 ? 27.673 -37.775 43.464 1.00 29.27 328 GLN A CA 1
ATOM 2506 C C . GLN A 1 328 ? 26.155 -37.455 43.614 1.00 29.27 328 GLN A C 1
ATOM 2508 O O . GLN A 1 328 ? 25.761 -36.299 43.638 1.00 29.27 328 GLN A O 1
ATOM 2513 N N . SER A 1 329 ? 25.231 -38.418 43.815 1.00 27.33 329 SER A N 1
ATOM 2514 C CA . SER A 1 329 ? 25.206 -39.861 43.474 1.00 27.33 329 SER A CA 1
ATOM 2515 C C . SER A 1 329 ? 23.781 -40.468 43.613 1.00 27.33 329 SER A C 1
ATOM 2517 O O . SER A 1 329 ? 23.051 -40.109 44.528 1.00 27.33 329 SER A O 1
ATOM 2519 N N . ALA A 1 330 ? 23.452 -41.442 42.751 1.00 23.67 330 ALA A N 1
ATOM 2520 C CA . ALA A 1 330 ? 22.533 -42.591 42.932 1.00 23.67 330 ALA A CA 1
ATOM 2521 C C . ALA A 1 330 ? 21.039 -42.455 43.382 1.00 23.67 330 ALA A C 1
ATOM 2523 O O . ALA A 1 330 ? 20.739 -42.486 44.569 1.00 23.67 330 ALA A O 1
ATOM 2524 N N . ALA A 1 331 ? 20.139 -42.636 42.390 1.00 23.23 331 ALA A N 1
ATOM 2525 C CA . ALA A 1 331 ? 18.947 -43.530 42.371 1.00 23.23 331 ALA A CA 1
ATOM 2526 C C . ALA A 1 331 ? 17.720 -43.285 43.308 1.00 23.23 331 ALA A C 1
ATOM 2528 O O . ALA A 1 331 ? 17.848 -42.627 44.334 1.00 23.23 331 ALA A O 1
ATOM 2529 N N . PRO A 1 332 ? 16.523 -43.876 43.028 1.00 32.41 332 PRO A N 1
ATOM 2530 C CA . PRO A 1 332 ? 16.080 -44.638 41.847 1.00 32.41 332 PRO A CA 1
ATOM 2531 C C . PRO A 1 332 ? 14.860 -44.014 41.117 1.00 32.41 332 PRO A C 1
ATOM 2533 O O . PRO A 1 332 ? 14.301 -43.002 41.531 1.00 32.41 332 PRO A O 1
ATOM 2536 N N . ALA A 1 333 ? 14.408 -44.657 40.034 1.00 31.27 333 ALA A N 1
ATOM 2537 C CA . ALA A 1 333 ? 13.190 -44.275 39.316 1.00 31.27 333 ALA A CA 1
ATOM 2538 C C . ALA A 1 333 ? 11.912 -44.469 40.158 1.00 31.27 333 ALA A C 1
ATOM 2540 O O . ALA A 1 333 ? 11.739 -45.503 40.805 1.00 31.27 333 ALA A O 1
ATOM 2541 N N . GLN A 1 334 ? 10.973 -43.523 40.056 1.00 27.45 334 GLN A N 1
ATOM 2542 C CA . GLN A 1 334 ? 9.573 -43.725 40.431 1.00 27.45 334 GLN A CA 1
ATOM 2543 C C . GLN A 1 334 ? 8.656 -43.387 39.256 1.00 27.45 334 GLN A C 1
ATOM 2545 O O . GLN A 1 334 ? 8.762 -42.337 38.626 1.00 27.45 334 GLN A O 1
ATOM 2550 N N . THR A 1 335 ? 7.748 -44.315 38.977 1.00 26.03 335 THR A N 1
ATOM 2551 C CA . THR A 1 335 ? 6.637 -44.185 38.034 1.00 26.03 335 THR A CA 1
ATOM 2552 C C . THR A 1 335 ? 5.763 -42.980 38.375 1.00 26.03 335 THR A C 1
ATOM 2554 O O . THR A 1 335 ? 5.161 -42.946 39.449 1.00 26.03 335 THR A O 1
ATOM 2557 N N . VAL A 1 336 ? 5.624 -42.033 37.445 1.00 29.70 336 VAL A N 1
ATOM 2558 C CA . VAL A 1 336 ? 4.639 -40.951 37.569 1.00 29.70 336 VAL A CA 1
ATOM 2559 C C . VAL A 1 336 ? 3.252 -41.531 37.301 1.00 29.70 336 VAL A C 1
ATOM 2561 O O . VAL A 1 336 ? 2.871 -41.778 36.157 1.00 29.70 336 VAL A O 1
ATOM 2564 N N . ALA A 1 337 ? 2.502 -41.781 38.372 1.00 27.00 337 ALA A N 1
ATOM 2565 C CA . ALA A 1 337 ? 1.083 -42.088 38.276 1.00 27.00 337 ALA A CA 1
ATOM 2566 C C . ALA A 1 337 ? 0.328 -40.881 37.696 1.00 27.00 337 ALA A C 1
ATOM 2568 O O . ALA A 1 337 ? 0.642 -39.735 38.025 1.00 27.00 337 ALA A O 1
ATOM 2569 N N . LYS A 1 338 ? -0.699 -41.133 36.874 1.00 35.53 338 LYS A N 1
ATOM 2570 C CA . LYS A 1 338 ? -1.681 -40.101 36.512 1.00 35.53 338 LYS A CA 1
ATOM 2571 C C . LYS A 1 338 ? -2.304 -39.574 37.806 1.00 35.53 338 LYS A C 1
ATOM 2573 O O . LYS A 1 338 ? -2.976 -40.330 38.502 1.00 35.53 338 LYS A O 1
ATOM 2578 N N . SER A 1 339 ? -2.065 -38.308 38.132 1.00 35.31 339 SER A N 1
ATOM 2579 C CA . SER A 1 339 ? -2.699 -37.659 39.275 1.00 35.31 339 SER A CA 1
ATOM 2580 C C . SER A 1 339 ? -4.186 -37.478 38.993 1.00 35.31 339 SER A C 1
ATOM 2582 O O . SER A 1 339 ? -4.555 -36.749 38.072 1.00 35.31 339 SER A O 1
ATOM 2584 N N . GLU A 1 340 ? -5.031 -38.132 39.786 1.00 44.38 340 GLU A N 1
ATOM 2585 C CA . GLU A 1 340 ? -6.462 -37.826 39.840 1.00 44.38 340 GLU A CA 1
ATOM 2586 C C . GLU A 1 340 ? -6.665 -36.346 40.230 1.00 44.38 340 GLU A C 1
ATOM 2588 O O . GLU A 1 340 ? -5.865 -35.814 41.013 1.00 44.38 340 GLU A O 1
ATOM 2593 N N . PRO A 1 341 ? -7.704 -35.664 39.706 1.00 57.75 341 PRO A N 1
ATOM 2594 C CA . PRO A 1 341 ? -7.995 -34.281 40.075 1.00 57.75 341 PRO A CA 1
ATOM 2595 C C . PRO A 1 341 ? -8.203 -34.167 41.591 1.00 57.75 341 PRO A C 1
ATOM 2597 O O . PRO A 1 341 ? -8.854 -35.012 42.212 1.00 57.75 341 PRO A O 1
ATOM 2600 N N . LEU A 1 342 ? -7.620 -33.134 42.211 1.00 66.12 342 LEU A N 1
ATOM 2601 C CA . LEU A 1 342 ? -7.696 -32.984 43.664 1.00 66.12 342 LEU A CA 1
ATOM 2602 C C . LEU A 1 342 ? -9.153 -32.730 44.097 1.00 66.12 342 LEU A C 1
ATOM 2604 O O . LEU A 1 342 ? -9.814 -31.871 43.519 1.00 66.12 342 LEU A O 1
ATOM 2608 N N . PRO A 1 343 ? -9.652 -33.404 45.151 1.00 76.94 343 PRO A N 1
ATOM 2609 C CA . PRO A 1 343 ? -11.007 -33.173 45.642 1.00 76.94 343 PRO A CA 1
ATOM 2610 C C . PRO A 1 343 ? -11.172 -31.742 46.175 1.00 76.94 343 PRO A C 1
ATOM 2612 O O . PRO A 1 343 ? -10.293 -31.246 46.887 1.00 76.94 343 PRO A O 1
ATOM 2615 N N . GLU A 1 344 ? -12.332 -31.131 45.894 1.00 80.00 344 GLU A N 1
ATOM 2616 C CA . GLU A 1 344 ? -12.732 -29.748 46.238 1.00 80.00 344 GLU A CA 1
ATOM 2617 C C . GLU A 1 344 ? -12.248 -29.306 47.631 1.00 80.00 344 GLU A C 1
ATOM 2619 O O . GLU A 1 344 ? -11.614 -28.260 47.779 1.00 80.00 344 GLU A O 1
ATOM 2624 N N . ALA A 1 345 ? -12.462 -30.149 48.648 1.00 78.31 345 ALA A N 1
ATOM 2625 C CA . ALA A 1 345 ? -12.085 -29.879 50.034 1.00 78.31 345 ALA A CA 1
ATOM 2626 C C . ALA A 1 345 ? -10.590 -29.542 50.225 1.00 78.31 345 ALA A C 1
ATOM 2628 O O . ALA A 1 345 ? -10.264 -28.654 51.011 1.00 78.31 345 ALA A O 1
ATOM 2629 N N . LYS A 1 346 ? -9.677 -30.191 49.485 1.00 81.50 346 LYS A N 1
ATOM 2630 C CA . LYS A 1 346 ? -8.228 -29.911 49.557 1.00 81.50 346 LYS A CA 1
ATOM 2631 C C . LYS A 1 346 ? -7.849 -28.604 48.858 1.00 81.50 346 LYS A C 1
ATOM 2633 O O . LYS A 1 346 ? -6.867 -27.970 49.240 1.00 81.50 346 LYS A O 1
ATOM 2638 N N . ILE A 1 347 ? -8.607 -28.195 47.841 1.00 83.00 347 ILE A N 1
ATOM 2639 C CA . ILE A 1 347 ? -8.403 -26.915 47.147 1.00 83.00 347 ILE A CA 1
ATOM 2640 C C . ILE A 1 347 ? -8.915 -25.777 48.041 1.00 83.00 347 ILE A C 1
ATOM 2642 O O . ILE A 1 347 ? -8.196 -24.804 48.266 1.00 83.00 347 ILE A O 1
ATOM 2646 N N . ALA A 1 348 ? -10.089 -25.947 48.659 1.00 84.19 348 ALA A N 1
ATOM 2647 C CA . ALA A 1 348 ? -10.621 -25.027 49.664 1.00 84.19 348 ALA A CA 1
ATOM 2648 C C . ALA A 1 348 ? -9.686 -24.875 50.881 1.00 84.19 348 ALA A C 1
ATOM 2650 O O . ALA A 1 348 ? -9.482 -23.760 51.364 1.00 84.19 348 ALA A O 1
ATOM 2651 N N . GLU A 1 349 ? -9.081 -25.964 51.364 1.00 85.75 349 GLU A N 1
ATOM 2652 C CA . GLU A 1 349 ? -8.081 -25.923 52.439 1.00 85.75 349 GLU A CA 1
ATOM 2653 C C . GLU A 1 349 ? -6.846 -25.103 52.027 1.00 85.75 349 GLU A C 1
ATOM 2655 O O . GLU A 1 349 ? -6.459 -24.181 52.744 1.00 85.75 349 GLU A O 1
ATOM 2660 N N . ARG A 1 350 ? -6.282 -25.354 50.835 1.00 85.62 350 ARG A N 1
ATOM 2661 C CA . ARG A 1 350 ? -5.128 -24.602 50.304 1.00 85.62 350 ARG A CA 1
ATOM 2662 C C . ARG A 1 350 ? -5.416 -23.116 50.093 1.00 85.62 350 ARG A C 1
ATOM 2664 O O . ARG A 1 350 ? -4.565 -22.295 50.418 1.00 85.62 350 ARG A O 1
ATOM 2671 N N . LEU A 1 351 ? -6.607 -22.762 49.605 1.00 86.94 351 LEU A N 1
ATOM 2672 C CA . LEU A 1 351 ? -7.033 -21.364 49.476 1.00 86.94 351 LEU A CA 1
ATOM 2673 C C . LEU A 1 351 ? -7.068 -20.664 50.842 1.00 86.94 351 LEU A C 1
ATOM 2675 O O . LEU A 1 351 ? -6.549 -19.560 50.977 1.00 86.94 351 LEU A O 1
ATOM 2679 N N . ASN A 1 352 ? -7.639 -21.304 51.866 1.00 86.38 352 ASN A N 1
ATOM 2680 C CA . ASN A 1 352 ? -7.736 -20.720 53.208 1.00 86.38 352 ASN A CA 1
ATOM 2681 C C . ASN A 1 352 ? -6.408 -20.730 53.989 1.00 86.38 352 ASN A C 1
ATOM 2683 O O . ASN A 1 352 ? -6.234 -19.904 54.883 1.00 86.38 352 ASN A O 1
ATOM 2687 N N . ALA A 1 353 ? -5.484 -21.637 53.660 1.00 88.12 353 ALA A N 1
ATOM 2688 C CA . ALA A 1 353 ? -4.154 -21.720 54.264 1.00 88.12 353 ALA A CA 1
ATOM 2689 C C . ALA A 1 353 ? -3.124 -20.753 53.646 1.00 88.12 353 ALA A C 1
ATOM 2691 O O . ALA A 1 353 ? -2.071 -20.540 54.247 1.00 88.12 353 ALA A O 1
ATOM 2692 N N . ALA A 1 354 ? -3.405 -20.170 52.474 1.00 87.56 354 ALA A N 1
ATOM 2693 C CA . ALA A 1 354 ? -2.499 -19.244 51.801 1.00 87.56 354 ALA A CA 1
ATOM 2694 C C . ALA A 1 354 ? -2.188 -18.016 52.677 1.00 87.56 354 ALA A C 1
ATOM 2696 O O . ALA A 1 354 ? -3.086 -17.291 53.112 1.00 87.56 354 ALA A O 1
ATOM 2697 N N . SER A 1 355 ? -0.900 -17.771 52.912 1.00 83.56 355 SER A N 1
ATOM 2698 C CA . SER A 1 355 ? -0.377 -16.712 53.785 1.00 83.56 355 SER A CA 1
ATOM 2699 C C . SER A 1 355 ? 0.094 -15.470 53.020 1.00 83.56 355 SER A C 1
ATOM 2701 O O . SER A 1 355 ? 0.222 -14.385 53.593 1.00 83.56 355 SER A O 1
ATOM 2703 N N . ASN A 1 356 ? 0.337 -15.620 51.718 1.00 85.25 356 ASN A N 1
ATOM 2704 C CA . ASN A 1 356 ? 0.837 -14.587 50.817 1.00 85.25 356 ASN A CA 1
ATOM 2705 C C . ASN A 1 356 ? 0.178 -14.686 49.428 1.00 85.25 356 ASN A C 1
ATOM 2707 O O . ASN A 1 356 ? -0.582 -15.611 49.134 1.00 85.25 356 ASN A O 1
ATOM 2711 N N . SER A 1 357 ? 0.445 -13.696 48.570 1.00 82.69 357 SER A N 1
ATOM 2712 C CA . SER A 1 357 ? -0.207 -13.603 47.258 1.00 82.69 357 SER A CA 1
ATOM 2713 C C . SER A 1 357 ? 0.214 -14.707 46.286 1.00 82.69 357 SER A C 1
ATOM 2715 O O . SER A 1 357 ? -0.567 -15.032 45.394 1.00 82.69 357 SER A O 1
ATOM 2717 N N . ASP A 1 358 ? 1.412 -15.270 46.436 1.00 83.62 358 ASP A N 1
ATOM 2718 C CA . ASP A 1 358 ? 1.960 -16.247 45.492 1.00 83.62 358 ASP A CA 1
ATOM 2719 C C . ASP A 1 358 ? 1.427 -17.654 45.796 1.00 83.62 358 ASP A C 1
ATOM 2721 O O . ASP A 1 358 ? 0.991 -18.356 44.885 1.00 83.62 358 ASP A O 1
ATOM 2725 N N . GLU A 1 359 ? 1.314 -18.012 47.080 1.00 85.31 359 GLU A N 1
ATOM 2726 C CA . GLU A 1 359 ? 0.567 -19.189 47.549 1.00 85.31 359 GLU A CA 1
ATOM 2727 C C . GLU A 1 359 ? -0.904 -19.144 47.116 1.00 85.31 359 GLU A C 1
ATOM 2729 O O . GLU A 1 359 ? -1.444 -20.150 46.652 1.00 85.31 359 GLU A O 1
ATOM 2734 N N . LE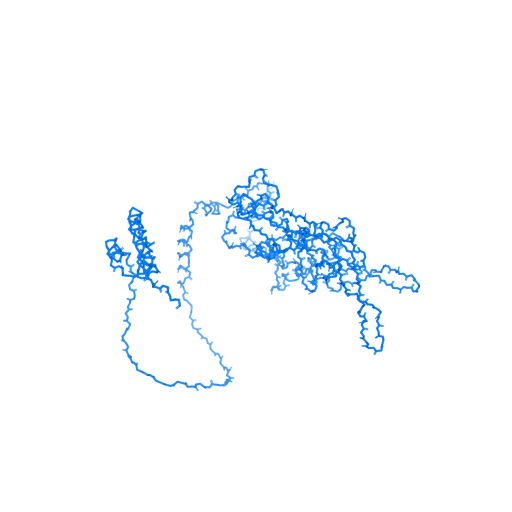U A 1 360 ? -1.550 -17.974 47.213 1.00 86.81 360 LEU A N 1
ATOM 2735 C CA . LEU A 1 360 ? -2.932 -17.803 46.765 1.00 86.81 360 LEU A CA 1
ATOM 2736 C C . LEU A 1 360 ? -3.056 -17.992 45.245 1.00 86.81 360 LEU A C 1
ATOM 2738 O O . LEU A 1 360 ? -3.961 -18.688 44.793 1.00 86.81 360 LEU A O 1
ATOM 2742 N N . ASN A 1 361 ? -2.140 -17.424 44.455 1.00 87.75 361 ASN A N 1
ATOM 2743 C CA . ASN A 1 361 ? -2.123 -17.600 43.000 1.00 87.75 361 ASN A CA 1
ATOM 2744 C C . ASN A 1 361 ? -1.888 -19.071 42.601 1.00 87.75 361 ASN A C 1
ATOM 2746 O O . ASN A 1 361 ? -2.555 -19.573 41.696 1.00 87.75 361 ASN A O 1
ATOM 2750 N N . ALA A 1 362 ? -1.005 -19.786 43.307 1.00 86.62 362 ALA A N 1
ATOM 2751 C CA . ALA A 1 362 ? -0.776 -21.216 43.097 1.00 86.62 362 ALA A CA 1
ATOM 2752 C C . ALA A 1 362 ? -2.008 -22.071 43.455 1.00 86.62 362 ALA A C 1
ATOM 2754 O O . ALA A 1 362 ? -2.311 -23.034 42.755 1.00 86.62 362 ALA A O 1
ATOM 2755 N N . ALA A 1 363 ? -2.751 -21.710 44.506 1.00 85.81 363 ALA A N 1
ATOM 2756 C CA . ALA A 1 363 ? -4.007 -22.373 44.859 1.00 85.81 363 ALA A CA 1
ATOM 2757 C C . ALA A 1 363 ? -5.144 -22.066 43.863 1.00 85.81 363 ALA A C 1
ATOM 2759 O O . ALA A 1 363 ? -5.952 -22.948 43.583 1.00 85.81 363 ALA A O 1
ATOM 2760 N N . ILE A 1 364 ? -5.184 -20.857 43.290 1.00 87.81 364 ILE A N 1
ATOM 2761 C CA . ILE A 1 364 ? -6.149 -20.468 42.246 1.00 87.81 364 ILE A CA 1
ATOM 2762 C C . ILE A 1 364 ? -5.942 -21.268 40.956 1.00 87.81 364 ILE A C 1
ATOM 2764 O O . ILE A 1 364 ? -6.924 -21.665 40.335 1.00 87.81 364 ILE A O 1
ATOM 2768 N N . ALA A 1 365 ? -4.694 -21.553 40.569 1.00 87.50 365 ALA A N 1
ATOM 2769 C CA . ALA A 1 365 ? -4.405 -22.351 39.375 1.00 87.50 365 ALA A CA 1
ATOM 2770 C C . ALA A 1 365 ? -5.045 -23.755 39.421 1.00 87.50 365 ALA A C 1
ATOM 2772 O O . ALA A 1 365 ? -5.475 -24.260 38.391 1.00 87.50 365 ALA A O 1
ATOM 2773 N N . LEU A 1 366 ? -5.179 -24.344 40.616 1.00 86.69 366 LEU A N 1
ATOM 2774 C CA . LEU A 1 366 ? -5.790 -25.664 40.825 1.00 86.69 366 LEU A CA 1
ATOM 2775 C C . LEU A 1 366 ? -7.321 -25.672 40.678 1.00 86.69 366 LEU A C 1
ATOM 2777 O O . LEU A 1 366 ? -7.913 -26.746 40.643 1.00 86.69 366 LEU A O 1
ATOM 2781 N N . ILE A 1 367 ? -7.973 -24.505 40.617 1.00 86.06 367 ILE A N 1
ATOM 2782 C CA . ILE A 1 367 ? -9.432 -24.412 40.443 1.00 86.06 367 ILE A CA 1
ATOM 2783 C C . ILE A 1 367 ? -9.831 -24.793 39.006 1.00 86.06 367 ILE A C 1
ATOM 2785 O O . ILE A 1 367 ? -10.885 -25.383 38.809 1.00 86.06 367 ILE A O 1
ATOM 2789 N N . ALA A 1 368 ? -8.966 -24.534 38.018 1.00 81.44 368 ALA A N 1
ATOM 2790 C CA . ALA A 1 368 ? -9.229 -24.838 36.607 1.00 81.44 368 ALA A CA 1
ATOM 2791 C C . ALA A 1 368 ? -9.257 -26.348 36.279 1.00 81.44 368 ALA A C 1
ATOM 2793 O O . ALA A 1 368 ? -9.765 -26.732 35.229 1.00 81.44 368 ALA A O 1
ATOM 2794 N N . ASP A 1 369 ? -8.735 -27.197 37.173 1.00 81.50 369 ASP A N 1
ATOM 2795 C CA . ASP A 1 369 ? -8.733 -28.662 37.037 1.00 81.50 369 ASP A CA 1
ATOM 2796 C C . ASP A 1 369 ? -9.940 -29.331 37.741 1.00 81.50 369 ASP A C 1
ATOM 2798 O O . ASP A 1 369 ? -9.996 -30.560 37.858 1.00 81.50 369 ASP A O 1
ATOM 2802 N N . VAL A 1 370 ? -10.904 -28.549 38.249 1.00 82.88 370 VAL A N 1
ATOM 2803 C CA . VAL A 1 370 ? -12.100 -29.053 38.949 1.00 82.88 370 VAL A CA 1
ATOM 2804 C C . VAL A 1 370 ? -13.174 -29.480 37.932 1.00 82.88 370 VAL A C 1
ATOM 2806 O O . VAL A 1 370 ? -13.642 -28.640 37.171 1.00 82.88 370 VAL A O 1
ATOM 2809 N N . PRO A 1 371 ? -13.628 -30.753 37.911 1.00 75.69 371 PRO A N 1
ATOM 2810 C CA . PRO A 1 371 ? -14.594 -31.216 36.903 1.00 75.69 371 PRO A CA 1
ATOM 2811 C C . PRO A 1 371 ? -16.053 -30.776 37.119 1.00 75.69 371 PRO A C 1
ATOM 2813 O O . PRO A 1 371 ? -16.881 -30.990 36.235 1.00 75.69 371 PRO A O 1
ATOM 2816 N N . ASP A 1 372 ? -16.389 -30.250 38.301 1.00 83.19 372 ASP A N 1
ATOM 2817 C CA . ASP A 1 372 ? -17.753 -29.874 38.699 1.00 83.19 372 ASP A CA 1
ATOM 2818 C C . ASP A 1 372 ? -17.926 -28.339 38.671 1.00 83.19 372 ASP A C 1
ATOM 2820 O O . ASP A 1 372 ? -17.285 -27.650 39.474 1.00 83.19 372 ASP A O 1
ATOM 2824 N N . PRO A 1 373 ? -18.785 -27.782 37.790 1.00 79.56 373 PRO A N 1
ATOM 2825 C CA . PRO A 1 373 ? -18.957 -26.334 37.658 1.00 79.56 373 PRO A CA 1
ATOM 2826 C C . PRO A 1 373 ? -19.536 -25.671 38.919 1.00 79.56 373 PRO A C 1
ATOM 2828 O O . PRO A 1 373 ? -19.173 -24.536 39.231 1.00 79.56 373 PRO A O 1
ATOM 2831 N N . ASP A 1 374 ? -20.373 -26.374 39.693 1.00 79.00 374 ASP A N 1
ATOM 2832 C CA . ASP A 1 374 ? -20.940 -25.833 40.939 1.00 79.00 374 ASP A CA 1
ATOM 2833 C C . ASP A 1 374 ? -19.860 -25.701 42.032 1.00 79.00 374 ASP A C 1
ATOM 2835 O O . ASP A 1 374 ? -19.941 -24.827 42.903 1.00 79.00 374 ASP A O 1
ATOM 2839 N N . ALA A 1 375 ? -18.841 -26.566 42.002 1.00 80.94 375 ALA A N 1
ATOM 2840 C CA . ALA A 1 375 ? -17.678 -26.495 42.885 1.00 80.94 375 ALA A CA 1
ATOM 2841 C C . ALA A 1 375 ? -16.684 -25.413 42.425 1.00 80.94 375 ALA A C 1
ATOM 2843 O O . ALA A 1 375 ? -16.130 -24.688 43.259 1.00 80.94 375 ALA A O 1
ATOM 2844 N N . GLU A 1 376 ? -16.498 -25.243 41.111 1.00 84.81 376 GLU A N 1
ATOM 2845 C CA . GLU A 1 376 ? -15.685 -24.167 40.531 1.00 84.81 376 GLU A CA 1
ATOM 2846 C C . GLU A 1 376 ? -16.210 -22.777 40.948 1.00 84.81 376 GLU A C 1
ATOM 2848 O O . GLU A 1 376 ? -15.441 -21.939 41.437 1.00 84.81 376 GLU A O 1
ATOM 2853 N N . GLU A 1 377 ? -17.525 -22.535 40.863 1.00 85.81 377 GLU A N 1
ATOM 2854 C CA . GLU A 1 377 ? -18.135 -21.256 41.268 1.00 85.81 377 GLU A CA 1
ATOM 2855 C C . GLU A 1 377 ? -17.921 -20.957 42.769 1.00 85.81 377 GLU A C 1
ATOM 2857 O O . GLU A 1 377 ? -17.603 -19.829 43.164 1.00 85.81 377 GLU A O 1
ATOM 2862 N N . ARG A 1 378 ? -18.002 -21.977 43.635 1.00 85.31 378 ARG A N 1
ATOM 2863 C CA . ARG A 1 378 ? -17.747 -21.823 45.081 1.00 85.31 378 ARG A CA 1
ATOM 2864 C C . ARG A 1 378 ? -16.285 -21.502 45.379 1.00 85.31 378 ARG A C 1
ATOM 2866 O O . ARG A 1 378 ? -16.001 -20.604 46.178 1.00 85.31 378 ARG A O 1
ATOM 2873 N N . LEU A 1 379 ? -15.351 -22.212 44.746 1.00 87.81 379 LEU A N 1
ATOM 2874 C CA . LEU A 1 379 ? -13.914 -22.015 44.950 1.00 87.81 379 LEU A CA 1
ATOM 2875 C C . LEU A 1 379 ? -13.443 -20.660 44.401 1.00 87.81 379 LEU A C 1
ATOM 2877 O O . LEU A 1 379 ? -12.678 -19.959 45.072 1.00 87.81 379 LEU A O 1
ATOM 2881 N N . THR A 1 380 ? -13.946 -20.240 43.237 1.00 89.31 380 THR A N 1
ATOM 2882 C CA . THR A 1 380 ? -13.664 -18.907 42.677 1.00 89.31 380 THR A CA 1
ATOM 2883 C C . THR A 1 380 ? -14.221 -17.785 43.559 1.00 89.31 380 THR A C 1
ATOM 2885 O O . THR A 1 380 ? -13.503 -16.816 43.827 1.00 89.31 380 THR A O 1
ATOM 2888 N N . ALA A 1 381 ? -15.432 -17.923 44.114 1.00 89.31 381 ALA A N 1
ATOM 2889 C CA . ALA A 1 381 ? -15.983 -16.959 45.072 1.00 89.31 381 ALA A CA 1
ATOM 2890 C C . ALA A 1 381 ? -15.113 -16.818 46.341 1.00 89.31 381 ALA A C 1
ATOM 2892 O O . ALA A 1 381 ? -14.835 -15.699 46.796 1.00 89.31 381 ALA A O 1
ATOM 2893 N N . ILE A 1 382 ? -14.615 -17.937 46.886 1.00 88.94 382 ILE A N 1
ATOM 2894 C CA . ILE A 1 382 ? -13.670 -17.944 48.016 1.00 88.94 382 ILE A CA 1
ATOM 2895 C C . ILE A 1 382 ? -12.374 -17.213 47.633 1.00 88.94 382 ILE A C 1
ATOM 2897 O O . ILE A 1 382 ? -11.959 -16.296 48.353 1.00 88.94 382 ILE A O 1
ATOM 2901 N N . ALA A 1 383 ? -11.778 -17.546 46.485 1.00 89.19 383 ALA A N 1
ATOM 2902 C CA . ALA A 1 383 ? -10.542 -16.940 45.993 1.00 89.19 383 ALA A CA 1
ATOM 2903 C C . ALA A 1 383 ? -10.652 -15.416 45.791 1.00 89.19 383 ALA A C 1
ATOM 2905 O O . ALA A 1 383 ? -9.773 -14.668 46.230 1.00 89.19 383 ALA A O 1
ATOM 2906 N N . VAL A 1 384 ? -11.754 -14.930 45.204 1.00 90.56 384 VAL A N 1
ATOM 2907 C CA . VAL A 1 384 ? -12.023 -13.488 45.047 1.00 90.56 384 VAL A CA 1
ATOM 2908 C C . VAL A 1 384 ? -12.097 -12.793 46.410 1.00 90.56 384 VAL A C 1
ATOM 2910 O O . VAL A 1 384 ? -11.512 -11.720 46.590 1.00 90.56 384 VAL A O 1
ATOM 2913 N N . SER A 1 385 ? -12.750 -13.410 47.402 1.00 89.81 385 SER A N 1
ATOM 2914 C CA . SER A 1 385 ? -12.850 -12.843 48.754 1.00 89.81 385 SER A CA 1
ATOM 2915 C C . SER A 1 385 ? -11.486 -12.729 49.454 1.00 89.81 385 SER A C 1
ATOM 2917 O O . SER A 1 385 ? -11.224 -11.749 50.159 1.00 89.81 385 SER A O 1
ATOM 2919 N N . LEU A 1 386 ? -10.594 -13.703 49.238 1.00 89.06 386 LEU A N 1
ATOM 2920 C CA . LEU A 1 386 ? -9.244 -13.729 49.802 1.00 89.06 386 LEU A CA 1
ATOM 2921 C C . LEU A 1 386 ? -8.339 -12.704 49.121 1.00 89.06 386 LEU A C 1
ATOM 2923 O O . LEU A 1 386 ? -7.681 -11.921 49.807 1.00 89.06 386 LEU A O 1
ATOM 2927 N N . ARG A 1 387 ? -8.382 -12.616 47.788 1.00 88.56 387 ARG A N 1
ATOM 2928 C CA . ARG A 1 387 ? -7.636 -11.615 47.015 1.00 88.56 387 ARG A CA 1
ATOM 2929 C C . ARG A 1 387 ? -7.955 -10.189 47.472 1.00 88.56 387 ARG A C 1
ATOM 2931 O O . ARG A 1 387 ? -7.043 -9.418 47.766 1.00 88.56 387 ARG A O 1
ATOM 2938 N N . GLN A 1 388 ? -9.237 -9.869 47.672 1.00 88.00 388 GLN A N 1
ATOM 2939 C CA . GLN A 1 388 ? -9.652 -8.571 48.218 1.00 88.00 388 GLN A CA 1
ATOM 2940 C C . GLN A 1 388 ? -9.143 -8.319 49.650 1.00 88.00 388 GLN A C 1
ATOM 2942 O O . GLN A 1 388 ? -8.845 -7.173 49.998 1.00 88.00 388 GLN A O 1
ATOM 2947 N N . LYS A 1 389 ? -9.027 -9.352 50.500 1.00 87.00 389 LYS A N 1
ATOM 2948 C CA . LYS A 1 389 ? -8.424 -9.220 51.841 1.00 87.00 389 LYS A CA 1
ATOM 2949 C C . LYS A 1 389 ? -6.930 -8.901 51.740 1.00 87.00 389 LYS A C 1
ATOM 2951 O O . LYS A 1 389 ? -6.486 -7.949 52.382 1.00 87.00 389 LYS A O 1
ATOM 2956 N N . PHE A 1 390 ? -6.175 -9.620 50.908 1.00 86.44 390 PHE A N 1
ATOM 2957 C CA . PHE A 1 390 ? -4.744 -9.362 50.702 1.00 86.44 390 PHE A CA 1
ATOM 2958 C C . PHE A 1 390 ? -4.476 -7.970 50.119 1.00 86.44 390 PHE A C 1
ATOM 2960 O O . PHE A 1 390 ? -3.628 -7.246 50.641 1.00 86.44 390 PHE A O 1
ATOM 2967 N N . GLU A 1 391 ? -5.248 -7.533 49.121 1.00 83.62 391 GLU A N 1
ATOM 2968 C CA . GLU A 1 391 ? -5.132 -6.188 48.540 1.00 83.62 391 GLU A CA 1
ATOM 2969 C C . GLU A 1 391 ? -5.418 -5.079 49.572 1.00 83.62 391 GLU A C 1
ATOM 2971 O O . GLU A 1 391 ? -4.684 -4.086 49.643 1.00 83.62 391 GLU A O 1
ATOM 2976 N N . ARG A 1 392 ? -6.429 -5.256 50.440 1.00 83.12 392 ARG A N 1
ATOM 2977 C CA . ARG A 1 392 ? -6.721 -4.322 51.547 1.00 83.12 392 ARG A CA 1
ATOM 2978 C C . ARG A 1 392 ? -5.584 -4.270 52.570 1.00 83.12 392 ARG A C 1
ATOM 2980 O O . ARG A 1 392 ? -5.190 -3.174 52.975 1.00 83.12 392 ARG A O 1
ATOM 2987 N N . THR A 1 393 ? -5.022 -5.416 52.953 1.00 81.19 393 THR A N 1
ATOM 2988 C CA . THR A 1 393 ? -3.878 -5.493 53.878 1.00 81.19 393 THR A CA 1
ATOM 2989 C C . THR A 1 393 ? -2.628 -4.842 53.278 1.00 81.19 393 THR A C 1
ATOM 2991 O O . THR A 1 393 ? -2.007 -4.000 53.925 1.00 81.19 393 THR A O 1
ATOM 2994 N N . ALA A 1 394 ? -2.313 -5.118 52.009 1.00 77.69 394 ALA A N 1
ATOM 2995 C CA . ALA A 1 394 ? -1.181 -4.522 51.295 1.00 77.69 394 ALA A CA 1
ATOM 2996 C C . ALA A 1 394 ? -1.327 -3.000 51.083 1.00 77.69 394 ALA A C 1
ATOM 2998 O O . ALA A 1 394 ? -0.327 -2.276 51.038 1.00 77.69 394 ALA A O 1
ATOM 2999 N N . ARG A 1 395 ? -2.561 -2.489 50.966 1.00 75.19 395 ARG A N 1
ATOM 3000 C CA . ARG A 1 395 ? -2.844 -1.044 50.930 1.00 75.19 395 ARG A CA 1
ATOM 3001 C C . ARG A 1 395 ? -2.686 -0.398 52.309 1.00 75.19 395 ARG A C 1
ATOM 3003 O O . ARG A 1 395 ? -2.144 0.701 52.395 1.00 75.19 395 ARG A O 1
ATOM 3010 N N . ARG A 1 396 ? -3.096 -1.082 53.384 1.00 74.62 396 ARG A N 1
ATOM 3011 C CA . ARG A 1 396 ? -2.924 -0.612 54.771 1.00 74.62 396 ARG A CA 1
ATOM 3012 C C . ARG A 1 396 ? -1.452 -0.582 55.194 1.00 74.62 396 ARG A C 1
ATOM 3014 O O . ARG A 1 396 ? -1.046 0.377 55.836 1.00 74.62 396 ARG A O 1
ATOM 3021 N N . ALA A 1 397 ? -0.655 -1.570 54.780 1.00 72.31 397 ALA A N 1
ATOM 3022 C CA . ALA A 1 397 ? 0.791 -1.590 55.007 1.00 72.31 397 ALA A CA 1
ATOM 3023 C C . ALA A 1 397 ? 1.506 -0.422 54.298 1.00 72.31 397 ALA A C 1
ATOM 3025 O O . ALA A 1 397 ? 2.303 0.278 54.915 1.00 72.31 397 ALA A O 1
ATOM 3026 N N . ARG A 1 398 ? 1.165 -0.145 53.029 1.00 68.94 398 ARG A N 1
ATOM 3027 C CA . ARG A 1 398 ? 1.732 0.992 52.275 1.00 68.94 398 ARG A CA 1
ATOM 3028 C C . ARG A 1 398 ? 1.319 2.367 52.809 1.00 68.94 398 ARG A C 1
ATOM 3030 O O . ARG A 1 398 ? 2.082 3.310 52.660 1.00 68.94 398 ARG A O 1
ATOM 3037 N N . GLY A 1 399 ? 0.149 2.486 53.438 1.00 62.19 399 GLY A N 1
ATOM 3038 C CA . GLY A 1 399 ? -0.316 3.733 54.060 1.00 62.19 399 GLY A CA 1
ATOM 3039 C C . GLY A 1 399 ? 0.245 4.019 55.460 1.00 62.19 399 GLY A C 1
ATOM 3040 O O . GLY A 1 399 ? -0.115 5.039 56.037 1.00 62.19 399 GLY A O 1
ATOM 3041 N N . ALA A 1 400 ? 1.070 3.127 56.021 1.00 53.50 400 ALA A N 1
ATOM 3042 C CA . ALA A 1 400 ? 1.619 3.242 57.377 1.00 53.50 400 ALA A CA 1
ATOM 3043 C C . ALA A 1 400 ? 3.130 3.548 57.419 1.00 53.50 400 ALA A C 1
ATOM 3045 O O . ALA A 1 400 ? 3.696 3.665 58.505 1.00 53.50 400 ALA A O 1
ATOM 3046 N N . ALA A 1 401 ? 3.789 3.678 56.263 1.00 45.69 401 ALA A N 1
ATOM 3047 C CA . ALA A 1 401 ? 5.168 4.151 56.197 1.00 45.69 401 ALA A CA 1
ATOM 3048 C C . ALA A 1 401 ? 5.196 5.670 56.469 1.00 45.69 401 ALA A C 1
ATOM 3050 O O . ALA A 1 401 ? 4.517 6.407 55.749 1.00 45.69 401 ALA A O 1
ATOM 3051 N N . PRO A 1 402 ? 5.933 6.160 57.484 1.00 46.84 402 PRO A N 1
ATOM 3052 C CA . PRO A 1 402 ? 6.042 7.592 57.729 1.00 46.84 402 PRO A CA 1
ATOM 3053 C C . PRO A 1 402 ? 6.814 8.258 56.587 1.00 46.84 402 PRO A C 1
ATOM 3055 O O . PRO A 1 402 ? 7.870 7.774 56.176 1.00 46.84 402 PRO A O 1
ATOM 3058 N N . SER A 1 403 ? 6.288 9.376 56.088 1.00 42.94 403 SER A N 1
ATOM 3059 C CA . SER A 1 403 ? 6.995 10.239 55.143 1.00 42.94 403 SER A CA 1
ATOM 3060 C C . SER A 1 403 ? 8.297 10.722 55.778 1.00 42.94 403 SER A C 1
ATOM 3062 O O . SER A 1 403 ? 8.266 11.365 56.826 1.00 42.94 403 SER A O 1
ATOM 3064 N N . VAL A 1 404 ? 9.428 10.407 55.150 1.00 42.97 404 VAL A N 1
ATOM 3065 C CA . VAL A 1 404 ? 10.721 10.999 55.501 1.00 42.97 404 VAL A CA 1
ATOM 3066 C C . VAL A 1 404 ? 10.797 12.355 54.799 1.00 42.97 404 VAL A C 1
ATOM 3068 O O . VAL A 1 404 ? 10.844 12.391 53.568 1.00 42.97 404 VAL A O 1
ATOM 3071 N N . GLU A 1 405 ? 10.741 13.434 55.582 1.00 40.88 405 GLU A N 1
ATOM 3072 C CA . GLU A 1 405 ? 11.197 14.778 55.181 1.00 40.88 405 GLU A CA 1
ATOM 3073 C C . GLU A 1 405 ? 12.732 14.869 55.235 1.00 40.88 405 GLU A C 1
ATOM 3075 O O . GLU A 1 405 ? 13.325 14.244 56.147 1.00 40.88 405 GLU A O 1
#

Sequence (405 aa):
MNAPNQSRPLAEVAQKPHGLGATDVSVDMFSAQGFALAQRIATAFASSNAVPAQFRSTIIKRERRGEDYVDVEVPNPSAVGNGLVALEVAQAVRMSVTAVMQNADVIEGKLRWSGKFVIAAINASGRFHPLRFDIVNKGMIKATYKEKGAYNKQQRRYDMTEHEVEIENLVCVAWTIPRSIALPANVQTLAQARNVQLPIIESAPVSMKMAVEEGWYAKPGSKWQTEMKYLMLQYRAGSFFGNIHAPDIVMGMGHTTEEAVDTIDVTQQPDGSYAVDVESLRRSNISPAAQRAEQAQQTAASTEQPDPASEVHQQGAEHGETTSPDGQSAAPAQTVAKSEPLPEAKIAERLNAASNSDELNAAIALIADVPDPDAEERLTAIAVSLRQKFERTARRARGAAPSVE

Secondary structure (DSSP, 8-state):
-PPP-----HHHHHS-------------SSSHHHHHHHHHHHHHHHT-TTS-GGGSSEEEEEEEETTEEEEEEEE-TTHHHHHHHHHHHHHHTT--HHHHHHHEEEETTEEEE-HHHHHHHHHHSSSBSPPEEEEEEEEEEEEEEEEEEEEETTTTEEEEEEEEEEEEEEEEEEEE-BTTSPPPTT--SHHHHHHTT---EEPPPEEHHHHHHTTSTTSTT-GGGTTTHHHHHHHHHHHHHHHHH-HHHHHTTT--TTTTTT---EEEPTTS-EEE-HHHHHHTTS-HHHHHHHHHHHHHHTT-----------------------------------PPPPPHHHHHHHHHH--SHHHHHHHHHGGGG-S-HHHHHHHHHHHHHHHHHHHHHHHHHHTTSPP--

Radius of gyration: 34.34 Å; Cα contacts (8 Å, |Δi|>4): 443; chains: 1; bounding box: 65×92×97 Å

Organism: NCBI:txid2913261

Nearest PDB structures (foldseek):
  6wd8-assembly1_L  TM=3.844E-01  e=1.164E+00  Escherichia coli
  8tar-assembly1_N  TM=1.655E-01  e=9.109E+00  Homo sapiens

Solvent-accessible surface area (backbone atoms only — not comparable to full-atom values): 24560 Å² total; per-residue (Å²): 134,88,78,83,83,82,79,78,57,70,72,69,70,66,53,66,76,85,63,78,75,77,68,82,81,57,79,38,86,87,45,75,67,14,34,55,46,39,49,53,51,14,49,56,51,12,73,35,86,90,39,48,60,74,32,13,46,48,35,81,43,82,40,77,63,86,93,48,77,44,79,39,83,40,80,34,88,51,4,48,59,47,28,45,53,34,46,54,49,11,61,61,48,74,45,55,48,66,59,39,43,68,39,40,44,83,54,96,91,34,82,40,73,36,29,65,50,39,42,49,50,52,40,68,63,59,64,33,43,67,76,38,76,43,76,47,78,72,48,77,43,78,41,55,30,76,44,81,47,64,74,36,80,88,78,75,40,63,42,73,42,80,44,80,47,80,44,67,31,42,32,20,32,23,34,35,38,53,44,92,54,87,78,58,90,89,50,84,50,63,69,49,37,56,77,70,66,55,77,68,49,72,22,64,73,33,36,45,53,53,32,31,58,72,50,56,40,74,39,91,88,40,58,49,76,45,86,51,35,61,59,52,34,50,28,49,6,28,34,46,29,30,68,72,81,34,43,36,73,73,63,32,71,59,72,50,78,68,68,64,67,76,60,80,69,68,48,75,43,101,86,75,48,75,45,64,58,69,64,61,62,47,58,76,70,50,53,83,66,56,55,53,52,52,53,56,51,54,60,57,69,73,69,82,79,90,85,84,85,87,87,86,90,87,82,87,83,90,86,85,83,86,88,85,88,85,82,90,82,84,88,81,94,75,86,82,71,85,78,73,70,76,59,67,70,60,50,54,48,43,50,73,65,38,88,49,73,63,51,34,51,59,37,54,61,59,47,79,64,49,92,46,70,76,56,37,56,53,53,50,53,51,50,54,57,48,52,54,50,51,54,52,51,58,51,53,57,66,72,66,64,80,83,83,129

Foldseek 3Di:
DDDDDDDDDVVVVVPDPPPPPPPPADQDCPDPSNVVVLLVQLQVVLCDPLFDQQQHQWDWDFDDDDPDTDTDIDGDPCNSVVSSVLVVLCVLQVHDSSVQRRQWDQDPNDTDGFLVVLQVLVCVVLFWDRKDKDKDWPAKDKAKEWDQDDQDPVVRGTDTDIDIDIDTWIKMKIKTATNPDDDDPPDDHPVSCVVVPGPMDIFDIDIVNCCRHVVQCPPVVRPCVDPCVVVVRSSVNSSRSCVPPPVCSVRNVVDDVVNVLPDQDWDQDPVRDTDTPVVSVVVNVDDPVVVVVVVVVVVVVVPPDDDDDDDDDDDDDDDDDDDDDDDDDDDDDDDDDDDDQDDLVVLVVQCVPDPADVSLVVSLVSLVSDPDVVSSVVSVVSSVVVVVVRVVVVVVVVVPDDDDD